Protein AF-D7EBR7-F1 (afdb_monomer)

Foldseek 3Di:
DVVVVVVVVVVVVVVVVPDPPDALVLVCVPVVVLSVLLCQAPQCDDDPHNHHPCLQFPAFPVGVVVCSVPVPPTDRDGDLDQVSVCVPQCDLQRNLSVLQCLVPDPPDDLVPDDGLNDQCCVSPVCCLVDLVSQCQQFLQNLLQQLVADAQLRGNSVPGDRSVPTDGRGNHPNSFADNSNRHGSDPPQQSSVRNRQPQSPDDLPLPAQARASHQCVQQVPACLPVCVPVHRDGLCLQQQWWAGQDPVVRGGIRGSSNSDRDVVSNQDPRIPSCNCVPCHPCVVVVLVVLLVVLVVLLVVLVVLLVLLVVLLVVCPPAPCSSVLSSLSSSLSHLSNSCVNSVSSQPSHSVSNVVSSVSSNVSSVVSNPDDGPPPPPPVVVVCVVVVVVVVVVVVVVVVVD

Nearest PDB structures (foldseek):
  8rv0-assembly1_Y  TM=6.361E-01  e=4.604E-06  Trichlorobacter ammonificans
  3f29-assembly1_B  TM=6.287E-01  e=1.009E-05  Thioalkalivibrio nitratireducens
  3sxq-assembly1_A  TM=6.097E-01  e=3.198E-05  Thioalkalivibrio paradoxus
  4l38-assembly1_A  TM=6.316E-01  e=6.390E-05  Thioalkalivibrio nitratireducens DSM 14787
  2ot4-assembly1_A  TM=6.139E-01  e=5.073E-05  Thioalkalivibrio nitratireducens

InterPro domains:
  IPR026371 PGF-CTERM archaeal protein-sorting signal [PF18204] (375-396)
  IPR029467 Cytochrome c7-like [PF14522] (183-278)
  IPR036280 Multiheme cytochrome superfamily [SSF48695] (17-363)

Mean predicted aligned error: 7.07 Å

Secondary structure (DSSP, 8-state):
-HHHHHHHHHHHHHHH-S-----HHHHHTT-HHHHHHHHHSTTSSSSS----HHHHSPPPTT-HHHHHHSTTTSPPPP---THHHHTTS-BTTB-HHHHH--TTSTT--TTT---TTS-HHHHSGGGGG-TTTHHHHSHHHHHHHTTSSSTT---GGGPPPGGG-S--S--HHHHEETTTTEESSS-HHHHHHTTSS-TT----SS-----STHHHHHTTSTTTSS-SSS---HHHHHT--B--BTTTTBPPB-STT-S--HHHHT-SSSTT-THHHHGGGHHHHHHHHHHHHHHHHHHHHHHHHHHHHHHHHTTTSTTHHHHHHHHHHHHHHHHHHHHH-STTSS-HHHHHHHHHHHHHHHHHHHH--PPP----HHHHHHHHHHHHHHHHHHHHH--

Sequence (399 aa):
MKKYLFVVVTILILMTTTSMALNPEDCSQCHPDVYETWNMSNHSGLNESDVGCEVCHSPPEEGYEAHIDNPTEIDPGMNYSAELCGKCHNEPHKPIFDEWDEYSKDDFDTENMASHSEPSDVTEPFVQDSDDCVACKSTEGAVVNLEGADVHDFNEENLPNPSDVEEWRLTCVACHEPHSTGLHVEDEVKLCSNCHNSRGAEPDGETTIARYTQWDIYSNSSYVNGEHPVEIGCVDCHMGAKPFNETTNESAETGHTFDMNVSLVVDSESTNNCSRCHGAELSGVIENQQSRISSRLQDLETKRENAEESLEELNGTQIYQEQQAVFNNALYYMTAVEEDGSLGVHNMEMAISYLNNSEERFDEVINAQPPEEEPGFEAIYSIAGLLLVFYLVRRKYSK

pLDDT: mean 91.47, std 10.54, range [46.66, 98.75]

Structure (mmCIF, N/CA/C/O backbone):
data_AF-D7EBR7-F1
#
_entry.id   AF-D7EBR7-F1
#
loop_
_atom_site.group_PDB
_atom_site.id
_atom_site.type_symbol
_atom_site.label_atom_id
_atom_site.label_alt_id
_atom_site.label_comp_id
_atom_site.label_asym_id
_atom_site.label_entity_id
_atom_site.label_seq_id
_atom_site.pdbx_PDB_ins_code
_atom_site.Cartn_x
_atom_site.Cartn_y
_atom_site.Cartn_z
_atom_site.occupancy
_atom_site.B_iso_or_equiv
_atom_site.auth_seq_id
_atom_site.auth_comp_id
_atom_site.auth_asym_id
_atom_site.auth_atom_id
_atom_site.pdbx_PDB_model_num
ATOM 1 N N . MET A 1 1 ? 62.745 8.667 -27.716 1.00 58.00 1 MET A N 1
ATOM 2 C CA . MET A 1 1 ? 61.737 7.979 -28.556 1.00 58.00 1 MET A CA 1
ATOM 3 C C . MET A 1 1 ? 61.274 6.639 -27.982 1.00 58.00 1 MET A C 1
ATOM 5 O O . MET A 1 1 ? 60.090 6.531 -27.720 1.00 58.00 1 MET A O 1
ATOM 9 N N . LYS A 1 2 ? 62.146 5.660 -27.680 1.00 57.62 2 LYS A N 1
ATOM 10 C CA . LYS A 1 2 ? 61.708 4.336 -27.170 1.00 57.62 2 LYS A CA 1
ATOM 11 C C . LYS A 1 2 ? 60.877 4.344 -25.865 1.00 57.62 2 LYS A C 1
ATOM 13 O O . LYS A 1 2 ? 60.005 3.503 -25.723 1.00 57.62 2 LYS A O 1
ATOM 18 N N . LYS A 1 3 ? 61.094 5.299 -24.947 1.00 58.69 3 LYS A N 1
ATOM 19 C CA . LYS A 1 3 ? 60.310 5.412 -23.695 1.00 58.69 3 LYS A CA 1
ATOM 20 C C . LYS A 1 3 ? 58.868 5.906 -23.896 1.00 58.69 3 LYS A C 1
ATOM 22 O O . LYS A 1 3 ? 57.998 5.505 -23.142 1.00 58.69 3 LYS A O 1
ATOM 27 N N . TYR A 1 4 ? 58.614 6.727 -24.916 1.00 68.06 4 TYR A N 1
ATOM 28 C CA . TYR A 1 4 ? 57.265 7.233 -25.206 1.00 68.06 4 TYR A CA 1
ATOM 29 C C . TYR A 1 4 ? 56.433 6.222 -25.998 1.00 68.06 4 TYR A C 1
ATOM 31 O O . TYR A 1 4 ? 55.230 6.141 -25.800 1.00 68.06 4 TYR A O 1
ATOM 39 N N . LEU A 1 5 ? 57.082 5.394 -26.825 1.00 68.00 5 LEU A N 1
ATOM 40 C CA . LEU A 1 5 ? 56.412 4.307 -27.540 1.00 68.00 5 LEU A CA 1
ATOM 41 C C . LEU A 1 5 ? 55.831 3.261 -26.574 1.00 68.00 5 LEU A C 1
ATOM 43 O O . LEU A 1 5 ? 54.732 2.779 -26.800 1.00 68.00 5 LEU A O 1
ATOM 47 N N . PHE A 1 6 ? 56.539 2.947 -25.482 1.00 72.00 6 PHE A N 1
ATOM 48 C CA . PHE A 1 6 ? 56.053 1.983 -24.491 1.00 72.00 6 PHE A CA 1
ATOM 49 C C . PHE A 1 6 ? 54.826 2.513 -23.737 1.00 72.00 6 PHE A C 1
ATOM 51 O O . PHE A 1 6 ? 53.837 1.808 -23.639 1.00 72.00 6 PHE A O 1
ATOM 58 N N . VAL A 1 7 ? 54.841 3.780 -23.304 1.00 72.50 7 VAL A N 1
ATOM 59 C CA . VAL A 1 7 ? 53.696 4.404 -22.612 1.00 72.50 7 VAL A CA 1
ATOM 60 C C . VAL A 1 7 ? 52.462 4.491 -23.516 1.00 72.50 7 VAL A C 1
ATOM 62 O O . VAL A 1 7 ? 51.367 4.181 -23.068 1.00 72.50 7 VAL A O 1
ATOM 65 N N . VAL A 1 8 ? 52.628 4.845 -24.795 1.00 72.12 8 VAL A N 1
ATOM 66 C CA . VAL A 1 8 ? 51.503 4.904 -25.746 1.00 72.12 8 VAL A CA 1
ATOM 67 C C . VAL A 1 8 ? 50.928 3.514 -26.022 1.00 72.12 8 VAL A C 1
ATOM 69 O O . VAL A 1 8 ? 49.715 3.376 -26.079 1.00 72.12 8 VAL A O 1
ATOM 72 N N . VAL A 1 9 ? 51.766 2.478 -26.135 1.00 72.56 9 VAL A N 1
ATOM 73 C CA . VAL A 1 9 ? 51.296 1.095 -26.329 1.00 72.56 9 VAL A CA 1
ATOM 74 C C . VAL A 1 9 ? 50.614 0.552 -25.071 1.00 72.56 9 VAL A C 1
ATOM 76 O O . VAL A 1 9 ? 49.585 -0.096 -25.192 1.00 72.56 9 VAL A O 1
ATOM 79 N N . THR A 1 10 ? 51.117 0.842 -23.867 1.00 67.25 10 THR A N 1
ATOM 80 C CA . THR A 1 10 ? 50.461 0.413 -22.619 1.00 67.25 10 THR A CA 1
ATOM 81 C C . THR A 1 10 ? 49.124 1.126 -22.402 1.00 67.25 10 THR A C 1
ATOM 83 O O . THR A 1 10 ? 48.170 0.472 -22.002 1.00 67.25 10 THR A O 1
ATOM 86 N N . ILE A 1 11 ? 49.018 2.423 -22.725 1.00 62.84 11 ILE A N 1
ATOM 87 C CA . ILE A 1 11 ? 47.742 3.161 -22.684 1.00 62.84 11 ILE A CA 1
ATOM 88 C C . ILE A 1 11 ? 46.773 2.643 -23.757 1.00 62.84 11 ILE A C 1
ATOM 90 O O . ILE A 1 11 ? 45.596 2.482 -23.460 1.00 62.84 11 ILE A O 1
ATOM 94 N N . LEU A 1 12 ? 47.248 2.316 -24.969 1.00 55.69 12 LEU A N 1
ATOM 95 C CA . LEU A 1 12 ? 46.397 1.698 -25.994 1.00 55.69 12 LEU A CA 1
ATOM 96 C C . LEU A 1 12 ? 45.894 0.314 -25.568 1.00 55.69 12 LEU A C 1
ATOM 98 O O . LEU A 1 12 ? 44.726 0.031 -25.776 1.00 55.69 12 LEU A O 1
ATOM 102 N N . ILE A 1 13 ? 46.741 -0.522 -24.952 1.00 57.41 13 ILE A N 1
ATOM 103 C CA . ILE A 1 13 ? 46.343 -1.861 -24.484 1.00 57.41 13 ILE A CA 1
ATOM 104 C C . ILE A 1 13 ? 45.335 -1.763 -23.330 1.00 57.41 13 ILE A C 1
ATOM 106 O O . ILE A 1 13 ? 44.343 -2.483 -23.345 1.00 57.41 13 ILE A O 1
ATOM 110 N N . LEU A 1 14 ? 45.541 -0.833 -22.388 1.00 53.16 14 LEU A N 1
ATOM 111 C CA . LEU A 1 14 ? 44.587 -0.536 -21.308 1.00 53.16 14 LEU A CA 1
ATOM 112 C C . LEU A 1 14 ? 43.257 0.045 -21.818 1.00 53.16 14 LEU A C 1
ATOM 114 O O . LEU A 1 14 ? 42.252 -0.083 -21.133 1.00 53.16 14 LEU A O 1
ATOM 118 N N . MET A 1 15 ? 43.236 0.661 -23.007 1.00 52.91 15 MET A N 1
ATOM 119 C CA . MET A 1 15 ? 41.999 1.120 -23.653 1.00 52.91 15 MET A CA 1
ATOM 120 C C . MET A 1 15 ? 41.368 0.085 -24.599 1.00 52.91 15 MET A C 1
ATOM 122 O O . MET A 1 15 ? 40.204 0.240 -24.947 1.00 52.91 15 MET A O 1
ATOM 126 N N . THR A 1 16 ? 42.082 -0.970 -25.009 1.00 47.00 16 THR A N 1
ATOM 127 C CA . THR A 1 16 ? 41.520 -2.078 -25.814 1.00 47.00 16 THR A CA 1
ATOM 128 C C . THR A 1 16 ? 41.055 -3.270 -24.984 1.00 47.00 16 THR A C 1
ATOM 130 O O . THR A 1 16 ? 40.418 -4.158 -25.528 1.00 47.00 16 THR A O 1
ATOM 133 N N . THR A 1 17 ? 41.331 -3.300 -23.678 1.00 46.66 17 THR A N 1
ATOM 134 C CA . THR A 1 17 ? 40.578 -4.131 -22.719 1.00 46.66 17 THR A CA 1
ATOM 135 C C . THR A 1 17 ? 39.292 -3.428 -22.279 1.00 46.66 17 THR A C 1
ATOM 137 O O . THR A 1 17 ? 38.827 -3.622 -21.161 1.00 46.66 17 THR A O 1
ATOM 140 N N . THR A 1 18 ? 38.759 -2.546 -23.128 1.00 47.12 18 THR A N 1
ATOM 141 C CA . THR A 1 18 ? 37.376 -2.104 -23.025 1.00 47.12 18 THR A CA 1
ATOM 142 C C . THR A 1 18 ? 36.529 -3.334 -23.281 1.00 47.12 18 THR A C 1
ATOM 144 O O . THR A 1 18 ? 36.648 -3.965 -24.330 1.00 47.12 18 THR A O 1
ATOM 147 N N . SER A 1 19 ? 35.789 -3.719 -22.245 1.00 50.12 19 SER A N 1
ATOM 148 C CA . SER A 1 19 ? 34.798 -4.780 -22.223 1.00 50.12 19 SER A CA 1
ATOM 149 C C . SER A 1 19 ? 34.134 -4.883 -23.589 1.00 50.12 19 SER A C 1
ATOM 151 O O . SER A 1 19 ? 33.515 -3.919 -24.042 1.00 50.12 19 SER A O 1
ATOM 153 N N . MET A 1 20 ? 34.323 -6.009 -24.280 1.00 49.41 20 MET A N 1
ATOM 154 C CA . MET A 1 20 ? 33.440 -6.334 -25.389 1.00 49.41 20 MET A CA 1
ATOM 155 C C . MET A 1 20 ? 32.073 -6.482 -24.730 1.00 49.41 20 MET A C 1
ATOM 157 O O . MET A 1 20 ? 31.848 -7.458 -24.022 1.00 49.41 20 MET A O 1
ATOM 161 N N . ALA A 1 21 ? 31.243 -5.444 -24.829 1.00 57.09 21 ALA A N 1
ATOM 162 C CA . ALA A 1 21 ? 29.828 -5.568 -24.541 1.00 57.09 21 ALA A CA 1
ATOM 163 C C . ALA A 1 21 ? 29.350 -6.713 -25.432 1.00 57.09 21 ALA A C 1
ATOM 165 O O . ALA A 1 21 ? 29.532 -6.659 -26.656 1.00 57.09 21 ALA A O 1
ATOM 166 N N . LEU A 1 22 ? 28.936 -7.809 -24.801 1.00 65.25 22 LEU A N 1
ATOM 167 C CA . LEU A 1 22 ? 28.373 -8.928 -25.533 1.00 65.25 22 LEU A CA 1
ATOM 168 C C . LEU A 1 22 ? 27.126 -8.423 -26.231 1.00 65.25 22 LEU A C 1
ATOM 170 O O . LEU A 1 22 ? 26.378 -7.621 -25.685 1.00 65.25 22 LEU A O 1
ATOM 174 N N . ASN A 1 23 ? 26.948 -8.844 -27.470 1.00 80.75 23 ASN A N 1
ATOM 175 C CA . ASN A 1 23 ? 25.790 -8.428 -28.223 1.00 80.75 23 ASN A CA 1
ATOM 176 C C . ASN A 1 23 ? 24.567 -9.191 -27.672 1.00 80.75 23 ASN A C 1
ATOM 178 O O . ASN A 1 23 ? 24.684 -10.405 -27.503 1.00 80.75 23 ASN A O 1
ATOM 182 N N . PRO A 1 24 ? 23.400 -8.562 -27.428 1.00 87.50 24 PRO A N 1
ATOM 183 C CA . PRO A 1 24 ? 22.164 -9.279 -27.088 1.00 87.50 24 PRO A CA 1
ATOM 184 C C . PRO A 1 24 ? 21.857 -10.483 -27.999 1.00 87.50 24 PRO A C 1
ATOM 186 O O . PRO A 1 24 ? 21.306 -11.491 -27.550 1.00 87.50 24 PRO A O 1
ATOM 189 N N . GLU A 1 25 ? 22.280 -10.437 -29.268 1.00 88.69 25 GLU A N 1
ATOM 190 C CA . GLU A 1 25 ? 22.197 -11.585 -30.178 1.00 88.69 25 GLU A CA 1
ATOM 191 C C . GLU A 1 25 ? 22.955 -12.836 -29.698 1.00 88.69 25 GLU A C 1
ATOM 193 O O . GLU A 1 25 ? 22.531 -13.953 -30.006 1.00 88.69 25 GLU A O 1
ATOM 198 N N . ASP A 1 26 ? 24.049 -12.692 -28.951 1.00 88.94 26 ASP A N 1
ATOM 199 C CA . ASP A 1 26 ? 24.791 -13.823 -28.387 1.00 88.94 26 ASP A CA 1
ATOM 200 C C . ASP A 1 26 ? 23.951 -14.530 -27.307 1.00 88.94 26 ASP A C 1
ATOM 202 O O . ASP A 1 26 ? 23.860 -15.760 -27.306 1.00 88.94 26 ASP A O 1
ATOM 206 N N . CYS A 1 27 ? 23.231 -13.768 -26.476 1.00 90.31 27 CYS A N 1
ATOM 207 C CA . CYS A 1 27 ? 22.306 -14.292 -25.464 1.00 90.31 27 CYS A CA 1
ATOM 208 C C . CYS A 1 27 ? 21.098 -15.011 -26.095 1.00 90.31 27 CYS A C 1
ATOM 210 O O . CYS A 1 27 ? 20.644 -16.041 -25.585 1.00 90.31 27 CYS A O 1
ATOM 212 N N . SER A 1 28 ? 20.606 -14.516 -27.240 1.00 93.56 28 SER A N 1
ATOM 213 C CA . SER A 1 28 ? 19.446 -15.078 -27.958 1.00 93.56 28 SER A CA 1
ATOM 214 C C . SER A 1 28 ? 19.619 -16.543 -28.381 1.00 93.56 28 SER A C 1
ATOM 216 O O . SER A 1 28 ? 18.637 -17.259 -28.580 1.00 93.56 28 SER A O 1
ATOM 218 N N . GLN A 1 29 ? 20.867 -17.014 -28.502 1.00 92.38 29 GLN A N 1
ATOM 219 C CA . GLN A 1 29 ? 21.166 -18.393 -28.890 1.00 92.38 29 GLN A CA 1
ATOM 220 C C . GLN A 1 29 ? 20.753 -19.402 -27.811 1.00 92.38 29 GLN A C 1
ATOM 222 O O . GLN A 1 29 ? 20.373 -20.526 -28.146 1.00 92.38 29 GLN A O 1
ATOM 227 N N . CYS A 1 30 ? 20.815 -18.997 -26.538 1.00 9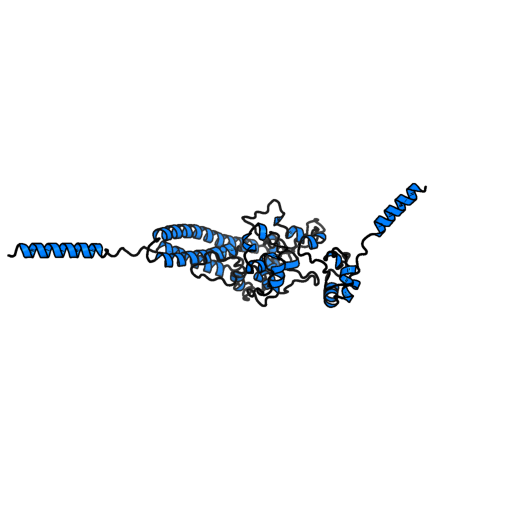2.44 30 CYS A N 1
ATOM 228 C CA . CYS A 1 30 ? 20.459 -19.825 -25.385 1.00 92.44 30 CYS A CA 1
ATOM 229 C C . CYS A 1 30 ? 19.100 -19.439 -24.779 1.00 92.44 30 CYS A C 1
ATOM 231 O O . CYS A 1 30 ? 18.390 -20.323 -24.304 1.00 92.44 30 CYS A O 1
ATOM 233 N N . HIS A 1 31 ? 18.712 -18.159 -24.849 1.00 94.06 31 HIS A N 1
ATOM 234 C CA . HIS A 1 31 ? 17.471 -17.623 -24.271 1.00 94.06 31 HIS A CA 1
ATOM 235 C C . HIS A 1 31 ? 16.560 -16.984 -25.338 1.00 94.06 31 HIS A C 1
ATOM 237 O O . HIS A 1 31 ? 16.301 -15.780 -25.284 1.00 94.06 31 HIS A O 1
ATOM 243 N N . PRO A 1 32 ? 16.071 -17.752 -26.331 1.00 95.62 32 PRO A N 1
ATOM 244 C CA . PRO A 1 32 ? 15.329 -17.189 -27.458 1.00 95.62 32 PRO A CA 1
ATOM 245 C C . PRO A 1 32 ? 14.012 -16.524 -27.039 1.00 95.62 32 PRO A C 1
ATOM 247 O O . PRO A 1 32 ? 13.697 -15.458 -27.556 1.00 95.62 32 PRO A O 1
ATOM 250 N N . ASP A 1 33 ? 13.281 -17.102 -26.081 1.00 96.00 33 ASP A N 1
ATOM 251 C CA . ASP A 1 33 ? 11.971 -16.589 -25.650 1.00 96.00 33 ASP A CA 1
ATOM 252 C C . ASP A 1 33 ? 12.103 -15.261 -24.874 1.00 96.00 33 ASP A C 1
ATOM 254 O O . ASP A 1 33 ? 11.339 -14.313 -25.077 1.00 96.00 33 ASP A O 1
ATOM 258 N N . VAL A 1 34 ? 13.128 -15.167 -24.019 1.00 94.38 34 VAL A N 1
ATOM 259 C CA . VAL A 1 34 ? 13.462 -13.943 -23.274 1.00 94.38 34 VAL A CA 1
ATOM 260 C C . VAL A 1 34 ? 13.947 -12.860 -24.231 1.00 94.38 34 VAL A C 1
ATOM 262 O O . VAL A 1 34 ? 13.473 -11.728 -24.171 1.00 94.38 34 VAL A O 1
ATOM 265 N N . TYR A 1 35 ? 14.845 -13.214 -25.158 1.00 94.56 35 TYR A N 1
ATOM 266 C CA . TYR A 1 35 ? 15.323 -12.285 -26.176 1.00 94.56 35 TYR A CA 1
ATOM 267 C C . TYR A 1 35 ? 14.186 -11.793 -27.069 1.00 94.56 35 TYR A C 1
ATOM 269 O O . TYR A 1 35 ? 14.148 -10.610 -27.369 1.00 94.56 35 TYR A O 1
ATOM 277 N N . GLU A 1 36 ? 13.249 -12.648 -27.486 1.00 95.06 36 GLU A N 1
ATOM 278 C CA . GLU A 1 36 ? 12.095 -12.223 -28.289 1.00 95.06 36 GLU A CA 1
ATOM 279 C C . GLU A 1 36 ? 11.244 -11.192 -27.536 1.00 95.06 36 GLU A C 1
ATOM 281 O O . GLU A 1 36 ? 10.883 -10.164 -28.111 1.00 95.06 36 GLU A O 1
ATOM 286 N N . THR A 1 37 ? 10.992 -11.425 -26.246 1.00 94.44 37 THR A N 1
ATOM 287 C CA . THR A 1 37 ? 10.243 -10.502 -25.378 1.00 94.44 37 THR A CA 1
ATOM 288 C C . THR A 1 37 ? 10.970 -9.166 -25.227 1.00 94.44 37 THR A C 1
ATOM 290 O O . THR A 1 37 ? 10.394 -8.118 -25.530 1.00 94.44 37 THR A O 1
ATOM 293 N N . TRP A 1 38 ? 12.257 -9.207 -24.869 1.00 94.44 38 TRP A N 1
ATOM 294 C CA . TRP A 1 38 ? 13.126 -8.029 -24.814 1.00 94.44 38 TRP A CA 1
ATOM 295 C C . TRP A 1 38 ? 13.155 -7.288 -26.139 1.00 94.44 38 TRP A C 1
ATOM 297 O O . TRP A 1 38 ? 12.941 -6.080 -26.155 1.00 94.44 38 TRP A O 1
ATOM 307 N N . ASN A 1 39 ? 13.308 -8.002 -27.252 1.00 92.94 39 ASN A N 1
ATOM 308 C CA . ASN A 1 39 ? 13.403 -7.436 -28.588 1.00 92.94 39 ASN A CA 1
ATOM 309 C C . ASN A 1 39 ? 12.131 -6.679 -29.019 1.00 92.94 39 ASN A C 1
ATOM 311 O O . ASN A 1 39 ? 12.203 -5.822 -29.899 1.00 92.94 39 ASN A O 1
ATOM 315 N N . MET A 1 40 ? 10.982 -6.950 -28.396 1.00 91.69 40 MET A N 1
ATOM 316 C CA . MET A 1 40 ? 9.728 -6.213 -28.612 1.00 91.69 40 MET A CA 1
ATOM 317 C C . MET A 1 40 ? 9.513 -5.049 -27.633 1.00 91.69 40 MET A C 1
ATOM 319 O O . MET A 1 40 ? 8.574 -4.273 -27.816 1.00 91.69 40 MET A O 1
ATOM 323 N N . SER A 1 41 ? 10.344 -4.942 -26.600 1.00 92.19 41 SER A N 1
ATOM 324 C CA . SER A 1 41 ? 10.215 -3.955 -25.531 1.00 92.19 41 SER A CA 1
ATOM 325 C C . SER A 1 41 ? 10.787 -2.586 -25.918 1.00 92.19 41 SER A C 1
ATOM 327 O O . SER A 1 41 ? 11.436 -2.415 -26.950 1.00 92.19 41 SER A O 1
ATOM 329 N N . ASN A 1 42 ? 10.605 -1.590 -25.048 1.00 89.69 42 ASN A N 1
ATOM 330 C CA . ASN A 1 42 ? 11.244 -0.284 -25.232 1.00 89.69 42 ASN A CA 1
ATOM 331 C C . ASN A 1 42 ? 12.767 -0.309 -24.985 1.00 89.69 42 ASN A C 1
ATOM 333 O O . ASN A 1 42 ? 13.442 0.670 -25.308 1.00 89.69 42 ASN A O 1
ATOM 337 N N . HIS A 1 43 ? 13.309 -1.400 -24.433 1.00 89.75 43 HIS A N 1
ATOM 338 C CA . HIS A 1 43 ? 14.733 -1.548 -24.119 1.00 89.75 43 HIS A CA 1
ATOM 339 C C . HIS A 1 43 ? 15.582 -2.104 -25.277 1.00 89.75 43 HIS A C 1
ATOM 341 O O . HIS A 1 43 ? 16.784 -1.852 -25.298 1.00 89.75 43 HIS A O 1
ATOM 347 N N . SER A 1 44 ? 14.993 -2.777 -26.273 1.00 88.06 44 SER A N 1
ATOM 348 C CA . SER A 1 44 ? 15.734 -3.390 -27.395 1.00 88.06 44 SER A CA 1
ATOM 349 C C . SER A 1 44 ? 16.113 -2.471 -28.551 1.00 88.06 44 SER A C 1
ATOM 351 O O . SER A 1 44 ? 16.770 -2.899 -29.500 1.00 88.06 44 SER A O 1
ATOM 353 N N . GLY A 1 45 ? 15.711 -1.202 -28.484 1.00 68.75 45 GLY A N 1
ATOM 354 C CA . GLY A 1 45 ? 16.201 -0.162 -29.380 1.00 68.75 45 GLY A CA 1
ATOM 355 C C . GLY A 1 45 ? 15.310 0.172 -30.585 1.00 68.75 45 GLY A C 1
ATOM 356 O O . GLY A 1 45 ? 15.009 -0.645 -31.446 1.00 68.75 45 GLY A O 1
ATOM 357 N N . LEU A 1 46 ? 15.000 1.470 -30.685 1.00 53.53 46 LEU A N 1
ATOM 358 C CA . LEU A 1 46 ? 14.854 2.271 -31.921 1.00 53.53 46 LEU A CA 1
ATOM 359 C C . LEU A 1 46 ? 15.200 3.764 -31.680 1.00 53.53 46 LEU A C 1
ATOM 361 O O . LEU A 1 46 ? 15.309 4.532 -32.636 1.00 53.53 46 LEU A O 1
ATOM 365 N N . ASN A 1 47 ? 15.404 4.171 -30.421 1.00 52.53 47 ASN A N 1
ATOM 366 C CA . ASN A 1 47 ? 15.821 5.504 -29.977 1.00 52.53 47 ASN A CA 1
ATOM 367 C C . ASN A 1 47 ? 17.157 5.382 -29.210 1.00 52.53 47 ASN A C 1
ATOM 369 O O . ASN A 1 47 ? 17.541 4.271 -28.876 1.00 52.53 47 ASN A O 1
ATOM 373 N N . GLU A 1 48 ? 17.875 6.487 -28.979 1.00 53.00 48 GLU A N 1
ATOM 374 C CA . GLU A 1 48 ? 19.299 6.616 -28.562 1.00 53.00 48 GLU A CA 1
ATOM 375 C C . GLU A 1 48 ? 19.819 5.797 -27.345 1.00 53.00 48 GLU A C 1
ATOM 377 O O . GLU A 1 48 ? 20.982 5.943 -26.973 1.00 53.00 48 GLU A O 1
ATOM 382 N N . SER A 1 49 ? 19.017 4.922 -26.741 1.00 60.53 49 SER A N 1
ATOM 383 C CA . SER A 1 49 ? 19.315 4.111 -25.557 1.00 60.53 49 SER A CA 1
ATOM 384 C C . SER A 1 49 ? 19.140 2.614 -25.849 1.00 60.53 49 SER A C 1
ATOM 386 O O . SER A 1 49 ? 18.134 2.019 -25.475 1.00 60.53 49 SER A O 1
ATOM 388 N N . ASP A 1 50 ? 20.103 2.025 -26.554 1.00 79.69 50 ASP A N 1
ATOM 389 C CA . ASP A 1 50 ? 20.214 0.575 -26.758 1.00 79.69 50 ASP A CA 1
ATOM 390 C C . ASP A 1 50 ? 20.617 -0.086 -25.423 1.00 79.69 50 ASP A C 1
ATOM 392 O O . ASP A 1 50 ? 21.750 0.099 -24.963 1.00 79.69 50 ASP A O 1
ATOM 396 N N . VAL A 1 51 ? 19.672 -0.747 -24.738 1.00 89.38 51 VAL A N 1
ATOM 397 C CA . VAL A 1 51 ? 19.884 -1.357 -23.412 1.00 89.38 51 VAL A CA 1
ATOM 398 C C . VAL A 1 51 ? 20.052 -2.865 -23.582 1.00 89.38 51 VAL A C 1
ATOM 400 O O . VAL A 1 51 ? 19.080 -3.621 -23.578 1.00 89.38 51 VAL A O 1
ATOM 403 N N . GLY A 1 52 ? 21.306 -3.297 -23.732 1.00 90.50 52 GLY A N 1
ATOM 404 C CA . GLY A 1 52 ? 21.672 -4.712 -23.814 1.00 90.50 52 GLY A CA 1
ATOM 405 C C . GLY A 1 52 ? 21.498 -5.467 -22.491 1.00 90.50 52 GLY A C 1
ATOM 406 O O . GLY A 1 52 ? 21.402 -4.868 -21.416 1.00 90.50 52 GLY A O 1
ATOM 407 N N . CYS A 1 53 ? 21.483 -6.801 -22.562 1.00 91.56 53 CYS A N 1
ATOM 408 C CA . CYS A 1 53 ? 21.288 -7.681 -21.404 1.00 91.56 53 CYS A CA 1
ATOM 409 C C . CYS A 1 53 ? 22.300 -7.396 -20.280 1.00 91.56 53 CYS A C 1
ATOM 411 O O . CYS A 1 53 ? 21.960 -7.403 -19.100 1.00 91.56 53 CYS A O 1
ATOM 413 N N . GLU A 1 54 ? 23.541 -7.090 -20.648 1.00 89.88 54 GLU A N 1
ATOM 414 C CA . GLU A 1 54 ? 24.665 -6.825 -19.753 1.00 89.88 54 GLU A CA 1
ATOM 415 C C . GLU A 1 54 ? 24.600 -5.476 -19.025 1.00 89.88 54 GLU A C 1
ATOM 417 O O . GLU A 1 54 ? 25.433 -5.203 -18.157 1.00 89.88 54 GLU A O 1
ATOM 422 N N . VAL A 1 55 ? 23.641 -4.615 -19.378 1.00 90.62 55 VAL A N 1
ATOM 423 C CA . VAL A 1 55 ? 23.349 -3.394 -18.616 1.00 90.62 55 VAL A CA 1
ATOM 424 C C . VAL A 1 55 ? 22.631 -3.745 -17.312 1.00 90.62 55 VAL A C 1
ATOM 426 O O . VAL A 1 55 ? 22.897 -3.125 -16.276 1.00 90.62 55 VAL A O 1
ATOM 429 N N . CYS A 1 56 ? 21.744 -4.742 -17.374 1.00 91.75 56 CYS A N 1
ATOM 430 C CA . CYS A 1 56 ? 20.903 -5.179 -16.265 1.00 91.75 56 CYS A CA 1
ATOM 431 C C . CYS A 1 56 ? 21.526 -6.350 -15.497 1.00 91.75 56 CYS A C 1
ATOM 433 O O . CYS A 1 56 ? 21.603 -6.324 -14.270 1.00 91.75 56 CYS A O 1
ATOM 435 N N . HIS A 1 57 ? 22.027 -7.348 -16.219 1.00 91.88 57 HIS A N 1
ATOM 436 C CA . HIS A 1 57 ? 22.708 -8.490 -15.630 1.00 91.88 57 HIS A CA 1
ATOM 437 C C . HIS A 1 57 ? 24.170 -8.144 -15.368 1.00 91.88 57 HIS A C 1
ATOM 439 O O . HIS A 1 57 ? 24.829 -7.497 -16.181 1.00 91.88 57 HIS A O 1
ATOM 445 N N . SER A 1 58 ? 24.688 -8.554 -14.211 1.00 89.12 58 SER A N 1
ATOM 446 C CA . SER A 1 58 ? 26.121 -8.444 -13.938 1.00 89.12 58 SER A CA 1
ATOM 447 C C . SER A 1 58 ? 26.835 -9.696 -14.442 1.00 89.12 58 SER A C 1
ATOM 449 O O . SER A 1 58 ? 26.289 -10.796 -14.324 1.00 89.12 58 SER A O 1
ATOM 451 N N . PRO A 1 59 ? 28.062 -9.574 -14.984 1.00 88.00 59 PRO A N 1
ATOM 452 C CA . PRO A 1 59 ? 28.821 -10.754 -15.359 1.00 88.00 59 PRO A CA 1
ATOM 453 C C . PRO A 1 59 ? 29.088 -11.617 -14.115 1.00 88.00 59 PRO A C 1
ATOM 455 O O . PRO A 1 59 ? 29.395 -11.061 -13.055 1.00 88.00 59 PRO A O 1
ATOM 458 N N . PRO A 1 60 ? 29.059 -12.954 -14.248 1.00 89.81 60 PRO A N 1
ATOM 459 C CA . PRO A 1 60 ? 29.612 -13.848 -13.235 1.00 89.81 60 PRO A CA 1
ATOM 460 C C . PRO A 1 60 ? 31.077 -13.507 -12.923 1.00 89.81 60 PRO A C 1
ATOM 462 O O . PRO A 1 60 ? 31.749 -12.846 -13.724 1.00 89.81 60 PRO A O 1
ATOM 465 N N . GLU A 1 61 ? 31.615 -14.001 -11.803 1.00 92.44 61 GLU A N 1
ATOM 466 C CA . GLU A 1 61 ? 33.021 -13.765 -11.425 1.00 92.44 61 GLU A CA 1
ATOM 467 C C . GLU A 1 61 ? 33.995 -14.228 -12.531 1.00 92.44 61 GLU A C 1
ATOM 469 O O . GLU A 1 61 ? 34.995 -13.564 -12.822 1.00 92.44 61 GLU A O 1
ATOM 474 N N . GLU A 1 62 ? 33.668 -15.327 -13.211 1.00 92.56 62 GLU A N 1
ATOM 475 C CA . GLU A 1 62 ? 34.415 -15.906 -14.329 1.00 92.56 62 GLU A CA 1
ATOM 476 C C . GLU A 1 62 ? 34.142 -15.225 -15.685 1.00 92.56 62 GLU A C 1
ATOM 478 O O . GLU A 1 62 ? 34.824 -15.513 -16.675 1.00 92.56 62 GLU A O 1
ATOM 483 N N . GLY A 1 63 ? 33.185 -14.296 -15.731 1.00 91.88 63 GLY A N 1
ATOM 484 C CA . GLY A 1 63 ? 32.736 -13.586 -16.924 1.00 91.88 63 GLY A CA 1
ATOM 485 C C . GLY A 1 63 ? 31.659 -14.326 -17.722 1.00 91.88 63 GLY A C 1
ATOM 486 O O . GLY A 1 63 ? 31.412 -15.517 -17.550 1.00 91.88 63 GLY A O 1
ATOM 487 N N . TYR A 1 64 ? 31.023 -13.607 -18.647 1.00 90.75 64 TYR A N 1
ATOM 488 C CA . TYR A 1 64 ? 29.916 -14.138 -19.447 1.00 90.75 64 TYR A CA 1
ATOM 489 C C . TYR A 1 64 ? 30.282 -15.323 -20.345 1.00 90.75 64 TYR A C 1
ATOM 491 O O . TYR A 1 64 ? 29.456 -16.203 -20.535 1.00 90.75 64 TYR A O 1
ATOM 499 N N . GLU A 1 65 ? 31.511 -15.387 -20.863 1.00 91.88 65 GLU A N 1
ATOM 500 C CA . GLU A 1 65 ? 31.971 -16.539 -21.658 1.00 91.88 65 GLU A CA 1
ATOM 501 C C . GLU A 1 65 ? 31.871 -17.846 -20.859 1.00 91.88 65 GLU A C 1
ATOM 503 O O . GLU A 1 65 ? 31.515 -18.886 -21.401 1.00 91.88 65 GLU A O 1
ATOM 508 N N . ALA A 1 66 ? 32.126 -17.791 -19.548 1.00 92.81 66 ALA A N 1
ATOM 509 C CA . ALA A 1 66 ? 32.014 -18.957 -18.685 1.00 92.81 66 ALA A CA 1
ATOM 510 C C . ALA A 1 66 ? 30.548 -19.383 -18.488 1.00 92.81 66 ALA A C 1
ATOM 512 O O . ALA A 1 66 ? 30.272 -20.583 -18.505 1.00 92.81 66 ALA A O 1
ATOM 513 N N . HIS A 1 67 ? 29.621 -18.420 -18.374 1.00 92.94 67 HIS A N 1
ATOM 514 C CA . HIS A 1 67 ? 28.179 -18.690 -18.410 1.00 92.94 67 HIS A CA 1
ATOM 515 C C . HIS A 1 67 ? 27.759 -19.291 -19.754 1.00 92.94 67 HIS A C 1
ATOM 517 O O . HIS A 1 67 ? 27.109 -20.325 -19.772 1.00 92.94 67 HIS A O 1
ATOM 523 N N . ILE A 1 68 ? 28.186 -18.723 -20.884 1.00 90.88 68 ILE A N 1
ATOM 524 C CA . ILE A 1 68 ? 27.864 -19.254 -22.219 1.00 90.88 68 ILE A CA 1
ATOM 525 C C . ILE A 1 68 ? 28.361 -20.702 -22.373 1.00 90.88 68 ILE A C 1
ATOM 527 O O . ILE A 1 68 ? 27.640 -21.552 -22.898 1.00 90.88 68 ILE A O 1
ATOM 531 N N . ASP A 1 69 ? 29.566 -21.002 -21.881 1.00 93.31 69 ASP A N 1
ATOM 532 C CA . ASP A 1 69 ? 30.137 -22.349 -21.915 1.00 93.31 69 ASP A CA 1
ATOM 533 C C . ASP A 1 69 ? 29.440 -23.322 -20.937 1.00 93.31 69 ASP A C 1
ATOM 535 O O . ASP A 1 69 ? 29.357 -24.519 -21.231 1.00 93.31 69 ASP A O 1
ATOM 539 N N . ASN A 1 70 ? 28.949 -22.845 -19.781 1.00 94.19 70 ASN A N 1
ATOM 540 C CA . ASN A 1 70 ? 28.350 -23.663 -18.710 1.00 94.19 70 ASN A CA 1
ATOM 541 C C . ASN A 1 70 ? 27.117 -22.990 -18.053 1.00 94.19 70 ASN A C 1
ATOM 543 O O . ASN A 1 70 ? 27.133 -22.704 -16.850 1.00 94.19 70 ASN A O 1
ATOM 547 N N . PRO A 1 71 ? 26.009 -22.787 -18.790 1.00 90.81 71 PRO A N 1
ATOM 548 C CA . PRO A 1 71 ? 24.937 -21.871 -18.379 1.00 90.81 71 PRO A CA 1
ATOM 549 C C . PRO A 1 71 ? 24.133 -22.333 -17.163 1.00 90.81 71 PRO A C 1
ATOM 551 O O . PRO A 1 71 ? 23.499 -21.525 -16.501 1.00 90.81 71 PRO A O 1
ATOM 554 N N . THR A 1 72 ? 24.162 -23.628 -16.841 1.00 91.12 72 THR A N 1
ATOM 555 C CA . THR A 1 72 ? 23.477 -24.187 -15.664 1.00 91.12 72 THR A CA 1
ATOM 556 C C . THR A 1 72 ? 24.302 -24.118 -14.382 1.00 91.12 72 THR A C 1
ATOM 558 O O . THR A 1 72 ? 23.761 -24.365 -13.310 1.00 91.12 72 THR A O 1
ATOM 561 N N . GLU A 1 73 ? 25.616 -23.901 -14.487 1.00 94.12 73 GLU A N 1
ATOM 562 C CA . GLU A 1 73 ? 26.531 -23.893 -13.334 1.00 94.12 73 GLU A CA 1
ATOM 563 C C . GLU A 1 73 ? 26.975 -22.479 -12.953 1.00 94.12 73 GLU A C 1
ATOM 565 O O . GLU A 1 73 ? 27.314 -22.242 -11.796 1.00 94.12 73 GLU A O 1
ATOM 570 N N . ILE A 1 74 ? 26.987 -21.557 -13.916 1.00 92.69 74 ILE A N 1
ATOM 571 C CA . ILE A 1 74 ? 27.495 -20.197 -13.752 1.00 92.69 74 ILE A CA 1
ATOM 572 C C . ILE A 1 74 ? 26.369 -19.248 -14.136 1.00 92.69 74 ILE A C 1
ATOM 574 O O . ILE A 1 74 ? 26.179 -19.000 -15.318 1.00 92.69 74 ILE A O 1
ATOM 578 N N . ASP A 1 75 ? 25.608 -18.756 -13.165 1.00 89.19 75 ASP A N 1
ATOM 579 C CA . ASP A 1 75 ? 24.459 -17.876 -13.397 1.00 89.19 75 ASP A CA 1
ATOM 580 C C . ASP A 1 75 ? 24.893 -16.397 -13.398 1.00 89.19 75 ASP A C 1
ATOM 582 O O . ASP A 1 75 ? 25.613 -15.980 -12.480 1.00 89.19 75 ASP A O 1
ATOM 586 N N . PRO A 1 76 ? 24.529 -15.580 -14.405 1.00 87.31 76 PRO A N 1
ATOM 587 C CA . PRO A 1 76 ? 24.626 -14.135 -14.278 1.00 87.31 76 PRO A CA 1
ATOM 588 C C . PRO A 1 76 ? 23.710 -13.675 -13.143 1.00 87.31 76 PRO A C 1
ATOM 590 O O . PRO A 1 76 ? 22.494 -13.810 -13.222 1.00 87.31 76 PRO A O 1
ATOM 593 N N . GLY A 1 77 ? 24.297 -13.105 -12.091 1.00 84.50 77 GLY A N 1
ATOM 594 C CA . GLY A 1 77 ? 23.530 -12.633 -10.942 1.00 84.50 77 GLY A CA 1
ATOM 595 C C . GLY A 1 77 ? 22.393 -11.698 -11.367 1.00 84.50 77 GLY A C 1
ATOM 596 O O . GLY A 1 77 ? 22.602 -10.760 -12.148 1.00 84.50 77 GLY A O 1
ATOM 597 N N . MET A 1 78 ? 21.196 -11.964 -10.846 1.00 88.62 78 MET A N 1
ATOM 598 C CA . MET A 1 78 ? 20.066 -11.044 -10.923 1.00 88.62 78 MET A CA 1
ATOM 599 C C . MET A 1 78 ? 20.264 -9.938 -9.892 1.00 88.62 78 MET A C 1
ATOM 601 O O . MET A 1 78 ? 20.766 -10.182 -8.799 1.00 88.62 78 MET A O 1
ATOM 605 N N . ASN A 1 79 ? 19.910 -8.709 -10.253 1.00 92.69 79 ASN A N 1
ATOM 606 C CA . ASN A 1 79 ? 20.005 -7.578 -9.345 1.00 92.69 79 ASN A CA 1
ATOM 607 C C . ASN A 1 79 ? 18.629 -6.932 -9.206 1.00 92.69 79 ASN A C 1
ATOM 609 O O . ASN A 1 79 ? 18.172 -6.242 -10.116 1.00 92.69 79 ASN A O 1
ATOM 613 N N . TYR A 1 80 ? 18.002 -7.162 -8.056 1.00 95.50 80 TYR A N 1
ATOM 614 C CA . TYR A 1 80 ? 16.691 -6.620 -7.717 1.00 95.50 80 TYR A CA 1
ATOM 615 C C . TYR A 1 80 ? 16.738 -5.156 -7.267 1.00 95.50 80 TYR A C 1
ATOM 617 O O . TYR A 1 80 ? 15.688 -4.544 -7.098 1.00 95.50 80 TYR A O 1
ATOM 625 N N . SER A 1 81 ? 17.924 -4.559 -7.105 1.00 97.06 81 SER A N 1
ATOM 626 C CA . SER A 1 81 ? 18.042 -3.192 -6.603 1.00 97.06 81 SER A CA 1
ATOM 627 C C . SER A 1 81 ? 17.506 -2.152 -7.597 1.00 97.06 81 SER A C 1
ATOM 629 O O . SER A 1 81 ? 17.788 -2.176 -8.802 1.00 97.06 81 SER A O 1
ATOM 631 N N . ALA A 1 82 ? 16.756 -1.176 -7.080 1.00 97.88 82 ALA A N 1
ATOM 632 C CA . ALA A 1 82 ? 16.200 -0.076 -7.871 1.00 97.88 82 ALA A CA 1
ATOM 633 C C . ALA A 1 82 ? 17.289 0.789 -8.525 1.00 97.88 82 ALA A C 1
ATOM 635 O O . ALA A 1 82 ? 17.085 1.350 -9.605 1.00 97.88 82 ALA A O 1
ATOM 636 N N . GLU A 1 83 ? 18.477 0.861 -7.915 1.00 97.44 83 GLU A N 1
ATOM 637 C CA . GLU A 1 83 ? 19.628 1.592 -8.444 1.00 97.44 83 GLU A CA 1
ATOM 638 C C . GLU A 1 83 ? 20.041 1.085 -9.833 1.00 97.44 83 GLU A C 1
ATOM 640 O O . GLU A 1 83 ? 20.621 1.844 -10.613 1.00 97.44 83 GLU A O 1
ATOM 645 N N . LEU A 1 84 ? 19.727 -0.168 -10.184 1.00 95.56 84 LEU A N 1
ATOM 646 C CA . LEU A 1 84 ? 19.923 -0.681 -11.537 1.00 95.56 84 LEU A CA 1
ATOM 647 C C . LEU A 1 84 ? 19.148 0.141 -12.573 1.00 95.56 84 LEU A C 1
ATOM 649 O O . LEU A 1 84 ? 19.725 0.569 -13.574 1.00 95.56 84 LEU A O 1
ATOM 653 N N . CYS A 1 85 ? 17.870 0.397 -12.296 1.00 96.50 85 CYS A N 1
ATOM 654 C CA . CYS A 1 85 ? 16.968 1.170 -13.145 1.00 96.50 85 CYS A CA 1
ATOM 655 C C . CYS A 1 85 ? 17.279 2.673 -13.045 1.00 96.50 85 CYS A C 1
ATOM 657 O O . CYS A 1 85 ? 17.297 3.391 -14.051 1.00 96.50 85 CYS A O 1
ATOM 659 N N . GLY A 1 86 ? 17.620 3.140 -11.839 1.00 96.50 86 GLY A N 1
ATOM 660 C CA . GLY A 1 86 ? 17.973 4.530 -11.546 1.00 96.50 86 GLY A CA 1
ATOM 661 C C . GLY A 1 86 ? 19.174 5.064 -12.328 1.00 96.50 86 GLY A C 1
ATOM 662 O O . GLY A 1 86 ? 19.250 6.264 -12.574 1.00 96.50 86 GLY A O 1
ATOM 663 N N . LYS A 1 87 ? 20.068 4.198 -12.835 1.00 94.31 87 LYS A N 1
ATOM 664 C CA . LYS A 1 87 ? 21.154 4.600 -13.758 1.00 94.31 87 LYS A CA 1
ATOM 665 C C . LYS A 1 87 ? 20.649 5.327 -15.005 1.00 94.31 87 LYS A C 1
ATOM 667 O O . LYS A 1 87 ? 21.397 6.104 -15.595 1.00 94.31 87 LYS A O 1
ATOM 672 N N . CYS A 1 88 ? 19.422 5.031 -15.430 1.00 94.25 88 CYS A N 1
ATOM 673 C CA . CYS A 1 88 ? 18.808 5.625 -16.609 1.00 94.25 88 CYS A CA 1
ATOM 674 C C . CYS A 1 88 ? 17.517 6.380 -16.288 1.00 94.25 88 CYS A C 1
ATOM 676 O O . CYS A 1 88 ? 17.148 7.251 -17.067 1.00 94.25 88 CYS A O 1
ATOM 678 N N . HIS A 1 89 ? 16.826 6.073 -15.193 1.00 95.62 89 HIS A N 1
ATOM 679 C CA . HIS A 1 89 ? 15.517 6.635 -14.850 1.00 95.62 89 HIS A CA 1
ATOM 680 C C . HIS A 1 89 ? 15.576 7.629 -13.679 1.00 95.62 89 HIS A C 1
ATOM 682 O O . HIS A 1 89 ? 14.754 7.562 -12.773 1.00 95.62 89 HIS A O 1
ATOM 688 N N . ASN A 1 90 ? 16.547 8.547 -13.695 1.00 95.88 90 ASN A N 1
ATOM 689 C CA . ASN A 1 90 ? 16.704 9.607 -12.685 1.00 95.88 90 ASN A CA 1
ATOM 690 C C . ASN A 1 90 ? 16.841 11.024 -13.278 1.00 95.88 90 ASN A C 1
ATOM 692 O O . ASN A 1 90 ? 17.203 11.975 -12.594 1.00 95.88 90 ASN A O 1
ATOM 696 N N . GLU A 1 91 ? 16.628 11.178 -14.584 1.00 95.06 91 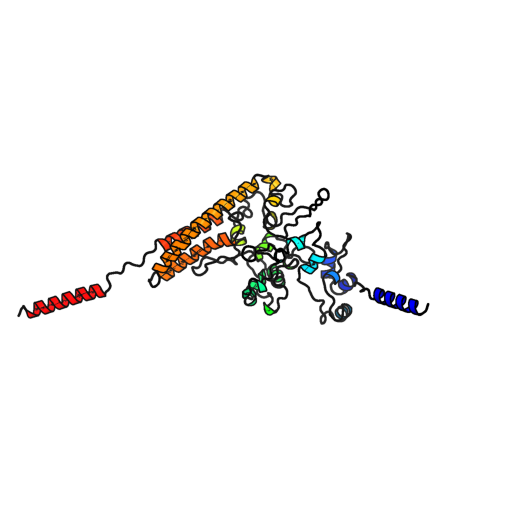GLU A N 1
ATOM 697 C CA . GLU A 1 91 ? 16.803 12.468 -15.253 1.00 95.06 91 GLU A CA 1
ATOM 698 C C . GLU A 1 91 ? 15.513 13.300 -15.179 1.00 95.06 91 GLU A C 1
ATOM 700 O O . GLU A 1 91 ? 14.435 12.723 -15.069 1.00 95.06 91 GLU A O 1
ATOM 705 N N . PRO A 1 92 ? 15.557 14.638 -15.341 1.00 96.69 92 PRO A N 1
ATOM 706 C CA . PRO A 1 92 ? 14.362 15.488 -15.274 1.00 96.69 92 PRO A CA 1
ATOM 707 C C . PRO A 1 92 ? 13.220 15.084 -16.215 1.00 96.69 92 PRO A C 1
ATOM 709 O O . PRO A 1 92 ? 12.064 15.365 -15.924 1.00 96.69 92 PRO A O 1
ATOM 712 N N . HIS A 1 93 ? 13.515 14.427 -17.340 1.00 95.12 93 HIS A N 1
ATOM 713 C CA . HIS A 1 93 ? 12.500 13.912 -18.269 1.00 95.12 93 HIS A CA 1
ATOM 714 C C . HIS A 1 93 ? 11.817 12.622 -17.797 1.00 95.12 93 HIS A C 1
ATOM 716 O O . HIS A 1 93 ? 10.778 12.256 -18.341 1.00 95.12 93 HIS A O 1
ATOM 722 N N . LYS A 1 94 ? 12.418 11.922 -16.834 1.00 93.94 94 LYS A N 1
ATOM 723 C CA . LYS A 1 94 ? 12.008 10.617 -16.301 1.00 93.94 94 LYS A CA 1
ATOM 724 C C . LYS A 1 94 ? 12.527 10.433 -14.861 1.00 93.94 94 LYS A C 1
ATOM 726 O O . LYS A 1 94 ? 13.341 9.536 -14.637 1.00 93.94 94 LYS A O 1
ATOM 731 N N . PRO A 1 95 ? 12.092 11.257 -13.892 1.00 97.06 95 PRO A N 1
ATOM 732 C CA . PRO A 1 95 ? 12.611 11.244 -12.521 1.00 97.06 95 PRO A CA 1
ATOM 733 C C . PRO A 1 95 ? 12.040 10.093 -11.673 1.00 97.06 95 PRO A C 1
ATOM 735 O O . PRO A 1 95 ? 11.844 10.246 -10.477 1.00 97.06 95 PRO A O 1
ATOM 738 N N . ILE A 1 96 ? 11.774 8.936 -12.283 1.00 97.69 96 ILE A N 1
ATOM 739 C CA . ILE A 1 96 ? 11.081 7.799 -11.658 1.00 97.69 96 ILE A CA 1
ATOM 740 C C . ILE A 1 96 ? 11.816 7.329 -10.400 1.00 97.69 96 ILE A C 1
ATOM 742 O O . ILE A 1 96 ? 11.196 7.141 -9.361 1.00 97.69 96 ILE A O 1
ATOM 746 N N . PHE A 1 97 ? 13.137 7.154 -10.482 1.00 98.19 97 PHE A N 1
ATOM 747 C CA . PHE A 1 97 ? 13.951 6.708 -9.354 1.00 98.19 97 PHE A CA 1
ATOM 748 C C . PHE A 1 97 ? 13.984 7.746 -8.228 1.00 98.19 97 PHE A C 1
ATOM 750 O O . PHE A 1 97 ? 13.829 7.378 -7.074 1.00 98.19 97 PHE A O 1
ATOM 757 N N . ASP A 1 98 ? 14.130 9.032 -8.558 1.00 97.94 98 ASP A N 1
ATOM 758 C CA . ASP A 1 98 ? 14.153 10.119 -7.567 1.00 97.94 98 ASP A CA 1
ATOM 759 C C . ASP A 1 98 ? 12.778 10.314 -6.891 1.00 97.94 98 ASP A C 1
ATOM 761 O O . ASP A 1 98 ? 12.687 10.729 -5.730 1.00 97.94 98 ASP A O 1
ATOM 765 N N . GLU A 1 99 ? 11.690 10.044 -7.618 1.00 97.75 99 GLU A N 1
ATOM 766 C CA . GLU A 1 99 ? 10.335 10.007 -7.067 1.00 97.75 99 GLU A CA 1
ATOM 767 C C . GLU A 1 99 ? 10.159 8.824 -6.118 1.00 97.75 99 GLU A C 1
ATOM 769 O O . GLU A 1 99 ? 9.752 9.057 -4.986 1.00 97.75 99 GLU A O 1
ATOM 774 N N . TRP A 1 100 ? 10.530 7.613 -6.549 1.00 98.25 100 TRP A N 1
ATOM 775 C CA . TRP A 1 100 ? 10.426 6.375 -5.769 1.00 98.25 100 TRP A CA 1
ATOM 776 C C . TRP A 1 100 ? 11.302 6.365 -4.508 1.00 98.25 100 TRP A C 1
ATOM 778 O O . TRP A 1 100 ? 10.851 5.893 -3.467 1.00 98.25 100 TRP A O 1
ATOM 788 N N . ASP A 1 101 ? 12.537 6.877 -4.576 1.00 98.12 101 ASP A N 1
ATOM 789 C CA . ASP A 1 101 ? 13.530 6.846 -3.488 1.00 98.12 101 ASP A CA 1
ATOM 790 C C . ASP A 1 101 ? 13.258 7.916 -2.415 1.00 98.12 101 ASP A C 1
ATOM 792 O O . ASP A 1 101 ? 14.087 8.771 -2.102 1.00 98.12 101 ASP A O 1
ATOM 796 N N . GLU A 1 102 ? 12.044 7.922 -1.875 1.00 97.31 102 GLU A N 1
ATOM 797 C CA . GLU A 1 102 ? 11.628 8.848 -0.825 1.00 97.31 102 GLU A CA 1
ATOM 798 C C . GLU A 1 102 ? 12.381 8.611 0.474 1.00 97.31 102 GLU A C 1
ATOM 800 O O . GLU A 1 102 ? 12.752 9.579 1.132 1.00 97.31 102 GLU A O 1
ATOM 805 N N . TYR A 1 103 ? 12.669 7.350 0.804 1.00 97.25 103 TYR A N 1
ATOM 806 C CA . TYR A 1 103 ? 13.374 6.968 2.024 1.00 97.25 103 TYR A CA 1
ATOM 807 C C . TYR A 1 103 ? 14.757 7.625 2.148 1.00 97.25 103 TYR A C 1
ATOM 809 O O . TYR A 1 103 ? 15.224 7.896 3.255 1.00 97.25 103 TYR A O 1
ATOM 817 N N . SER A 1 104 ? 15.430 7.911 1.028 1.00 97.00 104 SER A N 1
ATOM 818 C CA . SER A 1 104 ? 16.745 8.562 1.049 1.00 97.00 104 SER A CA 1
ATOM 819 C C . SER A 1 104 ? 16.689 10.082 1.248 1.00 97.00 104 SER A C 1
ATOM 821 O O . SER A 1 104 ? 17.737 10.714 1.435 1.00 97.00 104 SER A O 1
ATOM 823 N N . LYS A 1 105 ? 15.493 10.687 1.221 1.00 97.19 105 LYS A N 1
ATOM 824 C CA . LYS A 1 105 ? 15.304 12.136 1.362 1.00 97.19 105 LYS A CA 1
ATOM 825 C C . LYS A 1 105 ? 15.446 12.561 2.826 1.00 97.19 105 LYS A C 1
ATOM 827 O O . LYS A 1 105 ? 14.973 11.900 3.744 1.00 97.19 105 LYS A O 1
ATOM 832 N N . ASP A 1 106 ? 16.089 13.710 3.045 1.00 96.62 106 ASP A N 1
ATOM 833 C CA . ASP A 1 106 ? 16.378 14.246 4.389 1.00 96.62 106 ASP A CA 1
ATOM 834 C C . ASP A 1 106 ? 15.112 14.550 5.218 1.00 96.62 106 ASP A C 1
ATOM 836 O O . ASP A 1 106 ? 15.193 14.695 6.440 1.00 96.62 106 ASP A O 1
ATOM 840 N N . ASP A 1 107 ? 13.967 14.726 4.559 1.00 95.38 107 ASP A N 1
ATOM 841 C CA . ASP A 1 107 ? 12.667 15.016 5.159 1.00 95.38 107 ASP A CA 1
ATOM 842 C C . ASP A 1 107 ? 11.752 13.790 5.285 1.00 95.38 107 ASP A C 1
ATOM 844 O O . ASP A 1 107 ? 10.624 13.948 5.753 1.00 95.38 107 ASP A O 1
ATOM 848 N N . PHE A 1 108 ? 12.230 12.588 4.938 1.00 95.94 108 PHE A N 1
ATOM 849 C CA . PHE A 1 108 ? 11.471 11.357 5.139 1.00 95.94 108 PHE A CA 1
ATOM 850 C C . PHE A 1 108 ? 11.309 11.050 6.632 1.00 95.94 108 PHE A C 1
ATOM 852 O O . PHE A 1 108 ? 12.288 10.926 7.376 1.00 95.94 108 PHE A O 1
ATOM 859 N N . ASP A 1 109 ? 10.060 10.920 7.072 1.00 94.88 109 ASP A N 1
ATOM 860 C CA . ASP A 1 109 ? 9.707 10.631 8.458 1.00 94.88 109 ASP A CA 1
ATOM 861 C C . ASP A 1 109 ? 9.171 9.205 8.583 1.00 94.88 109 ASP A C 1
ATOM 863 O O . ASP A 1 109 ? 7.990 8.958 8.362 1.00 94.88 109 ASP A O 1
ATOM 867 N N . THR A 1 110 ? 10.031 8.272 8.994 1.00 92.31 110 THR 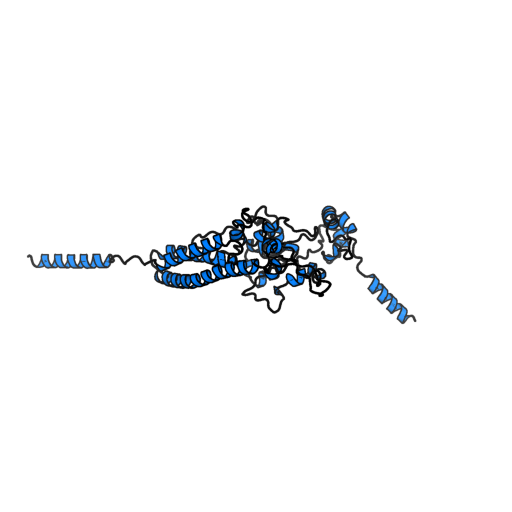A N 1
ATOM 868 C CA . THR A 1 110 ? 9.685 6.847 9.158 1.00 92.31 110 THR A CA 1
ATOM 869 C C . THR A 1 110 ? 8.572 6.587 10.180 1.00 92.31 110 THR A C 1
ATOM 871 O O . THR A 1 110 ? 8.085 5.468 10.272 1.00 92.31 110 THR A O 1
ATOM 874 N N . GLU A 1 111 ? 8.202 7.566 11.015 1.00 90.31 111 GLU A N 1
ATOM 875 C CA . GLU A 1 111 ? 7.081 7.409 11.953 1.00 90.31 111 GLU A CA 1
ATOM 876 C C . GLU A 1 111 ? 5.728 7.737 11.309 1.00 90.31 111 GLU A C 1
ATOM 878 O O . GLU A 1 111 ? 4.699 7.252 11.777 1.00 90.31 111 GLU A O 1
ATOM 883 N N . ASN A 1 112 ? 5.718 8.573 10.267 1.00 90.00 112 ASN A N 1
ATOM 884 C CA . ASN A 1 112 ? 4.497 9.153 9.700 1.00 90.00 112 ASN A CA 1
ATOM 885 C C . ASN A 1 112 ? 4.357 8.947 8.183 1.00 90.00 112 ASN A C 1
ATOM 887 O O . ASN A 1 112 ? 3.317 9.288 7.620 1.00 90.00 112 ASN A O 1
ATOM 891 N N . MET A 1 113 ? 5.386 8.422 7.525 1.00 92.56 113 MET A N 1
ATOM 892 C CA . MET A 1 113 ? 5.433 8.138 6.096 1.00 92.56 113 MET A CA 1
ATOM 893 C C . MET A 1 113 ? 5.772 6.665 5.886 1.00 92.56 113 MET A C 1
ATOM 895 O O . MET A 1 113 ? 6.508 6.072 6.671 1.00 92.56 113 MET A O 1
ATOM 899 N N . ALA A 1 114 ? 5.249 6.100 4.806 1.00 92.50 114 ALA A N 1
ATOM 900 C CA . ALA A 1 114 ? 5.596 4.773 4.327 1.00 92.50 114 ALA A CA 1
ATOM 901 C C . ALA A 1 114 ? 5.969 4.899 2.852 1.00 92.50 114 ALA A C 1
ATOM 903 O O . ALA A 1 114 ? 5.338 5.663 2.125 1.00 92.50 114 ALA A O 1
ATOM 904 N N . SER A 1 115 ? 6.983 4.162 2.408 1.00 96.38 115 SER A N 1
ATOM 905 C CA . SER A 1 115 ? 7.386 4.170 1.001 1.00 96.38 115 SER A CA 1
ATOM 906 C C . SER A 1 115 ? 7.844 2.793 0.560 1.00 96.38 115 SER A C 1
ATOM 908 O O . SER A 1 115 ? 8.390 2.011 1.334 1.00 96.38 115 SER A O 1
ATOM 910 N N . HIS A 1 116 ? 7.683 2.510 -0.727 1.00 97.81 116 HIS A N 1
ATOM 911 C CA . HIS A 1 116 ? 8.240 1.312 -1.349 1.00 97.81 116 HIS A CA 1
ATOM 912 C C . HIS A 1 116 ? 9.780 1.305 -1.368 1.00 97.81 116 HIS A C 1
ATOM 914 O O . HIS A 1 116 ? 10.382 0.240 -1.502 1.00 97.81 116 HIS A O 1
ATOM 920 N N . SER A 1 117 ? 10.428 2.464 -1.201 1.00 98.00 117 SER A N 1
ATOM 921 C CA . SER A 1 117 ? 11.893 2.564 -1.085 1.00 98.00 117 SER A CA 1
ATOM 922 C C . SER A 1 117 ? 12.435 2.255 0.311 1.00 98.00 117 SER A C 1
ATOM 924 O O . SER A 1 117 ? 13.651 2.178 0.499 1.00 98.00 117 SER A O 1
ATOM 926 N N . GLU A 1 118 ? 11.556 2.052 1.289 1.00 96.94 118 GLU A N 1
ATOM 927 C CA . GLU A 1 118 ? 11.935 1.749 2.661 1.00 96.94 118 GLU A CA 1
ATOM 928 C C . GLU A 1 118 ? 12.386 0.282 2.803 1.00 96.94 118 GLU A C 1
ATOM 930 O O . GLU A 1 118 ? 11.669 -0.631 2.386 1.00 96.94 118 GLU A O 1
ATOM 935 N N . PRO A 1 119 ? 13.575 0.016 3.375 1.00 96.56 119 PRO A N 1
ATOM 936 C CA . PRO A 1 119 ? 14.043 -1.346 3.613 1.00 96.56 119 PRO A CA 1
ATOM 937 C C . PRO A 1 119 ? 13.315 -1.959 4.816 1.00 96.56 119 PRO A C 1
ATOM 939 O O . PRO A 1 119 ? 13.630 -1.661 5.974 1.00 96.56 119 PRO A O 1
ATOM 942 N N . SER A 1 120 ? 12.351 -2.841 4.539 1.00 95.88 120 SER A N 1
ATOM 943 C CA . SER A 1 120 ? 11.447 -3.407 5.553 1.00 95.88 120 SER A CA 1
ATOM 944 C C . SER A 1 120 ? 12.183 -4.198 6.639 1.00 95.88 120 SER A C 1
ATOM 946 O O . SER A 1 120 ? 11.750 -4.249 7.785 1.00 95.88 120 SER A O 1
ATOM 948 N N . ASP A 1 121 ? 13.330 -4.794 6.323 1.00 95.56 121 ASP A N 1
ATOM 949 C CA . ASP A 1 121 ? 14.154 -5.537 7.278 1.00 95.56 121 ASP A CA 1
ATOM 950 C C . ASP A 1 121 ? 14.807 -4.644 8.343 1.00 95.56 121 ASP A C 1
ATOM 952 O O . ASP A 1 121 ? 15.149 -5.122 9.430 1.00 95.56 121 ASP A O 1
ATOM 956 N N . VAL A 1 122 ? 14.973 -3.355 8.042 1.00 94.38 122 VAL A N 1
ATOM 957 C CA . VAL A 1 122 ? 15.528 -2.353 8.954 1.00 94.38 122 VAL A CA 1
ATOM 958 C C . VAL A 1 122 ? 14.425 -1.698 9.773 1.00 94.38 122 VAL A C 1
ATOM 960 O O . VAL A 1 122 ? 14.586 -1.524 10.984 1.00 94.38 122 VAL A O 1
ATOM 963 N N . THR A 1 123 ? 13.330 -1.306 9.127 1.00 92.75 123 THR A N 1
ATOM 964 C CA . THR A 1 123 ? 12.286 -0.487 9.757 1.00 92.75 123 THR A CA 1
ATOM 965 C C . THR A 1 123 ? 11.193 -1.319 10.416 1.00 92.75 123 THR A C 1
ATOM 967 O O . THR A 1 123 ? 10.655 -0.929 11.454 1.00 92.75 123 THR A O 1
ATOM 970 N N . GLU A 1 124 ? 10.980 -2.541 9.931 1.00 93.06 124 GLU A N 1
ATOM 971 C CA . GLU A 1 124 ? 10.050 -3.523 10.476 1.00 93.06 124 GLU A CA 1
ATOM 972 C C . GLU A 1 124 ? 10.747 -4.872 10.751 1.00 93.06 124 GLU A C 1
ATOM 974 O O . GLU A 1 124 ? 10.356 -5.889 10.188 1.00 93.06 124 GLU A O 1
ATOM 979 N N . PRO A 1 125 ? 11.740 -4.978 11.661 1.00 93.81 125 PRO A N 1
ATOM 980 C CA . PRO A 1 125 ? 12.586 -6.178 11.773 1.00 93.81 125 PRO A CA 1
ATOM 981 C C . PRO A 1 125 ? 11.851 -7.514 11.980 1.00 93.81 125 PRO A C 1
ATOM 983 O O . PRO A 1 125 ? 12.415 -8.571 11.714 1.00 93.81 125 PRO A O 1
ATOM 986 N N . PHE A 1 126 ? 10.598 -7.483 12.449 1.00 93.69 126 PHE A N 1
ATOM 987 C CA . PHE A 1 126 ? 9.762 -8.675 12.595 1.00 93.69 126 PHE A CA 1
ATOM 988 C C . PHE A 1 126 ? 9.434 -9.358 11.255 1.00 93.69 126 PHE A C 1
ATOM 990 O O . PHE A 1 126 ? 9.083 -10.537 11.263 1.00 93.69 126 PHE A O 1
ATOM 997 N N . VAL A 1 127 ? 9.545 -8.663 10.113 1.00 94.44 127 VAL A N 1
ATOM 998 C CA . VAL A 1 127 ? 9.294 -9.256 8.785 1.00 94.44 127 VAL A CA 1
ATOM 999 C C . VAL A 1 127 ? 10.283 -10.374 8.461 1.00 94.44 127 VAL A C 1
ATOM 1001 O O . VAL A 1 127 ? 9.931 -11.305 7.747 1.00 94.44 127 VAL A O 1
ATOM 1004 N N . GLN A 1 128 ? 11.485 -10.339 9.046 1.00 94.25 128 GLN A N 1
ATOM 1005 C CA . GLN A 1 128 ? 12.498 -11.383 8.865 1.00 94.25 128 GLN A CA 1
ATOM 1006 C C . GLN A 1 128 ? 12.115 -12.715 9.534 1.00 94.25 128 GLN A C 1
ATOM 1008 O O . GLN A 1 128 ? 12.696 -13.751 9.219 1.00 94.25 128 GLN A O 1
ATOM 1013 N N . ASP A 1 129 ? 11.149 -12.696 10.456 1.00 94.31 129 ASP A N 1
ATOM 1014 C CA . ASP A 1 129 ? 10.673 -13.876 11.183 1.00 94.31 129 ASP A CA 1
ATOM 1015 C C . ASP A 1 129 ? 9.336 -14.414 10.623 1.00 94.31 129 ASP A C 1
ATOM 1017 O O . ASP A 1 129 ? 8.737 -15.310 11.224 1.00 94.31 129 ASP A O 1
ATOM 1021 N N . SER A 1 130 ? 8.841 -13.864 9.506 1.00 92.38 130 SER A N 1
ATOM 1022 C CA . SER A 1 130 ? 7.525 -14.178 8.941 1.00 92.38 130 SER A CA 1
ATOM 1023 C C . SER A 1 130 ? 7.609 -14.495 7.450 1.00 92.38 130 SER A C 1
ATOM 1025 O O . SER A 1 130 ? 7.828 -13.599 6.635 1.00 92.38 130 SER A O 1
ATOM 1027 N N . ASP A 1 131 ? 7.368 -15.759 7.101 1.00 90.56 131 ASP A N 1
ATOM 1028 C CA . ASP A 1 131 ? 7.381 -16.235 5.712 1.00 90.56 131 ASP A CA 1
ATOM 1029 C C . ASP A 1 131 ? 6.343 -15.487 4.849 1.00 90.56 131 ASP A C 1
ATOM 1031 O O . ASP A 1 131 ? 6.635 -15.075 3.730 1.00 90.56 131 ASP A O 1
ATOM 1035 N N . ASP A 1 132 ? 5.163 -15.198 5.403 1.00 92.00 132 ASP A 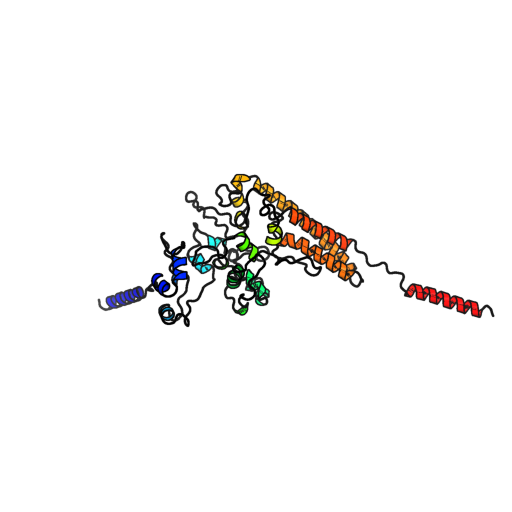N 1
ATOM 1036 C CA . ASP A 1 132 ? 4.084 -14.502 4.691 1.00 92.00 132 ASP A CA 1
ATOM 1037 C C . ASP A 1 132 ? 4.380 -13.017 4.440 1.00 92.00 132 ASP A C 1
ATOM 1039 O O . ASP A 1 132 ? 3.895 -12.441 3.466 1.00 92.00 132 ASP A O 1
ATOM 1043 N N . CYS A 1 133 ? 5.147 -12.363 5.324 1.00 94.38 133 CYS A N 1
ATOM 1044 C CA . CYS A 1 133 ? 5.438 -10.932 5.179 1.00 94.38 133 CYS A CA 1
ATOM 1045 C C . CYS A 1 133 ? 6.289 -10.664 3.938 1.00 94.38 133 CYS A C 1
ATOM 1047 O O . CYS A 1 133 ? 6.147 -9.613 3.312 1.00 94.38 133 CYS A O 1
ATOM 1049 N N . VAL A 1 134 ? 7.135 -11.628 3.563 1.00 96.12 134 VAL A N 1
ATOM 1050 C CA . VAL A 1 134 ? 8.015 -11.560 2.393 1.00 96.12 134 VAL A CA 1
ATOM 1051 C C . VAL A 1 134 ? 7.224 -11.229 1.125 1.00 96.12 134 VAL A C 1
ATOM 1053 O O . VAL A 1 134 ? 7.678 -10.409 0.335 1.00 96.12 134 VAL A O 1
ATOM 1056 N N . ALA A 1 135 ? 6.001 -11.755 0.982 1.00 95.50 135 ALA A N 1
ATOM 1057 C CA . ALA A 1 135 ? 5.128 -11.540 -0.178 1.00 95.50 135 ALA A CA 1
ATOM 1058 C C . ALA A 1 135 ? 4.896 -10.066 -0.546 1.00 95.50 135 ALA A C 1
ATOM 1060 O O . ALA A 1 135 ? 4.679 -9.755 -1.713 1.00 95.50 135 ALA A O 1
ATOM 1061 N N . CYS A 1 136 ? 4.914 -9.167 0.441 1.00 96.12 136 CYS A N 1
ATOM 1062 C CA . CYS A 1 136 ? 4.620 -7.746 0.244 1.00 96.12 136 CYS A CA 1
ATOM 1063 C C . CYS A 1 136 ? 5.732 -6.824 0.754 1.00 96.12 136 CYS A C 1
ATOM 1065 O O . CYS A 1 136 ? 5.622 -5.611 0.607 1.00 96.12 136 CYS A O 1
ATOM 1067 N N . LYS A 1 137 ? 6.764 -7.369 1.407 1.00 96.75 137 LYS A N 1
ATOM 1068 C CA . LYS A 1 137 ? 7.826 -6.598 2.076 1.00 96.75 137 LYS A CA 1
ATOM 1069 C C . LYS A 1 137 ? 9.210 -6.834 1.473 1.00 96.75 137 LYS A C 1
ATOM 1071 O O . LYS A 1 137 ? 10.187 -6.310 1.992 1.00 96.75 137 LYS A O 1
ATOM 1076 N N . SER A 1 138 ? 9.307 -7.595 0.385 1.00 97.75 138 SER A N 1
ATOM 1077 C CA . SER A 1 138 ? 10.525 -7.716 -0.414 1.00 97.75 138 SER A CA 1
ATOM 1078 C C . SER A 1 138 ? 10.214 -7.751 -1.903 1.00 97.75 138 SER A C 1
ATOM 1080 O O . SER A 1 138 ? 9.099 -8.081 -2.314 1.00 97.75 138 SER A O 1
ATOM 1082 N N . THR A 1 139 ? 11.206 -7.418 -2.724 1.00 97.94 139 THR A N 1
ATOM 1083 C CA . THR A 1 139 ? 11.047 -7.440 -4.181 1.00 97.94 139 THR A CA 1
ATOM 1084 C C . THR A 1 139 ? 10.854 -8.865 -4.693 1.00 97.94 139 THR A C 1
ATOM 1086 O O . THR A 1 139 ? 9.948 -9.117 -5.484 1.00 97.94 139 THR A O 1
ATOM 1089 N N . GLU A 1 140 ? 11.655 -9.813 -4.215 1.00 96.56 140 GLU A N 1
ATOM 1090 C CA . GLU A 1 140 ? 11.589 -11.217 -4.620 1.00 96.56 140 GLU A CA 1
ATOM 1091 C C . GLU A 1 140 ? 10.251 -11.852 -4.228 1.00 96.56 140 GLU A C 1
ATOM 1093 O O . GLU A 1 140 ? 9.658 -12.591 -5.014 1.00 96.56 140 GLU A O 1
ATOM 1098 N N . GLY A 1 141 ? 9.753 -11.537 -3.029 1.00 96.50 141 GLY A N 1
ATOM 1099 C CA . GLY A 1 141 ? 8.450 -12.002 -2.571 1.00 96.50 141 GLY A CA 1
ATOM 1100 C C . GLY A 1 141 ? 7.303 -11.382 -3.359 1.00 96.50 141 GLY A C 1
ATOM 1101 O O . GLY A 1 141 ? 6.399 -12.109 -3.764 1.00 96.50 141 GLY A O 1
ATOM 1102 N N . ALA A 1 142 ? 7.364 -10.077 -3.640 1.00 96.44 142 ALA A N 1
ATOM 1103 C CA . ALA A 1 142 ? 6.347 -9.383 -4.426 1.00 96.44 142 ALA A CA 1
ATOM 1104 C C . ALA A 1 142 ? 6.213 -9.950 -5.842 1.00 96.44 142 ALA A C 1
ATOM 1106 O O . ALA A 1 142 ? 5.096 -10.244 -6.263 1.00 96.44 142 ALA A O 1
ATOM 1107 N N . VAL A 1 143 ? 7.325 -10.189 -6.549 1.00 95.25 143 VAL A N 1
ATOM 1108 C CA . VAL A 1 143 ? 7.293 -10.788 -7.898 1.00 95.25 143 VAL A CA 1
ATOM 1109 C C . VAL A 1 143 ? 6.557 -12.131 -7.886 1.00 95.25 143 VAL A C 1
ATOM 1111 O O . VAL A 1 143 ? 5.673 -12.350 -8.712 1.00 95.25 143 VAL A O 1
ATOM 1114 N N . VAL A 1 144 ? 6.863 -13.002 -6.919 1.00 94.38 144 VAL A N 1
ATOM 1115 C CA . VAL A 1 144 ? 6.198 -14.309 -6.773 1.00 94.38 144 VAL A CA 1
ATOM 1116 C C . VAL A 1 144 ? 4.730 -14.157 -6.374 1.00 94.38 144 VAL A C 1
ATOM 1118 O O . VAL A 1 144 ? 3.866 -14.871 -6.887 1.00 94.38 144 VAL A O 1
ATOM 1121 N N . ASN A 1 145 ? 4.427 -13.226 -5.467 1.00 93.75 145 ASN A N 1
ATOM 1122 C CA . ASN A 1 145 ? 3.073 -12.974 -4.987 1.00 93.75 145 ASN A CA 1
ATOM 1123 C C . ASN A 1 145 ? 2.139 -12.529 -6.125 1.00 93.75 145 ASN A C 1
ATOM 1125 O O . ASN A 1 145 ? 0.992 -12.965 -6.205 1.00 93.75 145 ASN A O 1
ATOM 1129 N N . LEU A 1 146 ? 2.647 -11.714 -7.053 1.00 91.81 146 LEU A N 1
ATOM 1130 C CA . LEU A 1 146 ? 1.892 -11.234 -8.210 1.00 91.81 146 LEU A CA 1
ATOM 1131 C C . LEU A 1 146 ? 1.494 -12.342 -9.202 1.00 91.81 146 LEU A C 1
ATOM 1133 O O . LEU A 1 146 ? 0.560 -12.140 -9.982 1.00 91.81 146 LEU A O 1
ATOM 1137 N N . GLU A 1 147 ? 2.130 -13.517 -9.153 1.00 87.75 147 GLU A N 1
ATOM 1138 C CA . GLU A 1 147 ? 1.727 -14.691 -9.942 1.00 87.75 147 GLU A CA 1
ATOM 1139 C C . GLU A 1 147 ? 0.410 -15.326 -9.451 1.00 87.75 147 GLU A C 1
ATOM 1141 O O . GLU A 1 147 ? -0.194 -16.128 -10.173 1.00 87.75 147 GLU A O 1
ATOM 1146 N N . GLY A 1 148 ? -0.050 -14.970 -8.242 1.00 81.44 148 GLY A N 1
ATOM 1147 C CA . GLY A 1 148 ? -1.312 -15.425 -7.653 1.00 81.44 148 GLY A CA 1
ATOM 1148 C C . GLY A 1 148 ? -2.534 -15.101 -8.518 1.00 81.44 148 GLY A C 1
ATOM 1149 O O . GLY A 1 148 ? -2.532 -14.154 -9.313 1.00 81.44 148 GLY A O 1
ATOM 1150 N N . ALA A 1 149 ? -3.606 -15.893 -8.406 1.00 77.69 149 ALA A N 1
ATOM 1151 C CA . ALA A 1 149 ? -4.746 -15.788 -9.322 1.00 77.69 149 ALA A CA 1
ATOM 1152 C C . ALA A 1 149 ? -5.647 -14.579 -9.026 1.00 77.69 149 ALA A C 1
ATOM 1154 O O . ALA A 1 149 ? -6.078 -13.907 -9.967 1.00 77.69 149 ALA A O 1
ATOM 1155 N N . ASP A 1 150 ? -5.853 -14.253 -7.750 1.00 85.69 150 ASP A N 1
ATOM 1156 C CA . ASP A 1 150 ? -6.809 -13.249 -7.274 1.00 85.69 150 ASP A CA 1
ATOM 1157 C C . ASP A 1 150 ? -6.208 -12.363 -6.168 1.00 85.69 150 ASP A C 1
ATOM 1159 O O . ASP A 1 150 ? -5.200 -12.703 -5.553 1.00 85.69 150 ASP A O 1
ATOM 1163 N N . VAL A 1 151 ? -6.854 -11.226 -5.891 1.00 78.69 151 VAL A N 1
ATOM 1164 C CA . VAL A 1 151 ? -6.511 -10.384 -4.736 1.00 78.69 151 VAL A CA 1
ATOM 1165 C C . VAL A 1 151 ? -6.769 -11.190 -3.457 1.00 78.69 151 VAL A C 1
ATOM 1167 O O . VAL A 1 151 ? -7.844 -11.772 -3.318 1.00 78.69 151 VAL A O 1
ATOM 1170 N N . HIS A 1 152 ? -5.785 -11.229 -2.551 1.00 83.44 152 HIS A N 1
ATOM 1171 C CA . HIS A 1 152 ? -5.661 -12.109 -1.368 1.00 83.44 152 HIS A CA 1
ATOM 1172 C C . HIS A 1 152 ? -5.122 -13.532 -1.610 1.00 83.44 152 HIS A C 1
ATOM 1174 O O . HIS A 1 152 ? -4.814 -14.216 -0.632 1.00 83.44 152 HIS A O 1
ATOM 1180 N N . ASP A 1 153 ? -4.992 -13.994 -2.855 1.00 85.81 153 ASP A N 1
ATOM 1181 C CA . ASP A 1 153 ? -4.474 -15.335 -3.158 1.00 85.81 153 ASP A CA 1
ATOM 1182 C C . ASP A 1 153 ? -2.948 -15.302 -3.277 1.00 85.81 153 ASP A C 1
ATOM 1184 O O . ASP A 1 153 ? -2.387 -15.270 -4.374 1.00 85.81 153 ASP A O 1
ATOM 1188 N N . PHE A 1 154 ? -2.278 -15.233 -2.125 1.00 84.62 154 PHE A N 1
ATOM 1189 C CA . PHE A 1 154 ? -0.823 -15.143 -2.084 1.00 84.62 154 PHE A CA 1
ATOM 1190 C C . PHE A 1 154 ? -0.210 -16.476 -2.496 1.00 84.62 154 PHE A C 1
ATOM 1192 O O . PHE A 1 154 ? -0.623 -17.542 -2.037 1.00 84.62 154 PHE A O 1
ATOM 1199 N N . ASN A 1 155 ? 0.828 -16.420 -3.326 1.00 87.69 155 ASN A N 1
ATOM 1200 C CA . ASN A 1 155 ? 1.563 -17.598 -3.776 1.00 87.69 155 ASN A CA 1
ATOM 1201 C C . ASN A 1 155 ? 2.545 -18.106 -2.696 1.00 87.69 155 ASN A C 1
ATOM 1203 O O . ASN A 1 155 ? 3.744 -18.242 -2.938 1.00 87.69 155 ASN A O 1
ATOM 1207 N N . GLU A 1 156 ? 2.029 -18.366 -1.489 1.00 88.06 156 GLU A N 1
ATOM 1208 C CA . GLU A 1 156 ? 2.802 -18.700 -0.280 1.00 88.06 156 GLU A CA 1
ATOM 1209 C C . GLU A 1 156 ? 3.746 -19.888 -0.482 1.00 88.06 156 GLU A C 1
ATOM 1211 O O . GLU A 1 156 ? 4.856 -19.904 0.041 1.00 88.06 156 GLU A O 1
ATOM 1216 N N . GLU A 1 157 ? 3.331 -20.876 -1.281 1.00 91.00 157 GLU A N 1
ATOM 1217 C CA . GLU A 1 157 ? 4.115 -22.090 -1.529 1.00 91.00 157 GLU A CA 1
ATOM 1218 C C . GLU A 1 157 ? 5.434 -21.824 -2.271 1.00 91.00 157 GLU A C 1
ATOM 1220 O O . GLU A 1 157 ? 6.344 -22.655 -2.206 1.00 91.00 157 GLU A O 1
ATOM 1225 N N . ASN A 1 158 ? 5.530 -20.697 -2.982 1.00 94.31 158 ASN A N 1
ATOM 1226 C CA . ASN A 1 158 ? 6.691 -20.332 -3.790 1.00 94.31 158 ASN A CA 1
ATOM 1227 C C . ASN A 1 158 ? 7.458 -19.124 -3.234 1.00 94.31 158 ASN A C 1
ATOM 1229 O O . ASN A 1 158 ? 8.462 -18.733 -3.833 1.00 94.31 158 ASN A O 1
ATOM 1233 N N . LEU A 1 159 ? 7.015 -18.534 -2.116 1.00 95.19 159 LEU A N 1
ATOM 1234 C CA . LEU A 1 159 ? 7.714 -17.403 -1.508 1.00 95.19 159 LEU A CA 1
ATOM 1235 C C . LEU A 1 159 ? 9.132 -17.810 -1.075 1.00 95.19 159 LEU A C 1
ATOM 1237 O O . LEU A 1 159 ? 9.336 -18.924 -0.576 1.00 95.19 159 LEU A O 1
ATOM 1241 N N . PRO A 1 160 ? 10.131 -16.926 -1.246 1.00 95.75 160 PRO A N 1
ATOM 1242 C CA . PRO A 1 160 ? 11.461 -17.184 -0.720 1.00 95.75 160 PRO A CA 1
ATOM 1243 C C . PRO A 1 160 ? 11.429 -17.179 0.812 1.00 95.75 160 PRO A C 1
ATOM 1245 O O . PRO A 1 160 ? 10.667 -16.431 1.426 1.00 95.75 160 PRO A O 1
ATOM 1248 N N . ASN A 1 161 ? 12.288 -17.984 1.447 1.00 96.44 161 ASN A N 1
ATOM 1249 C CA . ASN A 1 161 ? 12.453 -17.867 2.895 1.00 96.44 161 ASN A CA 1
ATOM 1250 C C . ASN A 1 161 ? 13.014 -16.473 3.212 1.00 96.44 161 ASN A C 1
ATOM 1252 O O . ASN A 1 161 ? 13.899 -16.014 2.484 1.00 96.44 161 ASN A O 1
ATOM 1256 N N . PRO A 1 162 ? 12.629 -15.844 4.335 1.00 96.69 162 PRO A N 1
ATOM 1257 C CA . PRO A 1 162 ? 13.186 -14.556 4.746 1.00 96.69 162 PRO A CA 1
ATOM 1258 C C . PRO A 1 162 ? 14.724 -14.508 4.748 1.00 96.69 162 PRO A C 1
ATOM 1260 O O . PRO A 1 162 ? 15.323 -13.500 4.393 1.00 96.69 162 PRO A O 1
ATOM 1263 N N . SER A 1 163 ? 15.398 -15.610 5.101 1.00 96.12 163 SER A N 1
ATOM 1264 C CA . SER A 1 163 ? 16.868 -15.676 5.111 1.00 96.12 163 SER A CA 1
ATOM 1265 C C . SER A 1 163 ? 17.526 -15.629 3.730 1.00 96.12 163 SER A C 1
ATOM 1267 O O . SER A 1 163 ? 18.740 -15.442 3.659 1.00 96.12 163 SER A O 1
ATOM 1269 N N . ASP A 1 164 ? 16.748 -15.864 2.675 1.00 95.81 164 ASP A N 1
ATOM 1270 C CA . ASP A 1 164 ? 17.200 -15.943 1.286 1.00 95.81 164 ASP A CA 1
ATOM 1271 C C . ASP A 1 164 ? 16.856 -14.661 0.498 1.00 95.81 164 ASP A C 1
ATOM 1273 O O . ASP A 1 164 ? 17.217 -14.554 -0.670 1.00 95.81 164 ASP A O 1
ATOM 1277 N N . VAL A 1 165 ? 16.165 -13.698 1.124 1.00 96.94 165 VAL A N 1
ATOM 1278 C CA . VAL A 1 165 ? 15.816 -12.397 0.531 1.00 96.94 165 VAL A CA 1
ATOM 1279 C C . VAL A 1 165 ? 17.033 -11.472 0.533 1.00 96.94 165 VAL A C 1
ATOM 1281 O O . VAL A 1 165 ? 17.657 -11.260 1.578 1.00 96.94 165 VAL A O 1
ATOM 1284 N N . GLU A 1 166 ? 17.342 -10.881 -0.621 1.00 96.19 166 GLU A N 1
ATOM 1285 C CA . GLU A 1 166 ? 18.455 -9.945 -0.795 1.00 96.19 166 GLU A CA 1
ATOM 1286 C C . GLU A 1 166 ? 17.984 -8.483 -0.876 1.00 96.19 166 GLU A C 1
ATOM 1288 O O . GLU A 1 166 ? 18.734 -7.588 -0.477 1.00 96.19 166 GLU A O 1
ATOM 1293 N N . GLU A 1 167 ? 16.754 -8.227 -1.341 1.00 97.69 167 GLU A N 1
ATOM 1294 C CA . GLU A 1 167 ? 16.190 -6.881 -1.501 1.00 97.69 167 GLU A CA 1
ATOM 1295 C C . GLU A 1 167 ? 14.857 -6.700 -0.746 1.00 97.69 167 GLU A C 1
ATOM 1297 O O . GLU A 1 167 ? 13.766 -7.000 -1.230 1.00 97.69 167 GLU A O 1
ATOM 1302 N N . TRP A 1 168 ? 14.946 -6.130 0.458 1.00 97.94 168 TRP A N 1
ATOM 1303 C CA . TRP A 1 168 ? 13.814 -5.872 1.364 1.00 97.94 168 TRP A CA 1
ATOM 1304 C C . TRP A 1 168 ? 13.056 -4.561 1.101 1.00 97.94 168 TRP A C 1
ATOM 1306 O O . TRP A 1 168 ? 12.188 -4.165 1.885 1.00 97.94 168 TRP A O 1
ATOM 1316 N N . ARG A 1 169 ? 13.381 -3.865 0.010 1.00 98.25 169 ARG A N 1
ATOM 1317 C CA . ARG A 1 169 ? 12.558 -2.780 -0.541 1.00 98.25 169 ARG A CA 1
ATOM 1318 C C . ARG A 1 169 ? 11.620 -3.347 -1.604 1.00 98.25 169 ARG A C 1
ATOM 1320 O O . ARG A 1 169 ? 11.885 -4.407 -2.169 1.00 98.25 169 ARG A O 1
ATOM 1327 N N . LEU A 1 170 ? 10.562 -2.616 -1.938 1.00 98.25 170 LEU A N 1
ATOM 1328 C CA . LEU A 1 170 ? 9.753 -2.872 -3.132 1.00 98.25 170 LEU A CA 1
ATOM 1329 C C . LEU A 1 170 ? 10.297 -2.024 -4.285 1.00 98.25 170 LEU A C 1
ATOM 1331 O O . LEU A 1 170 ? 9.961 -0.850 -4.440 1.00 98.25 170 LEU A O 1
ATOM 1335 N N . THR A 1 171 ? 11.195 -2.597 -5.081 1.00 98.38 171 THR A N 1
ATOM 1336 C CA . THR A 1 171 ? 11.892 -1.858 -6.140 1.00 98.38 171 THR A CA 1
ATOM 1337 C C . THR A 1 171 ? 11.102 -1.842 -7.447 1.00 98.38 171 THR A C 1
ATOM 1339 O O . THR A 1 171 ? 10.001 -2.380 -7.561 1.00 98.38 171 THR A O 1
ATOM 1342 N N . CYS A 1 172 ? 11.684 -1.237 -8.485 1.00 98.19 172 CYS A N 1
ATOM 1343 C CA . CYS A 1 172 ? 11.080 -1.155 -9.812 1.00 98.19 172 CYS A CA 1
ATOM 1344 C C . CYS A 1 172 ? 10.662 -2.531 -10.356 1.00 98.19 172 CYS A C 1
ATOM 1346 O O . CYS A 1 172 ? 9.595 -2.654 -10.956 1.00 98.19 172 CYS A O 1
ATOM 1348 N N . VAL A 1 173 ? 11.484 -3.562 -10.132 1.00 97.19 173 VAL A N 1
ATOM 1349 C CA . VAL A 1 173 ? 11.239 -4.908 -10.672 1.00 97.19 173 VAL A CA 1
ATOM 1350 C C . VAL A 1 173 ? 10.207 -5.698 -9.869 1.00 97.19 173 VAL A C 1
ATOM 1352 O O . VAL A 1 173 ? 9.758 -6.730 -10.337 1.00 97.19 173 VAL A O 1
ATOM 1355 N N . ALA A 1 174 ? 9.772 -5.206 -8.703 1.00 97.38 174 ALA A N 1
ATOM 1356 C CA . ALA A 1 174 ? 8.622 -5.785 -8.008 1.00 97.38 174 ALA A CA 1
ATOM 1357 C C . ALA A 1 174 ? 7.330 -5.607 -8.823 1.00 97.38 174 ALA A C 1
ATOM 1359 O O . ALA A 1 174 ? 6.438 -6.445 -8.767 1.00 97.38 174 ALA A O 1
ATOM 1360 N N . CYS A 1 175 ? 7.229 -4.515 -9.590 1.00 97.62 175 CYS A N 1
ATOM 1361 C CA . CYS A 1 175 ? 6.047 -4.186 -10.392 1.00 97.62 175 CYS A CA 1
ATOM 1362 C C . CYS A 1 175 ? 6.273 -4.375 -11.897 1.00 97.62 175 CYS A C 1
ATOM 1364 O O . CYS A 1 175 ? 5.351 -4.774 -12.612 1.00 97.62 175 CYS A O 1
ATOM 1366 N N . HIS A 1 176 ? 7.483 -4.091 -12.385 1.00 97.19 176 HIS A N 1
ATOM 1367 C CA . HIS A 1 176 ? 7.821 -4.121 -13.805 1.00 97.19 176 HIS A CA 1
ATOM 1368 C C . HIS A 1 176 ? 8.641 -5.345 -14.195 1.00 97.19 176 HIS A C 1
ATOM 1370 O O . HIS A 1 176 ? 9.690 -5.603 -13.617 1.00 97.19 176 HIS A O 1
ATOM 1376 N N . GLU A 1 177 ? 8.244 -5.989 -15.290 1.00 95.75 177 GLU A N 1
ATOM 1377 C CA . GLU A 1 177 ? 9.018 -7.065 -15.903 1.00 95.75 177 GLU A CA 1
ATOM 1378 C C . GLU A 1 177 ? 10.102 -6.459 -16.823 1.00 95.75 177 GLU A C 1
ATOM 1380 O O . GLU A 1 177 ? 9.773 -5.938 -17.901 1.00 95.75 177 GLU A O 1
ATOM 1385 N N . PRO A 1 178 ? 11.397 -6.506 -16.449 1.00 94.25 178 PRO A N 1
ATOM 1386 C CA . PRO A 1 178 ? 12.466 -5.794 -17.156 1.00 94.25 178 PRO A CA 1
ATOM 1387 C C . PRO A 1 178 ? 12.674 -6.265 -18.600 1.00 94.25 178 PRO A C 1
ATOM 1389 O O . PRO A 1 178 ? 13.165 -5.485 -19.425 1.00 94.25 178 PRO A O 1
ATOM 1392 N N . HIS A 1 179 ? 12.281 -7.501 -18.933 1.00 93.62 179 HIS A N 1
ATOM 1393 C CA . HIS A 1 179 ? 12.363 -8.005 -20.302 1.00 93.62 179 HIS A CA 1
ATOM 1394 C C . HIS A 1 179 ? 11.224 -7.495 -21.182 1.00 93.62 179 HIS A C 1
ATOM 1396 O O . HIS A 1 179 ? 11.431 -7.274 -22.365 1.00 93.62 179 HIS A O 1
ATOM 1402 N N . SER A 1 180 ? 10.018 -7.288 -20.657 1.00 93.75 180 SER A N 1
ATOM 1403 C CA . SER A 1 180 ? 8.897 -6.793 -21.471 1.00 93.75 180 SER A CA 1
ATOM 1404 C C . SER A 1 180 ? 8.755 -5.272 -21.417 1.00 93.75 180 SER A C 1
ATOM 1406 O O . SER A 1 180 ? 8.101 -4.686 -22.280 1.00 93.75 180 SER A O 1
ATOM 1408 N N . THR A 1 181 ? 9.361 -4.620 -20.418 1.00 90.88 181 THR A N 1
ATOM 1409 C CA . THR A 1 181 ? 9.103 -3.226 -20.000 1.00 90.88 181 THR A CA 1
ATOM 1410 C C . THR A 1 181 ? 7.658 -2.952 -19.568 1.00 90.88 181 THR A C 1
ATOM 1412 O O . THR A 1 181 ? 7.294 -1.800 -19.339 1.00 90.88 181 THR A O 1
ATOM 1415 N N . GLY A 1 182 ? 6.832 -3.995 -19.469 1.00 94.31 182 GLY A N 1
ATOM 1416 C CA . GLY A 1 182 ? 5.464 -3.934 -18.973 1.00 94.31 182 GLY A CA 1
ATOM 1417 C C . GLY A 1 182 ? 5.384 -4.180 -17.469 1.00 94.31 182 GLY A C 1
ATOM 1418 O O . GLY A 1 182 ? 6.398 -4.251 -16.776 1.00 94.31 182 GLY A O 1
ATOM 1419 N N . LEU A 1 183 ? 4.156 -4.307 -16.976 1.00 95.69 183 LEU A N 1
ATOM 1420 C CA . LEU A 1 183 ? 3.871 -4.735 -15.610 1.00 95.69 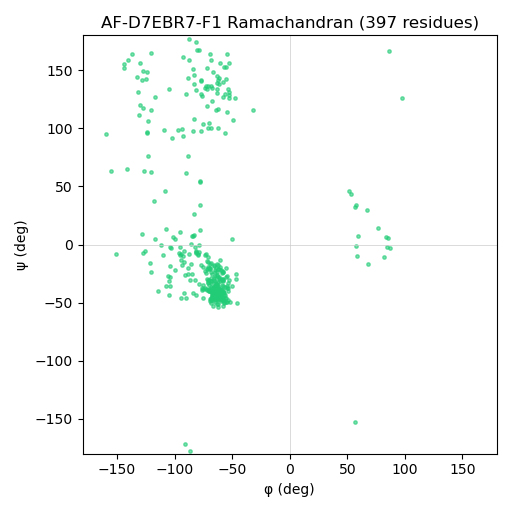183 LEU A CA 1
ATOM 1421 C C . LEU A 1 183 ? 3.877 -6.265 -15.530 1.00 95.69 183 LEU A C 1
ATOM 1423 O O . LEU A 1 183 ? 3.511 -6.931 -16.499 1.00 95.69 183 LEU A O 1
ATOM 1427 N N . HIS A 1 184 ? 4.226 -6.819 -14.368 1.00 93.44 184 HIS A N 1
ATOM 1428 C CA . HIS A 1 184 ? 4.031 -8.250 -14.097 1.00 93.44 184 HIS A CA 1
ATOM 1429 C C . HIS A 1 184 ? 2.548 -8.651 -14.185 1.00 93.44 184 HIS A C 1
ATOM 1431 O O . HIS A 1 184 ? 2.225 -9.761 -14.607 1.00 93.44 184 HIS A O 1
ATOM 1437 N N . VAL A 1 185 ? 1.643 -7.727 -13.840 1.00 93.38 185 VAL A N 1
ATOM 1438 C CA . VAL A 1 185 ? 0.187 -7.890 -13.923 1.00 93.38 185 VAL A CA 1
ATOM 1439 C C . VAL A 1 185 ? -0.403 -6.680 -14.646 1.00 93.38 185 VAL A C 1
ATOM 1441 O O . VAL A 1 185 ? -0.245 -5.554 -14.188 1.00 93.38 185 VAL A O 1
ATOM 1444 N N . GLU A 1 186 ? -1.083 -6.904 -15.777 1.00 90.44 186 GLU A N 1
ATOM 1445 C CA . GLU A 1 186 ? -1.696 -5.824 -16.578 1.00 90.44 186 GLU A CA 1
ATOM 1446 C C . GLU A 1 186 ? -2.870 -5.134 -15.864 1.00 90.44 186 GLU A C 1
ATOM 1448 O O . GLU A 1 186 ? -3.188 -3.986 -16.159 1.00 90.44 186 GLU A O 1
ATOM 1453 N N . ASP A 1 187 ? -3.529 -5.840 -14.943 1.00 93.62 187 ASP A N 1
ATOM 1454 C CA . ASP A 1 187 ? -4.549 -5.264 -14.072 1.00 93.62 187 ASP A CA 1
ATOM 1455 C C . ASP A 1 187 ? -3.867 -4.460 -12.955 1.00 93.62 187 ASP A C 1
ATOM 1457 O O . ASP A 1 187 ? -3.410 -5.007 -11.951 1.00 93.62 187 ASP A O 1
ATOM 1461 N N . GLU A 1 188 ? -3.789 -3.146 -13.151 1.00 93.25 188 GLU A N 1
ATOM 1462 C CA . GLU A 1 188 ? -3.164 -2.191 -12.229 1.00 93.25 188 GLU A CA 1
ATOM 1463 C C . GLU A 1 188 ? -3.850 -2.163 -10.855 1.00 93.25 188 GLU A C 1
ATOM 1465 O O . GLU A 1 188 ? -3.202 -1.931 -9.834 1.00 93.25 188 GLU A O 1
ATOM 1470 N N . VAL A 1 189 ? -5.157 -2.440 -10.800 1.00 93.38 189 VAL A N 1
ATOM 1471 C CA . VAL A 1 189 ? -5.877 -2.543 -9.528 1.00 93.38 189 VAL A CA 1
ATOM 1472 C C . VAL A 1 189 ? -5.393 -3.772 -8.776 1.00 93.38 189 VAL A C 1
ATOM 1474 O O . VAL A 1 189 ? -5.071 -3.672 -7.590 1.00 93.38 189 VAL A O 1
ATOM 1477 N N . LYS A 1 190 ? -5.276 -4.916 -9.457 1.00 93.62 190 LYS A N 1
ATOM 1478 C CA . LYS A 1 190 ? -4.705 -6.136 -8.874 1.00 93.62 190 LYS A CA 1
ATOM 1479 C C . LYS A 1 190 ? -3.243 -5.946 -8.458 1.00 93.62 190 LYS A C 1
ATOM 1481 O O . LYS A 1 190 ? -2.869 -6.392 -7.377 1.00 93.62 190 LYS A O 1
ATOM 1486 N N . LEU A 1 191 ? -2.440 -5.252 -9.266 1.00 95.44 191 LEU A N 1
ATOM 1487 C CA . LEU A 1 191 ? -1.033 -4.970 -8.969 1.00 95.44 191 LEU A CA 1
ATOM 1488 C C . LEU A 1 191 ? -0.868 -4.298 -7.597 1.00 95.44 191 LEU A C 1
ATOM 1490 O O . LEU A 1 191 ? -0.084 -4.767 -6.777 1.00 95.44 191 LEU A O 1
ATOM 1494 N N . CYS A 1 192 ? -1.636 -3.241 -7.323 1.00 97.00 192 CYS A N 1
ATOM 1495 C CA . CYS A 1 192 ? -1.579 -2.537 -6.040 1.00 97.00 192 CYS A CA 1
ATOM 1496 C C . CYS A 1 192 ? -2.265 -3.328 -4.915 1.00 97.00 192 CYS A C 1
ATOM 1498 O O . CYS A 1 192 ? -1.741 -3.454 -3.806 1.00 97.00 192 CYS A O 1
ATOM 1500 N N . SER A 1 193 ? -3.460 -3.858 -5.184 1.00 95.75 193 SER A N 1
ATOM 1501 C CA . SER A 1 193 ? -4.290 -4.492 -4.153 1.00 95.75 193 SER A CA 1
ATOM 1502 C C . SER A 1 193 ? -3.742 -5.826 -3.663 1.00 95.75 193 SER A C 1
ATOM 1504 O O . SER A 1 193 ? -4.071 -6.214 -2.547 1.00 95.75 193 SER A O 1
ATOM 1506 N N . ASN A 1 194 ? -2.855 -6.490 -4.411 1.00 94.19 194 ASN A N 1
ATOM 1507 C CA . ASN A 1 194 ? -2.161 -7.692 -3.943 1.00 94.19 194 ASN A CA 1
ATOM 1508 C C . ASN A 1 194 ? -1.344 -7.457 -2.664 1.00 94.19 194 ASN A C 1
ATOM 1510 O O . ASN A 1 194 ? -1.247 -8.369 -1.849 1.00 94.19 194 ASN A O 1
ATOM 1514 N N . CYS A 1 195 ? -0.839 -6.244 -2.433 1.00 96.25 195 CYS A N 1
ATOM 1515 C CA . CYS A 1 195 ? -0.142 -5.899 -1.190 1.00 96.25 195 CYS A CA 1
ATOM 1516 C C . CYS A 1 195 ? -0.998 -5.044 -0.247 1.00 96.25 195 CYS A C 1
ATOM 1518 O O . CYS A 1 195 ? -0.940 -5.216 0.969 1.00 96.25 195 CYS A O 1
ATOM 1520 N N . HIS A 1 196 ? -1.823 -4.153 -0.797 1.00 97.00 196 HIS A N 1
ATOM 1521 C CA . HIS A 1 196 ? -2.653 -3.221 -0.029 1.00 97.00 196 HIS A CA 1
ATOM 1522 C C . HIS A 1 196 ? -4.031 -3.804 0.305 1.00 97.00 196 HIS A C 1
ATOM 1524 O O . HIS A 1 196 ? -5.066 -3.297 -0.137 1.00 97.00 196 HIS A O 1
ATOM 1530 N N . ASN A 1 197 ? -4.034 -4.906 1.055 1.00 95.75 197 ASN A N 1
ATOM 1531 C CA . ASN A 1 197 ? -5.239 -5.565 1.547 1.00 95.75 197 ASN A CA 1
ATOM 1532 C C . ASN A 1 197 ? -5.029 -6.154 2.954 1.00 95.75 197 ASN A C 1
ATOM 1534 O O . ASN A 1 197 ? -3.916 -6.531 3.319 1.00 95.75 197 ASN A O 1
ATOM 1538 N N . SER A 1 198 ? -6.109 -6.333 3.718 1.00 95.06 198 SER A N 1
ATOM 1539 C CA . SER A 1 198 ? -6.055 -6.934 5.062 1.00 95.06 198 SER A CA 1
ATOM 1540 C C . SER A 1 198 ? -6.045 -8.466 5.072 1.00 95.06 198 SER A C 1
ATOM 1542 O O . SER A 1 198 ? -6.189 -9.081 6.129 1.00 95.06 198 SER A O 1
ATOM 1544 N N . ARG A 1 199 ? -5.920 -9.107 3.902 1.00 91.50 199 ARG A N 1
ATOM 1545 C CA . ARG A 1 199 ? -6.041 -10.565 3.713 1.00 91.50 199 ARG A CA 1
ATOM 1546 C C . ARG A 1 199 ? -7.377 -11.130 4.212 1.00 91.50 199 ARG A C 1
ATOM 1548 O O . ARG A 1 199 ? -7.445 -12.265 4.677 1.00 91.50 199 ARG A O 1
ATOM 1555 N N . GLY A 1 200 ? -8.441 -10.330 4.119 1.00 90.75 200 GLY A N 1
ATOM 1556 C CA . GLY A 1 200 ? -9.772 -10.710 4.586 1.00 90.75 200 GLY A CA 1
ATOM 1557 C C . GLY A 1 200 ? -9.858 -10.851 6.107 1.00 90.75 200 GLY A C 1
ATOM 1558 O O . GLY A 1 200 ? -10.632 -11.675 6.596 1.00 90.75 200 GLY A O 1
ATOM 1559 N N . ALA A 1 201 ? -9.044 -10.099 6.858 1.00 94.06 201 ALA A N 1
ATOM 1560 C CA . ALA A 1 201 ? -9.178 -10.017 8.306 1.00 94.06 201 ALA A CA 1
ATOM 1561 C C . ALA A 1 201 ? -10.580 -9.509 8.668 1.00 94.06 201 ALA A C 1
ATOM 1563 O O . ALA A 1 201 ? -11.088 -8.582 8.046 1.00 94.06 201 ALA A O 1
ATOM 1564 N N . GLU A 1 202 ? -11.186 -10.075 9.706 1.00 96.25 202 GLU A N 1
ATOM 1565 C CA . GLU A 1 202 ? -12.546 -9.757 10.155 1.00 96.25 202 GLU A CA 1
ATOM 1566 C C . GLU A 1 202 ? -12.540 -9.480 11.670 1.00 96.25 202 GLU A C 1
ATOM 1568 O O . GLU A 1 202 ? -11.665 -9.981 12.382 1.00 96.25 202 GLU A O 1
ATOM 1573 N N . PRO A 1 203 ? -13.515 -8.722 12.201 1.00 97.25 203 PRO A N 1
ATOM 1574 C CA . PRO A 1 203 ? -13.620 -8.452 13.631 1.00 97.25 203 PRO A CA 1
ATOM 1575 C C . PRO A 1 203 ? -14.050 -9.715 14.394 1.00 97.25 203 PRO A C 1
ATOM 1577 O O . PRO A 1 203 ? -15.232 -10.074 14.438 1.00 97.25 203 PRO A O 1
ATOM 1580 N N . ASP A 1 204 ? -13.084 -10.390 15.012 1.00 97.69 204 ASP A N 1
ATOM 1581 C CA . ASP A 1 204 ? -13.240 -11.661 15.732 1.00 97.69 204 ASP A CA 1
ATOM 1582 C C . ASP A 1 204 ? -13.243 -11.518 17.267 1.00 97.69 204 ASP A C 1
ATOM 1584 O O . ASP A 1 204 ? -13.458 -12.492 17.991 1.00 97.69 204 ASP A O 1
ATOM 1588 N N . GLY A 1 205 ? -13.061 -10.297 17.771 1.00 97.94 205 GLY A N 1
ATOM 1589 C CA . GLY A 1 205 ? -12.933 -9.983 19.191 1.00 97.94 205 GLY A CA 1
ATOM 1590 C C . GLY A 1 205 ? -11.509 -10.091 19.744 1.00 97.94 205 GLY A C 1
ATOM 1591 O O . GLY A 1 205 ? -11.292 -9.761 20.909 1.00 97.94 205 GLY A O 1
ATOM 1592 N N . GLU A 1 206 ? -10.530 -10.505 18.943 1.00 97.88 206 GLU A N 1
ATOM 1593 C CA . GLU A 1 206 ? -9.115 -10.577 19.328 1.00 97.88 206 GLU A CA 1
ATOM 1594 C C . GLU A 1 206 ? -8.264 -9.593 18.518 1.00 97.88 206 GLU A C 1
ATOM 1596 O O . GLU A 1 206 ? -7.398 -8.918 19.076 1.00 97.88 206 GLU A O 1
ATOM 1601 N N . THR A 1 207 ? -8.547 -9.465 17.224 1.00 96.88 207 THR A N 1
ATOM 1602 C CA . THR A 1 207 ? -7.855 -8.564 16.304 1.00 96.88 207 THR A CA 1
ATOM 1603 C C . THR A 1 207 ? -8.235 -7.117 16.599 1.00 96.88 207 THR A C 1
ATOM 1605 O O . THR A 1 207 ? -9.400 -6.738 16.508 1.00 96.88 207 THR A O 1
ATOM 1608 N N . THR A 1 208 ? -7.248 -6.292 16.948 1.00 97.12 208 THR A N 1
ATOM 1609 C CA . THR A 1 208 ? -7.450 -4.873 17.292 1.00 97.12 208 THR A CA 1
ATOM 1610 C C . THR A 1 208 ? -7.035 -3.906 16.190 1.00 97.12 208 THR A C 1
ATOM 1612 O O . THR A 1 208 ? -7.455 -2.754 16.222 1.00 97.12 208 THR A O 1
ATOM 1615 N N . ILE A 1 209 ? -6.212 -4.353 15.237 1.00 96.44 209 ILE A N 1
ATOM 1616 C CA . ILE A 1 209 ? -5.675 -3.525 14.154 1.00 96.44 209 ILE A CA 1
ATOM 1617 C C . ILE A 1 209 ? -5.970 -4.212 12.825 1.00 96.44 209 ILE A C 1
ATOM 1619 O O . ILE A 1 209 ? -5.473 -5.311 12.576 1.00 96.44 209 ILE A O 1
ATOM 1623 N N . ALA A 1 210 ? -6.749 -3.555 11.971 1.00 96.38 210 ALA A N 1
ATOM 1624 C CA . ALA A 1 210 ? -6.962 -3.975 10.592 1.00 96.38 210 ALA A CA 1
ATOM 1625 C C . ALA A 1 210 ? -5.963 -3.245 9.683 1.00 96.38 210 ALA A C 1
ATOM 1627 O O . ALA A 1 210 ? -6.166 -2.080 9.361 1.00 9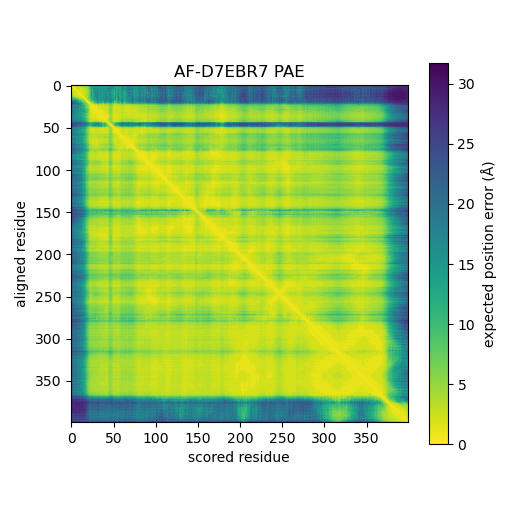6.38 210 ALA A O 1
ATOM 1628 N N . ARG A 1 211 ? -4.863 -3.908 9.312 1.00 94.31 211 ARG A N 1
ATOM 1629 C CA . ARG A 1 211 ? -3.770 -3.290 8.542 1.00 94.31 211 ARG A CA 1
ATOM 1630 C C . ARG A 1 211 ? -4.059 -3.272 7.045 1.00 94.31 211 ARG A C 1
ATOM 1632 O O . ARG A 1 211 ? -4.629 -4.231 6.528 1.00 94.31 211 ARG A O 1
ATOM 1639 N N . TYR A 1 212 ? -3.586 -2.221 6.375 1.00 93.44 212 TYR A N 1
ATOM 1640 C CA . TYR A 1 212 ? -3.549 -2.102 4.911 1.00 93.44 212 TYR A CA 1
ATOM 1641 C C . TYR A 1 212 ? -4.901 -2.397 4.236 1.00 93.44 212 TYR A C 1
ATOM 1643 O O . TYR A 1 212 ? -4.998 -3.137 3.265 1.00 93.44 212 TYR A O 1
ATOM 1651 N N . THR A 1 213 ? -5.979 -1.826 4.764 1.00 97.12 213 THR A N 1
ATOM 1652 C CA . THR A 1 213 ? -7.374 -2.093 4.363 1.00 97.12 213 THR A CA 1
ATOM 1653 C C . THR A 1 213 ? -7.804 -1.404 3.064 1.00 97.12 213 THR A C 1
ATOM 1655 O O . THR A 1 213 ? -9.002 -1.367 2.763 1.00 97.12 213 THR A O 1
ATOM 1658 N N . GLN A 1 214 ? -6.866 -0.859 2.278 1.00 98.00 214 GLN A N 1
ATOM 1659 C CA . GLN A 1 214 ? -7.188 -0.050 1.100 1.00 98.00 214 GLN A CA 1
ATOM 1660 C C . GLN A 1 214 ? -8.068 -0.822 0.115 1.00 98.00 214 GLN A C 1
ATOM 1662 O O . GLN A 1 214 ? -9.126 -0.326 -0.269 1.00 98.00 214 GLN A O 1
ATOM 1667 N N . TRP A 1 215 ? -7.691 -2.052 -0.254 1.00 97.44 215 TRP A N 1
ATOM 1668 C CA . TRP A 1 215 ? -8.501 -2.892 -1.140 1.00 97.44 215 TRP A CA 1
ATOM 1669 C C . TRP A 1 215 ? -9.866 -3.245 -0.545 1.00 97.44 215 TRP A C 1
ATOM 1671 O O . TRP A 1 215 ? -10.877 -3.189 -1.246 1.00 97.44 215 TRP A O 1
ATOM 1681 N N . ASP A 1 216 ? -9.924 -3.577 0.744 1.00 96.62 216 ASP A N 1
ATOM 1682 C CA . ASP A 1 216 ? -11.165 -4.002 1.401 1.00 96.62 216 ASP A CA 1
ATOM 1683 C C . ASP A 1 216 ? -12.218 -2.883 1.383 1.00 96.62 216 ASP A C 1
ATOM 1685 O O . ASP A 1 216 ? -13.410 -3.130 1.179 1.00 96.62 216 ASP A O 1
ATOM 1689 N N . ILE A 1 217 ? -11.769 -1.633 1.529 1.00 97.50 217 ILE A N 1
ATOM 1690 C CA . ILE A 1 217 ? -12.616 -0.437 1.480 1.00 97.50 217 ILE A CA 1
ATOM 1691 C C . ILE A 1 217 ? -12.914 -0.017 0.032 1.00 97.50 217 ILE A C 1
ATOM 1693 O O . ILE A 1 217 ? -14.065 0.294 -0.306 1.00 97.50 217 ILE A O 1
ATOM 1697 N N . TYR A 1 218 ? -11.907 -0.031 -0.843 1.00 97.69 218 TYR A N 1
ATOM 1698 C CA . TYR A 1 218 ? -12.014 0.393 -2.241 1.00 97.69 218 TYR A CA 1
ATOM 1699 C C . TYR A 1 218 ? -12.856 -0.555 -3.109 1.00 97.69 218 TYR A C 1
ATOM 1701 O O . TYR A 1 218 ? -13.642 -0.084 -3.935 1.00 97.69 218 TYR A O 1
ATOM 1709 N N . SER A 1 219 ? -12.738 -1.872 -2.929 1.00 95.81 219 SER A N 1
ATOM 1710 C CA . SER A 1 219 ? -13.345 -2.895 -3.805 1.00 95.81 219 SER A CA 1
ATOM 1711 C C . SER A 1 219 ? -14.879 -2.864 -3.847 1.00 95.81 219 SER A C 1
ATOM 1713 O O . SER A 1 219 ? -15.490 -3.366 -4.789 1.00 95.81 219 SER A O 1
ATOM 1715 N N . ASN A 1 220 ? -15.513 -2.219 -2.864 1.00 93.25 220 ASN A N 1
ATOM 1716 C CA . ASN A 1 220 ? -16.961 -2.004 -2.803 1.00 93.25 220 ASN A CA 1
ATOM 1717 C C . ASN A 1 220 ? -17.373 -0.546 -3.079 1.00 93.25 220 ASN A C 1
ATOM 1719 O O . ASN A 1 220 ? -18.505 -0.150 -2.789 1.00 93.25 220 ASN A O 1
ATOM 1723 N N . SER A 1 221 ? -16.460 0.278 -3.590 1.00 96.06 221 SER A N 1
ATOM 1724 C CA . SER A 1 221 ? -16.695 1.701 -3.829 1.00 96.06 221 SER A CA 1
ATOM 1725 C C . SER A 1 221 ? -17.488 1.973 -5.107 1.00 96.06 221 SER A C 1
ATOM 1727 O O . SER A 1 221 ? -17.624 1.130 -6.001 1.00 96.06 221 SER A O 1
ATOM 1729 N N . SER A 1 222 ? -17.947 3.221 -5.231 1.00 95.00 222 SER A N 1
ATOM 1730 C CA . SER A 1 222 ? -18.568 3.727 -6.456 1.00 95.00 222 SER A CA 1
ATOM 1731 C C . SER A 1 222 ? -17.641 3.683 -7.676 1.00 95.00 222 SER A C 1
ATOM 1733 O O . SER A 1 222 ? -18.124 3.751 -8.805 1.00 95.00 222 SER A O 1
ATOM 1735 N N . TYR A 1 223 ? -16.321 3.598 -7.466 1.00 93.75 223 TYR A N 1
ATOM 1736 C CA . TYR A 1 223 ? -15.322 3.597 -8.536 1.00 93.75 223 TYR A CA 1
ATOM 1737 C C . TYR A 1 223 ? -15.284 2.292 -9.328 1.00 93.75 223 TYR A C 1
ATOM 1739 O O . TYR A 1 223 ? -14.879 2.311 -10.485 1.00 93.75 223 TYR A O 1
ATOM 1747 N N . VAL A 1 224 ? -15.729 1.184 -8.731 1.00 92.12 224 VAL A N 1
ATOM 1748 C CA . VAL A 1 224 ? -15.664 -0.157 -9.340 1.00 92.12 224 VAL A CA 1
ATOM 1749 C C . VAL A 1 224 ? -17.031 -0.825 -9.487 1.00 92.12 224 VAL A C 1
ATOM 1751 O O . VAL A 1 224 ? -17.187 -1.763 -10.261 1.00 92.12 224 VAL A O 1
ATOM 1754 N N . ASN A 1 225 ? -18.062 -0.331 -8.795 1.00 91.19 225 ASN A N 1
ATOM 1755 C CA . ASN A 1 225 ? -19.413 -0.901 -8.861 1.00 91.19 225 ASN A CA 1
ATOM 1756 C C . ASN A 1 225 ? -20.275 -0.353 -10.027 1.00 91.19 225 ASN A C 1
ATOM 1758 O O . ASN A 1 225 ? -21.437 -0.741 -10.179 1.00 91.19 225 ASN A O 1
ATOM 1762 N N . GLY A 1 226 ? -19.722 0.558 -10.839 1.00 91.44 226 GLY A N 1
ATOM 1763 C CA . GLY A 1 226 ? -20.387 1.180 -11.988 1.00 91.44 226 GLY A CA 1
ATOM 1764 C C . GLY A 1 226 ? -21.279 2.389 -11.670 1.00 91.44 226 GLY A C 1
ATOM 1765 O O . GLY A 1 226 ? -21.969 2.881 -12.567 1.00 91.44 226 GLY A O 1
ATOM 1766 N N . GLU A 1 227 ? -21.301 2.880 -10.427 1.00 93.75 227 GLU A N 1
ATOM 1767 C CA . GLU A 1 227 ? -21.972 4.140 -10.079 1.00 93.75 227 GLU A CA 1
ATOM 1768 C C . GLU A 1 227 ? -2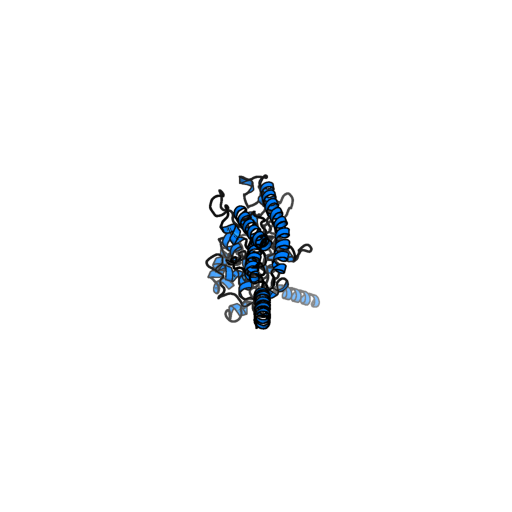1.205 5.360 -10.595 1.00 93.75 227 GLU A C 1
ATOM 1770 O O . GLU A 1 227 ? -21.818 6.325 -11.070 1.00 93.75 227 GLU A O 1
ATOM 1775 N N . HIS A 1 228 ? -19.871 5.321 -10.538 1.00 93.25 228 HIS A N 1
ATOM 1776 C CA . HIS A 1 228 ? -19.043 6.319 -11.195 1.00 93.25 228 HIS A CA 1
ATOM 1777 C C . HIS A 1 228 ? -19.069 6.103 -12.727 1.00 93.25 228 HIS A C 1
ATOM 1779 O O . HIS A 1 228 ? -18.979 4.964 -13.184 1.00 93.25 228 HIS A O 1
ATOM 1785 N N . PRO A 1 229 ? -19.194 7.160 -13.562 1.00 92.75 229 PRO A N 1
ATOM 1786 C CA . PRO A 1 229 ? -19.334 7.006 -15.019 1.00 92.75 229 PRO A CA 1
ATOM 1787 C C . PRO A 1 229 ? -18.142 6.361 -15.735 1.00 92.75 229 PRO A C 1
ATOM 1789 O O . PRO A 1 229 ? -18.265 5.979 -16.900 1.00 92.75 229 PRO A O 1
ATOM 1792 N N . VAL A 1 230 ? -16.993 6.316 -15.068 1.00 92.19 230 VAL A N 1
ATOM 1793 C CA . VAL A 1 230 ? -15.772 5.642 -15.506 1.00 92.19 230 VAL A CA 1
ATOM 1794 C C . VAL A 1 230 ? -15.245 4.821 -14.339 1.00 92.19 230 VAL A C 1
ATOM 1796 O O . VAL A 1 230 ? -15.365 5.258 -13.194 1.00 92.19 230 VAL A O 1
ATOM 1799 N N . GLU A 1 231 ? -14.675 3.660 -14.631 1.00 93.12 231 GLU A N 1
ATOM 1800 C CA . GLU A 1 231 ? -13.918 2.905 -13.636 1.00 93.12 231 GLU A CA 1
ATOM 1801 C C . GLU A 1 231 ? -12.647 3.695 -13.297 1.00 93.12 231 GLU A C 1
ATOM 1803 O O . GLU A 1 231 ? -12.022 4.257 -14.198 1.00 93.12 231 GLU A O 1
ATOM 1808 N N . ILE A 1 232 ? -12.334 3.813 -12.005 1.00 94.62 232 ILE A N 1
ATOM 1809 C CA . ILE A 1 232 ? -11.146 4.522 -11.503 1.00 94.62 232 ILE A CA 1
ATOM 1810 C C . ILE A 1 232 ? -10.318 3.518 -10.717 1.00 94.62 232 ILE A C 1
ATOM 1812 O O . ILE A 1 232 ? -10.798 3.028 -9.696 1.00 94.62 232 ILE A O 1
ATOM 1816 N N . GLY A 1 233 ? -9.107 3.226 -11.182 1.00 95.44 233 GLY A N 1
ATOM 1817 C CA . GLY A 1 233 ? -8.125 2.371 -10.523 1.00 95.44 233 GLY A CA 1
ATOM 1818 C C . GLY A 1 233 ? -7.232 3.122 -9.534 1.00 95.44 233 GLY A C 1
ATOM 1819 O O . GLY A 1 233 ? -7.298 4.344 -9.394 1.00 95.44 233 GLY A O 1
ATOM 1820 N N . CYS A 1 234 ? -6.353 2.385 -8.853 1.00 96.94 234 CYS A N 1
ATOM 1821 C CA . CYS A 1 234 ? -5.414 2.953 -7.882 1.00 96.94 234 CYS A CA 1
ATOM 1822 C C . CYS A 1 234 ? -4.484 3.987 -8.541 1.00 96.94 234 CYS A C 1
ATOM 1824 O O . CYS A 1 234 ? -4.328 5.109 -8.053 1.00 96.94 234 CYS A O 1
ATOM 1826 N N . VAL A 1 235 ? -3.918 3.634 -9.699 1.00 96.38 235 VAL A N 1
ATOM 1827 C CA . VAL A 1 235 ? -2.924 4.455 -10.404 1.00 96.38 235 VAL A CA 1
ATOM 1828 C C . VAL A 1 235 ? -3.506 5.747 -10.985 1.00 96.38 235 VAL A C 1
ATOM 1830 O O . VAL A 1 235 ? -2.770 6.714 -11.163 1.00 96.38 235 VAL A O 1
ATOM 1833 N N . ASP A 1 236 ? -4.824 5.825 -11.203 1.00 95.56 236 ASP A N 1
ATOM 1834 C CA . ASP A 1 236 ? -5.475 7.052 -11.675 1.00 95.56 236 ASP A CA 1
ATOM 1835 C C . ASP A 1 236 ? -5.339 8.189 -10.645 1.00 95.56 236 ASP A C 1
ATOM 1837 O O . ASP A 1 236 ? -5.129 9.350 -10.997 1.00 95.56 236 ASP A O 1
ATOM 1841 N N . CYS A 1 237 ? -5.409 7.883 -9.350 1.00 96.00 237 CYS A N 1
ATOM 1842 C CA . CYS A 1 237 ? -5.241 8.889 -8.299 1.00 96.00 237 CYS A CA 1
ATOM 1843 C C . CYS A 1 237 ? -3.788 9.000 -7.828 1.00 96.00 237 CYS A C 1
ATOM 1845 O O . CYS A 1 237 ? -3.292 10.109 -7.621 1.00 96.00 237 CYS A O 1
ATOM 1847 N N . HIS A 1 238 ? -3.122 7.857 -7.663 1.00 97.44 238 HIS A N 1
ATOM 1848 C CA . HIS A 1 238 ? -1.819 7.759 -7.006 1.00 97.44 238 HIS A CA 1
ATOM 1849 C C . HIS A 1 238 ? -0.634 7.944 -7.957 1.00 97.44 238 HIS A C 1
ATOM 1851 O O . HIS A 1 238 ? 0.420 8.397 -7.529 1.00 97.44 238 HIS A O 1
ATOM 1857 N N . MET A 1 239 ? -0.810 7.661 -9.251 1.00 96.56 239 MET A N 1
ATOM 1858 C CA . MET A 1 239 ? 0.243 7.783 -10.265 1.00 96.56 239 MET A CA 1
ATOM 1859 C C . MET A 1 239 ? -0.109 8.821 -11.339 1.00 96.56 239 MET A C 1
ATOM 1861 O O . MET A 1 239 ? 0.168 8.655 -12.529 1.00 96.56 239 MET A O 1
ATOM 1865 N N . GLY A 1 240 ? -0.746 9.921 -10.921 1.00 94.50 240 GLY A N 1
ATOM 1866 C CA . GLY A 1 240 ? -0.936 11.080 -11.790 1.00 94.50 240 GLY A CA 1
ATOM 1867 C C . GLY A 1 240 ? 0.415 11.570 -12.312 1.00 94.50 240 GLY A C 1
ATOM 1868 O O . GLY A 1 240 ? 1.338 11.778 -11.531 1.00 94.50 240 GLY A O 1
ATOM 1869 N N . ALA A 1 241 ? 0.531 11.751 -13.625 1.00 96.00 241 ALA A N 1
ATOM 1870 C CA . ALA A 1 241 ? 1.792 12.096 -14.265 1.00 96.00 241 ALA A CA 1
ATOM 1871 C C . ALA A 1 241 ? 1.656 13.332 -15.155 1.00 96.00 241 ALA A C 1
ATOM 1873 O O . ALA A 1 241 ? 0.616 13.577 -15.774 1.00 96.00 241 ALA A O 1
ATOM 1874 N N . LYS A 1 242 ? 2.746 14.087 -15.264 1.00 95.69 242 LYS A N 1
ATOM 1875 C CA . LYS A 1 242 ? 2.895 15.269 -16.105 1.00 95.69 242 LYS A CA 1
ATOM 1876 C C . LYS A 1 242 ? 4.202 15.178 -16.898 1.00 95.69 242 LYS A C 1
ATOM 1878 O O . LYS A 1 242 ? 5.252 14.916 -16.319 1.00 95.69 242 LYS A O 1
ATOM 1883 N N . PRO A 1 243 ? 4.190 15.400 -18.223 1.00 95.50 243 PRO A N 1
ATOM 1884 C CA . PRO A 1 243 ? 5.417 15.353 -19.008 1.00 95.50 243 PRO A CA 1
ATOM 1885 C C . PRO A 1 243 ? 6.346 16.524 -18.667 1.00 95.50 243 PRO A C 1
ATOM 1887 O O . PRO A 1 243 ? 5.901 17.586 -18.232 1.00 95.50 243 PRO A O 1
ATOM 1890 N N . PHE A 1 244 ? 7.634 16.355 -18.968 1.00 96.12 244 PHE A N 1
ATOM 1891 C CA . PHE A 1 244 ? 8.624 17.426 -18.871 1.00 96.12 244 PHE A CA 1
ATOM 1892 C C . PHE A 1 244 ? 8.195 18.664 -19.665 1.00 96.12 244 PHE A C 1
ATOM 1894 O O . PHE A 1 244 ? 7.806 18.571 -20.836 1.00 96.12 244 PHE A O 1
ATOM 1901 N N . ASN A 1 245 ? 8.317 19.841 -19.054 1.00 95.75 245 ASN A N 1
ATOM 1902 C CA . ASN A 1 245 ? 7.975 21.092 -19.711 1.00 95.75 245 ASN A CA 1
ATOM 1903 C C . ASN A 1 245 ? 9.222 21.759 -20.297 1.00 95.75 245 ASN A C 1
ATOM 1905 O O . ASN A 1 245 ? 9.929 22.508 -19.629 1.00 95.75 245 ASN A O 1
ATOM 1909 N N . GLU A 1 246 ? 9.439 21.569 -21.598 1.00 95.81 246 GLU A N 1
ATOM 1910 C CA . GLU A 1 246 ? 10.564 22.160 -22.344 1.00 95.81 246 GLU A CA 1
ATOM 1911 C C . GLU A 1 246 ? 10.611 23.702 -22.298 1.00 95.81 246 GLU A C 1
ATOM 1913 O O . GLU A 1 246 ? 11.661 24.308 -22.509 1.00 95.81 246 GLU A O 1
ATOM 1918 N N . THR A 1 247 ? 9.479 24.374 -22.053 1.00 96.31 247 THR A N 1
ATOM 1919 C CA . THR A 1 247 ? 9.421 25.847 -22.053 1.00 96.31 247 THR A CA 1
ATOM 1920 C C . THR A 1 247 ? 9.846 26.435 -20.713 1.00 96.31 247 THR A C 1
ATOM 1922 O O . THR A 1 247 ? 10.535 27.457 -20.680 1.00 96.31 247 THR A O 1
ATOM 1925 N N . THR A 1 248 ? 9.411 25.823 -19.614 1.00 95.88 248 THR A N 1
ATOM 1926 C CA . THR A 1 248 ? 9.719 26.268 -18.245 1.00 95.88 248 THR A CA 1
ATOM 1927 C C . THR A 1 248 ? 10.932 25.550 -17.659 1.00 95.88 248 THR A C 1
ATOM 1929 O O . THR A 1 248 ? 11.493 26.034 -16.677 1.00 95.88 248 THR A O 1
ATOM 1932 N N . ASN A 1 249 ? 11.378 24.460 -18.297 1.00 95.44 249 ASN A N 1
ATOM 1933 C CA . ASN A 1 249 ? 12.390 23.534 -17.795 1.00 95.44 249 ASN A CA 1
ATOM 1934 C C . ASN A 1 249 ? 11.989 22.928 -16.435 1.00 95.44 249 ASN A C 1
ATOM 1936 O O . ASN A 1 249 ? 12.837 22.724 -15.565 1.00 95.44 249 ASN A O 1
ATOM 1940 N N . GLU A 1 250 ? 10.689 22.701 -16.240 1.00 95.88 250 GLU A N 1
ATOM 1941 C CA . GLU A 1 250 ? 10.151 21.951 -15.102 1.00 95.88 250 GLU A CA 1
ATOM 1942 C C . GLU A 1 250 ? 10.269 20.452 -15.397 1.00 95.88 250 GLU A C 1
ATOM 1944 O O . GLU A 1 250 ? 9.937 20.016 -16.506 1.00 95.88 250 GLU A O 1
ATOM 1949 N N . SER A 1 251 ? 10.764 19.690 -14.415 1.00 96.50 251 SER A N 1
ATOM 1950 C CA . SER A 1 251 ? 10.862 18.229 -14.488 1.00 96.50 251 SER A CA 1
ATOM 1951 C C . SER A 1 251 ? 9.503 17.598 -14.801 1.00 96.50 251 SER A C 1
ATOM 1953 O O . SER A 1 251 ? 8.460 18.167 -14.483 1.00 96.50 251 SER A O 1
ATOM 1955 N N . ALA A 1 252 ? 9.521 16.421 -15.422 1.00 97.06 252 ALA A N 1
ATOM 1956 C CA . ALA A 1 252 ? 8.346 15.566 -15.464 1.00 97.06 252 ALA A CA 1
ATOM 1957 C C . ALA A 1 252 ? 7.931 15.175 -14.034 1.00 97.06 252 ALA A C 1
ATOM 1959 O O . ALA A 1 252 ? 8.765 15.164 -13.134 1.00 97.06 252 ALA A O 1
ATOM 1960 N N . GLU A 1 253 ? 6.662 14.832 -13.858 1.00 97.00 253 GLU A N 1
ATOM 1961 C CA . GLU A 1 253 ? 6.143 14.140 -12.678 1.00 97.00 253 GLU A CA 1
ATOM 1962 C C . GLU A 1 253 ? 5.619 12.790 -13.169 1.00 97.00 253 GLU A C 1
ATOM 1964 O O . GLU A 1 253 ? 4.871 12.749 -14.148 1.00 97.00 253 GLU A O 1
ATOM 1969 N N . THR A 1 254 ? 6.039 11.677 -12.577 1.00 96.50 254 THR A N 1
ATOM 1970 C CA . THR A 1 254 ? 5.683 10.331 -13.066 1.00 96.50 254 THR A CA 1
ATOM 1971 C C . THR A 1 254 ? 4.735 9.581 -12.144 1.00 96.50 254 THR A C 1
ATOM 1973 O O . THR A 1 254 ? 4.220 8.539 -12.542 1.00 96.50 254 THR A O 1
ATOM 1976 N N . GLY A 1 255 ? 4.493 10.118 -10.947 1.00 96.06 255 GLY A N 1
ATOM 1977 C CA . GLY A 1 255 ? 3.598 9.530 -9.960 1.00 96.06 255 GLY A CA 1
ATOM 1978 C C . GLY A 1 255 ? 4.201 8.337 -9.214 1.00 96.06 255 GLY A C 1
ATOM 1979 O O . GLY A 1 255 ? 3.471 7.606 -8.556 1.00 96.06 255 GLY A O 1
ATOM 1980 N N . HIS A 1 256 ? 5.521 8.131 -9.291 1.00 97.88 256 HIS A N 1
ATOM 1981 C CA . HIS A 1 256 ? 6.204 7.028 -8.598 1.00 97.88 256 HIS A CA 1
ATOM 1982 C C . HIS A 1 256 ? 6.561 7.351 -7.142 1.00 97.88 256 HIS A C 1
ATOM 1984 O O . HIS A 1 256 ? 7.212 6.546 -6.487 1.00 97.88 256 HIS A O 1
ATOM 1990 N N . THR A 1 257 ? 6.101 8.492 -6.620 1.00 96.81 257 THR A N 1
ATOM 1991 C CA . THR A 1 257 ? 5.947 8.694 -5.171 1.00 96.81 257 THR A CA 1
ATOM 1992 C C . THR A 1 257 ? 4.771 7.881 -4.630 1.00 96.81 257 THR A C 1
ATOM 1994 O O . THR A 1 257 ? 4.674 7.670 -3.433 1.00 96.81 257 THR A O 1
ATOM 1997 N N . PHE A 1 258 ? 3.826 7.478 -5.495 1.00 97.38 258 PHE A N 1
ATOM 1998 C CA . PHE A 1 258 ? 2.546 6.835 -5.160 1.00 97.38 258 PHE A CA 1
ATOM 1999 C C . PHE A 1 258 ? 1.627 7.644 -4.230 1.00 97.38 258 PHE A C 1
ATOM 2001 O O . PHE A 1 258 ? 0.452 7.318 -4.084 1.00 97.38 258 PHE A O 1
ATOM 2008 N N . ASP A 1 259 ? 2.106 8.732 -3.641 1.00 95.62 259 ASP A N 1
ATOM 2009 C CA . ASP A 1 259 ? 1.287 9.695 -2.926 1.00 95.62 259 ASP A CA 1
ATOM 2010 C C . ASP A 1 259 ? 0.269 10.375 -3.845 1.00 95.62 259 ASP A C 1
ATOM 2012 O O . ASP A 1 259 ? 0.586 10.889 -4.922 1.00 95.62 259 ASP A O 1
ATOM 2016 N N . MET A 1 260 ? -0.978 10.462 -3.375 1.00 94.94 260 MET A N 1
ATOM 2017 C CA . MET A 1 260 ? -2.018 11.193 -4.090 1.00 94.94 260 MET A CA 1
ATOM 2018 C C . MET A 1 260 ? -1.718 12.699 -4.074 1.00 94.94 260 MET A C 1
ATOM 2020 O O . MET A 1 260 ? -2.062 13.427 -3.138 1.00 94.94 260 MET A O 1
ATOM 2024 N N . ASN A 1 261 ? -1.164 13.204 -5.172 1.00 94.31 261 ASN A N 1
ATOM 2025 C CA . ASN A 1 261 ? -1.020 14.636 -5.385 1.00 94.31 261 ASN A CA 1
ATOM 2026 C C . ASN A 1 261 ? -2.322 15.219 -5.956 1.00 94.31 261 ASN A C 1
ATOM 2028 O O . ASN A 1 261 ? -2.563 15.205 -7.165 1.00 94.31 261 ASN A O 1
ATOM 2032 N N . VAL A 1 262 ? -3.156 15.794 -5.083 1.00 92.94 262 VAL A N 1
ATOM 2033 C CA . VAL A 1 262 ? -4.435 16.419 -5.476 1.00 92.94 262 VAL A CA 1
ATOM 2034 C C . VAL A 1 262 ? -4.249 17.461 -6.583 1.00 92.94 262 VAL A C 1
ATOM 2036 O O . VAL A 1 262 ? -5.117 17.583 -7.446 1.00 92.94 262 VAL A O 1
ATOM 2039 N N . SER A 1 263 ? -3.120 18.181 -6.608 1.00 92.75 263 SER A N 1
ATOM 2040 C CA . SER A 1 263 ? -2.843 19.170 -7.659 1.00 92.75 263 SER A CA 1
ATOM 2041 C C . SER A 1 263 ? -2.700 18.512 -9.031 1.00 92.75 263 SER A C 1
ATOM 2043 O O . SER A 1 263 ? -3.227 19.055 -9.999 1.00 92.75 263 SER A O 1
ATOM 2045 N N . LEU A 1 264 ? -2.070 17.334 -9.112 1.00 93.56 264 LEU A N 1
ATOM 2046 C CA . LEU A 1 264 ? -1.989 16.544 -10.344 1.00 93.56 264 LEU A CA 1
ATOM 2047 C C . LEU A 1 264 ? -3.332 15.914 -10.709 1.00 93.56 264 LEU A C 1
ATOM 2049 O O . LEU A 1 264 ? -3.695 15.904 -11.880 1.00 93.56 264 LEU A O 1
ATOM 2053 N N . VAL A 1 265 ? -4.106 15.430 -9.735 1.00 92.81 265 VAL A N 1
ATOM 2054 C CA . VAL A 1 265 ? -5.459 14.884 -9.972 1.00 92.81 265 VAL A CA 1
ATOM 2055 C C . VAL A 1 265 ? -6.395 15.915 -10.606 1.00 92.81 265 VAL A C 1
ATOM 2057 O O . VAL A 1 265 ? -7.228 15.581 -11.449 1.00 92.81 265 VAL A O 1
ATOM 2060 N N . VAL A 1 266 ? -6.260 17.192 -10.247 1.00 93.25 266 VAL A N 1
ATOM 2061 C CA . VAL A 1 266 ? -7.087 18.263 -10.827 1.00 93.25 266 VAL A CA 1
ATOM 2062 C C . VAL A 1 266 ? -6.429 18.993 -12.000 1.00 93.25 266 VAL A C 1
ATOM 2064 O O . VAL A 1 266 ? -7.072 19.867 -12.593 1.00 93.25 266 VAL A O 1
ATOM 2067 N N . ASP A 1 267 ? -5.192 18.651 -12.374 1.00 92.25 267 ASP A N 1
ATOM 2068 C CA . ASP A 1 267 ? -4.511 19.263 -13.517 1.00 92.25 267 ASP A CA 1
ATOM 2069 C C . ASP A 1 267 ? -5.146 18.770 -14.833 1.00 92.25 267 ASP A C 1
ATOM 2071 O O . ASP A 1 267 ? -5.430 17.590 -15.047 1.00 92.25 267 ASP A O 1
ATOM 2075 N N . SER A 1 268 ? -5.406 19.702 -15.748 1.00 91.44 268 SER A N 1
ATOM 2076 C CA . SER A 1 268 ? -5.871 19.406 -17.107 1.00 91.44 268 SER A CA 1
ATOM 2077 C C . SER A 1 268 ? -4.813 18.759 -18.002 1.00 91.44 268 SER A C 1
ATOM 2079 O O . SER A 1 268 ? -5.164 18.176 -19.029 1.00 91.44 268 SER A O 1
ATOM 2081 N N . GLU A 1 269 ? -3.540 18.903 -17.642 1.00 90.25 269 GLU A N 1
ATOM 2082 C CA . GLU A 1 269 ? -2.382 18.349 -18.346 1.00 90.25 269 GLU A CA 1
ATOM 2083 C C . GLU A 1 269 ? -1.926 17.004 -17.765 1.00 90.25 269 GLU A C 1
ATOM 2085 O O . GLU A 1 269 ? -1.089 16.344 -18.381 1.00 90.25 269 GLU A O 1
ATOM 2090 N N . SER A 1 270 ? -2.483 16.592 -16.620 1.00 93.06 270 SER A N 1
ATOM 2091 C CA . SER A 1 270 ? -2.193 15.299 -16.002 1.00 93.06 270 SER A CA 1
ATOM 2092 C C . SER A 1 270 ? -2.805 14.134 -16.784 1.00 93.06 270 SER A C 1
ATOM 2094 O O . SER A 1 270 ? -3.840 14.266 -17.451 1.00 93.06 270 SER A O 1
ATOM 2096 N N . THR A 1 271 ? -2.173 12.967 -16.687 1.00 92.25 271 THR A N 1
ATOM 2097 C CA . THR A 1 271 ? -2.612 11.718 -17.325 1.00 92.25 271 THR A CA 1
ATOM 2098 C C . THR A 1 271 ? -3.952 11.189 -16.803 1.00 92.25 271 THR A C 1
ATOM 2100 O O . THR A 1 271 ? -4.675 10.550 -17.570 1.00 92.25 271 THR A O 1
ATOM 2103 N N . ASN A 1 272 ? -4.334 11.497 -15.558 1.00 85.62 272 ASN A N 1
ATOM 2104 C CA . ASN A 1 272 ? -5.479 10.877 -14.870 1.00 85.62 272 ASN A CA 1
ATOM 2105 C C . ASN A 1 272 ? -6.875 11.403 -15.242 1.00 85.62 272 ASN A C 1
ATOM 2107 O O . ASN A 1 272 ? -7.886 10.878 -14.792 1.00 85.62 272 ASN A O 1
ATOM 2111 N N . ASN A 1 273 ? -6.976 12.386 -16.138 1.00 87.56 273 ASN A N 1
ATOM 2112 C CA . ASN A 1 273 ? -8.223 12.821 -16.785 1.00 87.56 273 ASN A CA 1
ATOM 2113 C C . ASN A 1 273 ? -9.383 13.283 -15.867 1.00 87.56 273 ASN A C 1
ATOM 2115 O O . ASN A 1 273 ? -10.403 13.730 -16.403 1.00 87.56 273 ASN A O 1
ATOM 2119 N N . CYS A 1 274 ? -9.262 13.256 -14.536 1.00 91.94 274 CYS A N 1
ATOM 2120 C CA . CYS A 1 274 ? -10.323 13.616 -13.584 1.00 91.94 274 CYS A CA 1
ATOM 2121 C C . CYS A 1 274 ? -10.816 15.055 -13.796 1.00 91.94 274 CYS A C 1
ATOM 2123 O O . CYS A 1 274 ? -12.020 15.344 -13.792 1.00 91.94 274 CYS A O 1
ATOM 2125 N N . SER A 1 275 ? -9.883 15.960 -14.088 1.00 92.25 275 SER A N 1
ATOM 2126 C CA . SER A 1 275 ? -10.130 17.367 -14.413 1.00 92.25 275 SER A CA 1
ATOM 2127 C C . SER A 1 275 ? -11.055 17.578 -15.620 1.00 92.25 275 SER A C 1
ATOM 2129 O O . SER A 1 275 ? -11.737 18.604 -15.695 1.00 92.25 275 SER A O 1
ATOM 2131 N N . ARG A 1 276 ? -11.167 16.603 -16.537 1.00 90.81 276 ARG A N 1
ATOM 2132 C CA . ARG A 1 276 ? -12.084 16.674 -17.692 1.00 90.81 276 ARG A CA 1
ATOM 2133 C C . ARG A 1 276 ? -13.554 16.611 -17.283 1.00 90.81 276 ARG A C 1
ATOM 2135 O O . ARG A 1 276 ? -14.395 17.170 -17.989 1.00 90.81 276 ARG A O 1
ATOM 2142 N N . CYS A 1 277 ? -13.854 15.939 -16.173 1.00 92.25 277 CYS A N 1
ATOM 2143 C CA . CYS A 1 277 ? -15.214 15.748 -15.671 1.00 92.25 277 CYS A CA 1
ATOM 2144 C C . CYS A 1 277 ? -15.516 16.644 -14.466 1.00 92.25 277 CYS A C 1
ATOM 2146 O O . CYS A 1 277 ? -16.585 17.250 -14.417 1.00 92.25 277 CYS A O 1
ATOM 2148 N N . HIS A 1 278 ? -14.582 16.754 -13.518 1.00 92.25 278 HIS A N 1
ATOM 2149 C CA . HIS A 1 278 ? -14.811 17.444 -12.244 1.00 92.25 278 HIS A CA 1
ATOM 2150 C C . HIS A 1 278 ? -14.257 18.878 -12.204 1.00 92.25 278 HIS A C 1
ATOM 2152 O O . HIS A 1 278 ? -14.723 19.698 -11.413 1.00 92.25 278 HIS A O 1
ATOM 2158 N N . GLY A 1 279 ? -13.288 19.210 -13.063 1.00 90.81 279 GLY A N 1
ATOM 2159 C CA . GLY A 1 279 ? -12.607 20.505 -13.045 1.00 90.81 279 GLY A CA 1
ATOM 2160 C C . GLY A 1 279 ? -11.952 20.824 -11.692 1.00 90.81 279 GLY A C 1
ATOM 2161 O O . GLY A 1 279 ? -11.597 19.935 -10.925 1.00 90.81 279 GLY A O 1
ATOM 2162 N N . ALA A 1 280 ? -11.813 22.117 -11.388 1.00 88.94 280 ALA A N 1
ATOM 2163 C CA . ALA A 1 280 ? -11.139 22.593 -10.176 1.00 88.94 280 ALA A CA 1
ATOM 2164 C C . ALA A 1 280 ? -11.950 22.406 -8.876 1.00 88.94 280 ALA A C 1
ATOM 2166 O O . ALA A 1 280 ? -11.423 22.650 -7.797 1.00 88.94 280 ALA A O 1
ATOM 2167 N N . GLU A 1 281 ? -13.226 22.015 -8.951 1.00 93.31 281 GLU A N 1
ATOM 2168 C CA . GLU A 1 281 ? -14.062 21.812 -7.757 1.00 93.31 281 GLU A CA 1
ATOM 2169 C C . GLU A 1 281 ? -13.710 20.514 -7.013 1.00 93.31 281 GLU A C 1
ATOM 2171 O O . GLU A 1 281 ? -14.017 20.389 -5.827 1.00 93.31 281 GLU A O 1
ATOM 2176 N N . LEU A 1 282 ? -13.041 19.568 -7.686 1.00 94.31 282 LEU A N 1
ATOM 2177 C CA . LEU A 1 282 ? -12.706 18.254 -7.135 1.00 94.31 282 LEU A CA 1
ATOM 2178 C C . LEU A 1 282 ? -11.843 18.336 -5.872 1.00 94.31 282 LEU A C 1
ATOM 2180 O O . LEU A 1 282 ? -12.109 17.607 -4.920 1.00 94.31 282 LEU A O 1
ATOM 2184 N N . SER A 1 283 ? -10.869 19.248 -5.823 1.00 94.62 283 SER A N 1
ATOM 2185 C CA . SER A 1 283 ? -10.008 19.410 -4.644 1.00 94.62 283 SER A CA 1
ATOM 2186 C C . SER A 1 283 ? -10.822 19.749 -3.395 1.00 94.62 283 SER A C 1
ATOM 2188 O O . SER A 1 283 ? -10.666 19.109 -2.361 1.00 94.62 283 SER A O 1
ATOM 2190 N N . GLY A 1 284 ? -11.779 20.675 -3.512 1.00 96.00 284 GLY A N 1
ATOM 2191 C CA . GLY A 1 284 ? -12.665 21.040 -2.407 1.00 96.00 284 GLY A CA 1
ATOM 2192 C C . GLY A 1 284 ? -13.599 19.905 -1.977 1.00 96.00 284 GLY A C 1
ATOM 2193 O O . GLY A 1 284 ? -13.971 19.830 -0.805 1.00 96.00 284 GLY A O 1
ATOM 2194 N N . VAL A 1 285 ? -13.974 19.007 -2.896 1.00 95.06 285 VAL A N 1
ATOM 2195 C CA . VAL A 1 285 ? -14.742 17.797 -2.561 1.00 95.06 285 VAL A CA 1
ATOM 2196 C C . VAL A 1 285 ? -13.879 16.822 -1.762 1.00 95.06 285 VAL A C 1
ATOM 2198 O O . VAL A 1 285 ? -14.326 16.379 -0.705 1.00 95.06 285 VAL A O 1
ATOM 2201 N N . ILE A 1 286 ? -12.655 16.539 -2.220 1.00 95.94 286 ILE A N 1
ATOM 2202 C CA . ILE A 1 286 ? -11.697 15.663 -1.527 1.00 95.94 286 ILE A CA 1
ATOM 2203 C C . ILE A 1 286 ? -11.419 16.202 -0.118 1.00 95.94 286 ILE A C 1
ATOM 2205 O O . ILE A 1 286 ? -11.659 15.505 0.865 1.00 95.94 286 ILE A O 1
ATOM 2209 N N . GLU A 1 287 ? -11.043 17.477 0.006 1.00 96.44 287 GLU A N 1
ATOM 2210 C CA . GLU A 1 287 ? -10.771 18.118 1.300 1.00 96.44 287 GLU A CA 1
ATOM 2211 C C . GLU A 1 287 ? -11.975 18.040 2.254 1.00 96.44 287 GLU A C 1
ATOM 2213 O O . GLU A 1 287 ? -11.827 17.767 3.448 1.00 96.44 287 GLU A O 1
ATOM 2218 N N . ASN A 1 288 ? -13.194 18.262 1.744 1.00 97.06 288 ASN A N 1
ATOM 2219 C CA . ASN A 1 288 ? -14.399 18.186 2.565 1.00 97.06 288 ASN A CA 1
ATOM 2220 C C . ASN A 1 288 ? -14.675 16.762 3.066 1.00 97.06 288 ASN A C 1
ATOM 2222 O O . ASN A 1 288 ? -15.068 16.587 4.223 1.00 97.06 288 ASN A O 1
ATOM 2226 N N . GLN A 1 289 ? -14.470 15.761 2.208 1.00 96.75 289 GLN A N 1
ATOM 2227 C CA . GLN A 1 289 ? -14.608 14.354 2.565 1.00 96.75 289 GLN A CA 1
ATOM 2228 C C . GLN A 1 289 ? -13.605 13.965 3.655 1.00 96.75 289 GLN A C 1
ATOM 2230 O O . GLN A 1 289 ? -14.016 13.517 4.730 1.00 96.75 289 GLN A O 1
ATOM 2235 N N . GLN A 1 290 ? -12.322 14.242 3.426 1.00 97.81 290 GLN A N 1
ATOM 2236 C CA . GLN A 1 290 ? -11.248 13.918 4.363 1.00 97.81 290 GLN A CA 1
ATOM 2237 C C . GLN A 1 290 ? -11.442 14.616 5.715 1.00 97.81 290 GLN A C 1
ATOM 2239 O O . GLN A 1 290 ? -11.344 13.986 6.769 1.00 97.81 290 GLN A O 1
ATOM 2244 N N . SER A 1 291 ? -11.821 15.901 5.709 1.00 98.38 291 SER A N 1
ATOM 2245 C CA . SER A 1 291 ? -12.102 16.661 6.934 1.00 98.38 291 SER A CA 1
ATOM 2246 C C . SER A 1 291 ? -13.236 16.043 7.759 1.00 98.38 291 SER A C 1
ATOM 2248 O O . SER A 1 291 ? -13.152 15.995 8.990 1.00 98.38 291 SER A O 1
ATOM 2250 N N . ARG A 1 292 ? -14.288 15.534 7.104 1.00 98.31 292 ARG A N 1
ATOM 2251 C CA . ARG A 1 292 ? -15.413 14.884 7.788 1.00 98.31 292 ARG A CA 1
ATOM 2252 C C . ARG A 1 292 ? -14.993 13.584 8.474 1.00 98.31 292 ARG A C 1
ATOM 2254 O O . ARG A 1 292 ? -15.441 13.336 9.592 1.00 98.31 292 ARG A O 1
ATOM 2261 N N . ILE A 1 293 ? -14.179 12.757 7.818 1.00 98.62 293 ILE A N 1
ATOM 2262 C CA . ILE A 1 293 ? -13.683 11.506 8.409 1.00 98.62 293 ILE A CA 1
ATOM 2263 C C . ILE A 1 293 ? -12.695 11.797 9.536 1.00 98.62 293 ILE A C 1
ATOM 2265 O O . ILE A 1 293 ? -12.885 11.285 10.636 1.00 98.62 293 ILE A O 1
ATOM 2269 N N . SER A 1 294 ? -11.736 12.698 9.313 1.00 98.50 294 SER A N 1
ATOM 2270 C CA . SER A 1 294 ? -10.759 13.105 10.329 1.00 98.50 294 SER A CA 1
ATOM 2271 C C . SER A 1 294 ? -11.427 13.634 11.605 1.00 98.50 294 SER A C 1
ATOM 2273 O O . SER A 1 294 ? -11.064 13.227 12.705 1.00 98.50 294 SER A O 1
ATOM 2275 N N . SER A 1 295 ? -12.465 14.473 11.480 1.00 98.50 295 SER A N 1
ATOM 2276 C CA . SER A 1 295 ? -13.220 14.962 12.644 1.00 98.50 295 SER A CA 1
ATOM 2277 C C . SER A 1 295 ? -13.863 13.828 13.442 1.00 98.50 295 SER A C 1
ATOM 2279 O O . SER A 1 295 ? -13.891 13.893 14.665 1.00 98.50 295 SER A O 1
ATOM 2281 N N . ARG A 1 296 ? -14.383 12.791 12.776 1.00 98.50 296 ARG A N 1
ATOM 2282 C CA . ARG A 1 296 ? -15.001 11.665 13.485 1.00 98.50 296 ARG A CA 1
ATOM 2283 C C . ARG A 1 296 ? -13.992 10.735 14.136 1.00 98.50 296 ARG A C 1
ATOM 2285 O O . ARG A 1 296 ? -14.296 10.219 15.201 1.00 98.50 296 ARG A O 1
ATOM 2292 N N . LEU A 1 297 ? -12.824 10.530 13.528 1.00 98.62 297 LEU A N 1
ATOM 2293 C CA . LEU A 1 297 ? -11.733 9.793 14.170 1.00 98.62 297 LEU A CA 1
ATOM 2294 C C . LEU A 1 297 ? -11.304 10.489 15.472 1.00 98.62 297 LEU A C 1
ATOM 2296 O O . LEU A 1 297 ? -11.190 9.838 16.503 1.00 98.62 297 LEU A O 1
ATOM 2300 N N . GLN A 1 298 ? -11.195 11.823 15.467 1.00 98.25 298 GLN A N 1
ATOM 2301 C CA . GLN A 1 298 ? -10.903 12.601 16.682 1.00 98.25 298 GLN A CA 1
ATOM 2302 C C . GLN A 1 298 ? -11.992 12.460 17.760 1.00 98.25 298 GLN A C 1
ATOM 2304 O O . GLN A 1 298 ? -11.674 12.319 18.941 1.00 98.25 298 GLN A O 1
ATOM 2309 N N . ASP A 1 299 ? -13.272 12.483 17.375 1.00 98.19 299 ASP A N 1
ATOM 2310 C CA . ASP A 1 299 ? -14.379 12.266 18.317 1.00 98.19 299 ASP A CA 1
ATOM 2311 C C . ASP A 1 299 ? -14.357 10.836 18.898 1.00 98.19 299 ASP A C 1
ATOM 2313 O O . ASP A 1 299 ? -14.607 10.637 20.092 1.00 98.19 299 ASP A O 1
ATOM 2317 N N . LEU A 1 300 ? -14.031 9.839 18.067 1.00 98.50 300 LEU A N 1
ATOM 2318 C CA . LEU A 1 300 ? -13.915 8.437 18.470 1.00 98.50 300 LEU A CA 1
ATOM 2319 C C . LEU A 1 300 ? -12.735 8.178 19.396 1.00 98.50 300 LEU A C 1
ATOM 2321 O O . LEU A 1 300 ? -12.881 7.371 20.305 1.00 98.50 300 LEU A O 1
ATOM 2325 N N . GLU A 1 301 ? -11.627 8.897 19.247 1.00 98.50 301 GLU A N 1
ATOM 2326 C CA . GLU A 1 301 ? -10.478 8.782 20.149 1.00 98.50 301 GLU A CA 1
ATOM 2327 C C . GLU A 1 301 ? -10.875 9.064 21.605 1.00 98.50 301 GLU A C 1
ATOM 2329 O O . GLU A 1 301 ? -10.565 8.296 22.514 1.00 98.50 301 GLU A O 1
ATOM 2334 N N . THR A 1 302 ? -11.683 10.106 21.825 1.00 98.19 302 THR A N 1
ATOM 2335 C CA . THR A 1 302 ? -12.223 10.408 23.162 1.00 98.19 302 THR A CA 1
ATOM 2336 C C . THR A 1 302 ? -13.126 9.277 23.670 1.00 98.19 302 THR A C 1
ATOM 2338 O O . THR A 1 302 ? -13.138 8.963 24.860 1.00 98.19 302 THR A O 1
ATOM 2341 N N . LYS A 1 303 ? -13.920 8.650 22.794 1.00 98.50 303 LYS A N 1
ATOM 2342 C CA . LYS A 1 303 ? -14.766 7.506 23.176 1.00 98.50 303 LYS A CA 1
ATOM 2343 C C . LYS A 1 303 ? -13.940 6.260 23.482 1.00 98.50 303 LYS A C 1
ATOM 2345 O O . LYS A 1 303 ? -14.249 5.585 24.460 1.00 98.50 303 LYS A O 1
ATOM 2350 N N . ARG A 1 304 ? -12.886 5.998 22.709 1.00 98.56 304 ARG A N 1
ATOM 2351 C CA . ARG A 1 304 ? -11.939 4.903 22.930 1.00 98.56 304 ARG A CA 1
ATOM 2352 C C . ARG A 1 304 ? -11.323 5.002 24.321 1.00 98.56 304 ARG A C 1
ATOM 2354 O O . ARG A 1 304 ? -11.372 4.024 25.056 1.00 98.56 304 ARG A O 1
ATOM 2361 N N . GLU A 1 305 ? -10.824 6.179 24.704 1.00 98.50 305 GLU A N 1
ATOM 2362 C CA . GLU A 1 305 ? -10.254 6.422 26.040 1.00 98.50 305 GLU A CA 1
A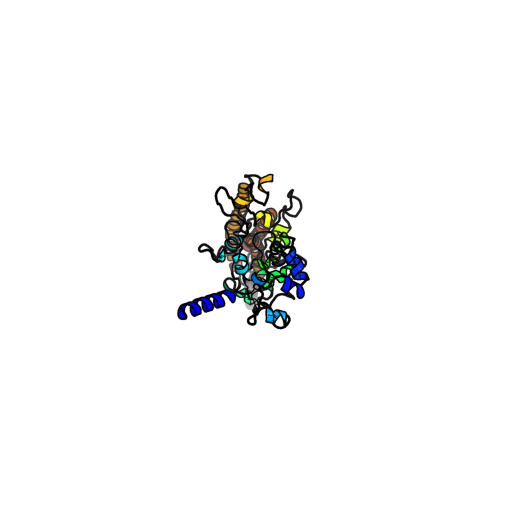TOM 2363 C C . GLU A 1 305 ? -11.272 6.134 27.160 1.00 98.50 305 GLU A C 1
ATOM 2365 O O . GLU A 1 305 ? -10.979 5.390 28.093 1.00 98.50 305 GLU A O 1
ATOM 2370 N N . ASN A 1 306 ? -12.507 6.639 27.045 1.00 98.38 306 ASN A N 1
ATOM 2371 C CA . ASN A 1 306 ? -13.557 6.371 28.041 1.00 98.38 306 ASN A CA 1
ATOM 2372 C C . ASN A 1 306 ? -13.943 4.880 28.114 1.00 98.38 306 ASN A C 1
ATOM 2374 O O . ASN A 1 306 ? -14.252 4.358 29.190 1.00 98.38 306 ASN A O 1
ATOM 2378 N N . ALA A 1 307 ? -13.971 4.195 26.968 1.00 98.50 307 ALA A N 1
ATOM 2379 C CA . ALA A 1 307 ? -14.255 2.767 26.897 1.00 98.50 307 ALA A CA 1
ATOM 2380 C C . ALA A 1 307 ? -13.121 1.936 27.514 1.00 98.50 307 ALA A C 1
ATOM 2382 O O . ALA A 1 307 ? -13.402 0.964 28.209 1.00 98.50 307 ALA A O 1
ATOM 2383 N N . GLU A 1 308 ? -11.863 2.338 27.321 1.00 98.50 308 GLU A N 1
ATOM 2384 C CA . GLU A 1 308 ? -10.696 1.708 27.944 1.00 98.50 308 GLU A CA 1
ATOM 2385 C C . GLU A 1 308 ? -10.746 1.827 29.476 1.00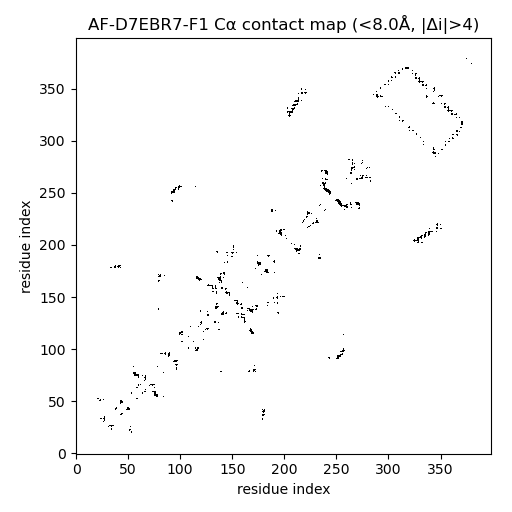 98.50 308 GLU A C 1
ATOM 2387 O O . GLU A 1 308 ? -10.617 0.816 30.170 1.00 98.50 308 GLU A O 1
ATOM 2392 N N . GLU A 1 309 ? -11.038 3.022 30.007 1.00 98.19 309 GLU A N 1
ATOM 2393 C CA . GLU A 1 309 ? -11.239 3.233 31.450 1.00 98.19 309 GLU A CA 1
ATOM 2394 C C . GLU A 1 309 ? -12.370 2.343 31.997 1.00 98.19 309 GLU A C 1
ATOM 2396 O O . GLU A 1 309 ? -12.204 1.657 33.008 1.00 98.19 309 GLU A O 1
ATOM 2401 N N . SER A 1 310 ? -13.507 2.295 31.295 1.00 97.94 310 SER A N 1
ATOM 2402 C CA . SER A 1 310 ? -14.661 1.471 31.690 1.00 97.94 310 SER A CA 1
ATOM 2403 C C . SER A 1 310 ? -14.331 -0.027 31.661 1.00 97.94 310 SER A C 1
ATOM 2405 O O . SER A 1 310 ? -14.734 -0.778 32.551 1.00 97.94 310 SER A O 1
ATOM 2407 N N . LEU A 1 311 ? -13.557 -0.478 30.670 1.00 98.12 311 LEU A N 1
ATOM 2408 C CA . LEU A 1 311 ? -13.109 -1.865 30.566 1.00 98.12 311 LEU A CA 1
ATOM 2409 C C . LEU A 1 311 ? -12.170 -2.247 31.722 1.00 98.12 311 LEU A C 1
ATOM 2411 O O . LEU A 1 311 ? -12.252 -3.372 32.229 1.00 98.12 311 LEU A O 1
ATOM 2415 N N . GLU A 1 312 ? -11.310 -1.329 32.174 1.00 97.50 312 GLU A N 1
ATOM 2416 C CA . GLU A 1 312 ? -10.444 -1.544 33.338 1.00 97.50 312 GLU A CA 1
ATOM 2417 C C . GLU A 1 312 ? -11.262 -1.749 34.626 1.00 97.50 312 GLU A C 1
ATOM 2419 O O . GLU A 1 312 ? -10.946 -2.646 35.416 1.00 97.50 312 GLU A O 1
ATOM 2424 N N . GLU A 1 313 ? -12.362 -1.009 34.814 1.00 96.75 313 GLU A N 1
ATOM 2425 C CA . GLU A 1 313 ? -13.271 -1.185 35.960 1.00 96.75 313 GLU A CA 1
ATOM 2426 C C . GLU A 1 313 ? -13.947 -2.565 35.988 1.00 96.75 313 GLU A C 1
ATOM 2428 O O . GLU A 1 313 ? -14.280 -3.086 37.059 1.00 96.75 313 GLU A O 1
ATOM 2433 N N . LEU A 1 314 ? -14.121 -3.193 34.822 1.00 96.81 314 LEU A N 1
ATOM 2434 C CA . LEU A 1 314 ? -14.687 -4.535 34.703 1.00 96.81 314 LEU A CA 1
ATOM 2435 C C . LEU A 1 314 ? -13.671 -5.649 34.975 1.00 96.81 314 LEU A C 1
ATOM 2437 O O . LEU A 1 314 ? -14.070 -6.816 35.037 1.00 96.81 314 LEU A O 1
ATOM 2441 N N . ASN A 1 315 ? -12.383 -5.343 35.147 1.00 97.50 315 ASN A N 1
ATOM 2442 C CA . ASN A 1 315 ? -11.342 -6.355 35.311 1.00 97.50 315 ASN A CA 1
ATOM 2443 C C . ASN A 1 315 ? -11.618 -7.282 36.514 1.00 97.50 315 ASN A C 1
ATOM 2445 O O . ASN A 1 315 ? -11.852 -6.851 37.643 1.00 97.50 315 ASN A O 1
ATOM 2449 N N . GLY A 1 316 ? -11.602 -8.594 36.263 1.00 95.31 316 GLY A N 1
ATOM 2450 C CA . GLY A 1 316 ? -11.919 -9.629 37.254 1.00 95.31 316 GLY A CA 1
ATOM 2451 C C . GLY A 1 316 ? -13.413 -9.935 37.423 1.00 95.31 316 GLY A C 1
ATOM 2452 O O . GLY A 1 316 ? -13.760 -10.846 38.181 1.00 95.31 316 GLY A O 1
ATOM 2453 N N . THR A 1 317 ? -14.301 -9.233 36.715 1.00 95.69 317 THR A N 1
ATOM 2454 C CA . THR A 1 317 ? -15.731 -9.573 36.646 1.00 95.69 317 THR A CA 1
ATOM 2455 C C . THR A 1 317 ? -15.992 -10.700 35.639 1.00 95.69 317 THR A C 1
ATOM 2457 O O . THR A 1 317 ? -15.140 -11.053 34.825 1.00 95.69 317 THR A O 1
ATOM 2460 N N . GLN A 1 318 ? -17.198 -11.278 35.671 1.00 95.75 318 GLN A N 1
ATOM 2461 C CA . GLN A 1 318 ? -17.591 -12.343 34.736 1.00 95.75 318 GLN A CA 1
ATOM 2462 C C . GLN A 1 318 ? -17.807 -11.849 33.297 1.00 95.75 318 GLN A C 1
ATOM 2464 O O . GLN A 1 318 ? -17.746 -12.664 32.383 1.00 95.75 318 GLN A O 1
ATOM 2469 N N . ILE A 1 319 ? -18.049 -10.548 33.100 1.00 96.88 319 ILE A N 1
ATOM 2470 C CA . ILE A 1 319 ? -18.343 -9.958 31.784 1.00 96.88 319 ILE A CA 1
ATOM 2471 C C . ILE A 1 319 ? -17.110 -9.351 31.105 1.00 96.88 319 ILE A C 1
ATOM 2473 O O . ILE A 1 319 ? -17.184 -8.968 29.944 1.00 96.88 319 ILE A O 1
ATOM 2477 N N . TYR A 1 320 ? -15.970 -9.280 31.803 1.00 97.00 320 TYR A N 1
ATOM 2478 C CA . TYR A 1 320 ? -14.755 -8.631 31.301 1.00 97.00 320 TYR A CA 1
ATOM 2479 C C . TYR A 1 320 ? -14.314 -9.158 29.932 1.00 97.00 320 TYR A C 1
ATOM 2481 O O . TYR A 1 320 ? -14.051 -8.375 29.033 1.00 97.00 320 TYR A O 1
ATOM 2489 N N . GLN A 1 321 ? -14.263 -10.481 29.761 1.00 97.81 321 GLN A N 1
ATOM 2490 C CA . GLN A 1 321 ? -13.790 -11.099 28.516 1.00 97.81 321 GLN A CA 1
ATOM 2491 C C . GLN A 1 321 ? -14.719 -10.805 27.328 1.00 97.81 321 GLN A C 1
ATOM 2493 O O . GLN A 1 321 ? -14.249 -10.574 26.222 1.00 97.81 321 GLN A O 1
ATOM 2498 N N . GLU A 1 322 ? -16.033 -10.765 27.563 1.00 97.88 322 GLU A N 1
ATOM 2499 C CA . GLU A 1 322 ? -17.011 -10.391 26.536 1.00 97.88 322 GLU A CA 1
ATOM 2500 C C . GLU A 1 322 ? -16.847 -8.919 26.141 1.00 97.88 322 GLU A C 1
ATOM 2502 O O . GLU A 1 322 ? -16.764 -8.604 24.958 1.00 97.88 322 GLU A O 1
ATOM 2507 N N . GLN A 1 323 ? -16.709 -8.023 27.121 1.00 98.38 323 GLN A N 1
ATOM 2508 C CA . GLN A 1 323 ? -16.535 -6.591 26.863 1.00 98.38 323 GLN A CA 1
ATOM 2509 C C . GLN A 1 323 ? -15.167 -6.257 26.258 1.00 98.38 323 GLN A C 1
ATOM 2511 O O . GLN A 1 323 ? -15.065 -5.352 25.437 1.00 98.38 323 GLN A O 1
ATOM 2516 N N . GLN A 1 324 ? -14.127 -7.031 26.576 1.00 98.38 324 GLN A N 1
ATOM 2517 C CA . GLN A 1 324 ? -12.829 -6.931 25.914 1.00 98.38 324 GLN A CA 1
ATOM 2518 C C . GLN A 1 324 ? -12.943 -7.272 24.424 1.00 98.38 324 GLN A C 1
ATOM 2520 O O . GLN A 1 324 ? -12.397 -6.551 23.597 1.00 98.38 324 GLN A O 1
ATOM 2525 N N . ALA A 1 325 ? -13.703 -8.311 24.066 1.00 98.50 325 ALA A N 1
ATOM 2526 C CA . ALA A 1 325 ? -13.948 -8.644 22.666 1.00 98.50 325 ALA A CA 1
ATOM 2527 C C . ALA A 1 325 ? -14.744 -7.550 21.928 1.00 98.50 325 ALA A C 1
ATOM 2529 O O . ALA A 1 325 ? -14.449 -7.234 20.774 1.00 98.50 325 ALA A O 1
ATOM 2530 N N . VAL A 1 326 ? -15.727 -6.927 22.590 1.00 98.62 326 VAL A N 1
ATOM 2531 C CA . VAL A 1 326 ? -16.464 -5.775 22.038 1.00 98.62 326 VAL A CA 1
ATOM 2532 C C . VAL A 1 326 ? -15.529 -4.584 21.809 1.00 98.62 326 VAL A C 1
ATOM 2534 O O . VAL A 1 326 ? -15.546 -4.003 20.723 1.00 98.62 326 VAL A O 1
ATOM 2537 N N . PHE A 1 327 ? -14.673 -4.266 22.785 1.00 98.69 327 PHE A N 1
ATOM 2538 C CA . PHE A 1 327 ? -13.669 -3.206 22.681 1.00 98.69 327 PHE A CA 1
ATOM 2539 C C . PHE A 1 327 ? -12.674 -3.462 21.541 1.00 98.69 327 PHE A C 1
ATOM 2541 O O . PHE A 1 327 ? -12.434 -2.578 20.723 1.00 98.69 327 PHE A O 1
ATOM 2548 N N . ASN A 1 328 ? -12.154 -4.686 21.425 1.00 98.62 328 ASN A N 1
ATOM 2549 C CA . ASN A 1 328 ? -11.230 -5.060 20.354 1.00 98.62 328 ASN A CA 1
ATOM 2550 C C . ASN A 1 328 ? -11.876 -4.914 18.971 1.00 98.62 328 ASN A C 1
ATOM 2552 O O . ASN A 1 328 ? -11.274 -4.345 18.067 1.00 98.62 328 ASN A O 1
ATOM 2556 N N . ASN A 1 329 ? -13.139 -5.323 18.825 1.00 98.75 329 ASN A N 1
ATOM 2557 C CA . ASN A 1 329 ? -13.886 -5.102 17.588 1.00 98.75 329 ASN A CA 1
ATOM 2558 C C . ASN A 1 329 ? -14.106 -3.612 17.291 1.00 98.75 329 ASN A C 1
ATOM 2560 O O . ASN A 1 329 ? -14.114 -3.216 16.128 1.00 98.75 329 ASN A O 1
ATOM 2564 N N . ALA A 1 330 ? -14.297 -2.776 18.316 1.00 98.69 330 ALA A N 1
ATOM 2565 C CA . ALA A 1 330 ? -14.397 -1.330 18.136 1.00 98.69 330 ALA A CA 1
ATOM 2566 C C . ALA A 1 330 ? -13.093 -0.742 17.573 1.00 98.69 330 ALA A C 1
ATOM 2568 O O . ALA A 1 330 ? -13.145 0.066 16.640 1.00 98.69 330 ALA A O 1
ATOM 2569 N N . LEU A 1 331 ? -11.946 -1.192 18.100 1.00 98.62 331 LEU A N 1
ATOM 2570 C CA . LEU A 1 331 ? -10.617 -0.834 17.600 1.00 98.62 331 LEU A CA 1
ATOM 2571 C C . LEU A 1 331 ? -10.403 -1.317 16.167 1.00 98.62 331 LEU A C 1
ATOM 2573 O O . LEU A 1 331 ? -9.976 -0.523 15.337 1.00 98.62 331 LEU A O 1
ATOM 2577 N N . TYR A 1 332 ? -10.768 -2.561 15.844 1.00 98.50 332 TYR A N 1
ATOM 2578 C CA . TYR A 1 332 ? -10.672 -3.090 14.481 1.00 98.50 332 TYR A CA 1
ATOM 2579 C C . TYR A 1 332 ? -11.361 -2.161 13.468 1.00 98.50 332 TYR A C 1
ATOM 2581 O O . TYR A 1 332 ? -10.758 -1.773 12.473 1.00 98.50 332 TYR A O 1
ATOM 2589 N N . TYR A 1 333 ? -12.605 -1.741 13.728 1.00 98.62 333 TYR A N 1
ATOM 2590 C CA . TYR A 1 333 ? -13.333 -0.876 12.790 1.00 98.62 333 TYR A CA 1
ATOM 2591 C C . TYR A 1 333 ? -12.753 0.537 12.686 1.00 98.62 333 TYR A C 1
ATOM 2593 O O . TYR A 1 333 ? -12.788 1.129 11.609 1.00 98.62 333 TYR A O 1
ATOM 2601 N N . MET A 1 334 ? -12.273 1.098 13.800 1.00 98.56 334 MET A N 1
ATOM 2602 C CA . MET A 1 334 ? -11.634 2.415 13.806 1.00 98.56 334 MET A CA 1
ATOM 2603 C C . MET A 1 334 ? -10.321 2.373 13.025 1.00 98.56 334 MET A C 1
ATOM 2605 O O . MET A 1 334 ? -10.162 3.123 12.063 1.00 98.56 334 MET A O 1
ATOM 2609 N N . THR A 1 335 ? -9.445 1.432 13.378 1.00 98.31 335 THR A N 1
ATOM 2610 C CA . THR A 1 335 ? -8.133 1.253 12.746 1.00 98.31 335 THR A CA 1
ATOM 2611 C C . THR A 1 335 ? -8.256 0.888 11.276 1.00 98.31 335 THR A C 1
ATOM 2613 O O . THR A 1 335 ? -7.484 1.394 10.481 1.00 98.31 335 THR A O 1
ATOM 2616 N N . ALA A 1 336 ? -9.280 0.137 10.860 1.00 98.31 336 ALA A N 1
ATOM 2617 C CA . ALA A 1 336 ? -9.528 -0.124 9.443 1.00 98.31 336 ALA A CA 1
ATOM 2618 C C . ALA A 1 336 ? -9.721 1.153 8.606 1.00 98.31 336 ALA A C 1
ATOM 2620 O O . ALA A 1 336 ? -9.421 1.148 7.418 1.00 98.31 336 ALA A O 1
ATOM 2621 N N . VAL A 1 337 ? -10.234 2.245 9.183 1.00 98.50 337 VAL A N 1
ATOM 2622 C CA . VAL A 1 337 ? -10.364 3.535 8.479 1.00 98.50 337 VAL A CA 1
ATOM 2623 C C . VAL A 1 337 ? -9.086 4.369 8.594 1.00 98.50 337 VAL A C 1
ATOM 2625 O O . VAL A 1 337 ? -8.783 5.141 7.687 1.00 98.50 337 VAL A O 1
ATOM 2628 N N . GLU A 1 338 ? -8.341 4.228 9.691 1.00 97.81 338 GLU A N 1
ATOM 2629 C CA . GLU A 1 338 ? -7.040 4.885 9.882 1.00 97.81 338 GLU A CA 1
ATOM 2630 C C . GLU A 1 338 ? -5.980 4.306 8.937 1.00 97.81 338 GLU A C 1
ATOM 2632 O O . GLU A 1 338 ? -5.311 5.058 8.235 1.00 97.81 338 GLU A O 1
ATOM 2637 N N . GLU A 1 339 ? -5.893 2.980 8.862 1.00 97.00 339 GLU A N 1
ATOM 2638 C CA . GLU A 1 339 ? -4.933 2.209 8.063 1.00 97.00 339 GLU A CA 1
ATOM 2639 C C . GLU A 1 339 ? -5.251 2.239 6.559 1.00 97.00 339 GLU A C 1
ATOM 2641 O O . GLU A 1 339 ? -4.354 2.071 5.737 1.00 97.00 339 GLU A O 1
ATOM 2646 N N . ASP A 1 340 ? -6.503 2.514 6.176 1.00 98.06 340 ASP A N 1
ATOM 2647 C CA . ASP A 1 340 ? -6.858 2.867 4.794 1.00 98.06 340 ASP A CA 1
ATOM 2648 C C . ASP A 1 340 ? -6.198 4.183 4.367 1.00 98.06 340 ASP A C 1
ATOM 2650 O O . ASP A 1 340 ? -5.850 4.358 3.200 1.00 98.06 340 ASP A O 1
ATOM 2654 N N . GLY A 1 341 ? -6.034 5.126 5.302 1.00 96.94 341 GLY A N 1
ATOM 2655 C CA . GLY A 1 341 ? -5.329 6.395 5.106 1.00 96.94 341 GLY A CA 1
ATOM 2656 C C . GLY A 1 341 ? -6.014 7.396 4.166 1.00 96.94 341 GLY A C 1
ATOM 2657 O O . GLY A 1 341 ? -5.730 8.591 4.228 1.00 96.94 341 GLY A O 1
ATOM 2658 N N . SER A 1 342 ? -6.975 6.970 3.338 1.00 97.81 342 SER A N 1
ATOM 2659 C CA . SER A 1 342 ? -7.632 7.837 2.348 1.00 97.81 342 SER A CA 1
ATOM 2660 C C . SER A 1 342 ? -8.581 8.859 2.977 1.00 97.81 342 SER A C 1
ATOM 2662 O O . SER A 1 342 ? -9.029 9.798 2.312 1.00 97.81 342 SER A O 1
ATOM 2664 N N . LEU A 1 343 ? -8.925 8.667 4.258 1.00 98.25 343 LEU A N 1
ATOM 2665 C CA . LEU A 1 343 ? -9.933 9.434 4.990 1.00 98.25 343 LEU A CA 1
ATOM 2666 C C . LEU A 1 343 ? -11.278 9.464 4.240 1.00 98.25 343 LEU A C 1
ATOM 2668 O O . LEU A 1 343 ? -11.954 10.492 4.150 1.00 98.25 343 LEU A O 1
ATOM 2672 N N . GLY A 1 344 ? -11.672 8.302 3.710 1.00 97.88 344 GLY A N 1
ATOM 2673 C CA . GLY A 1 344 ? -12.953 8.076 3.041 1.00 97.88 344 GLY A CA 1
ATOM 2674 C C . GLY A 1 344 ? -12.987 8.446 1.560 1.00 97.88 344 GLY A C 1
ATOM 2675 O O . GLY A 1 344 ? -14.062 8.366 0.969 1.00 97.88 344 GLY A O 1
ATOM 2676 N N . VAL A 1 345 ? -11.858 8.825 0.953 1.00 97.75 345 VAL A N 1
ATOM 2677 C CA . VAL A 1 345 ? -11.778 9.057 -0.499 1.00 97.75 345 VAL A CA 1
ATOM 2678 C C . VAL A 1 345 ? -11.959 7.750 -1.269 1.00 97.75 345 VAL A C 1
ATOM 2680 O O . VAL A 1 345 ? -12.651 7.761 -2.286 1.00 97.75 345 VAL A O 1
ATOM 2683 N N . HIS A 1 346 ? -11.419 6.630 -0.768 1.00 97.94 346 HIS A N 1
ATOM 2684 C CA . HIS A 1 346 ? -11.622 5.307 -1.367 1.00 97.94 346 HIS A CA 1
ATOM 2685 C C . HIS A 1 346 ? -13.092 4.879 -1.314 1.00 97.94 346 HIS A C 1
ATOM 2687 O O . HIS A 1 346 ? -13.644 4.452 -2.324 1.00 97.94 346 HIS A O 1
ATOM 2693 N N . ASN A 1 347 ? -13.749 5.021 -0.156 1.00 98.00 347 ASN A N 1
ATOM 2694 C CA . ASN A 1 347 ? -15.171 4.712 -0.001 1.00 98.00 347 ASN A CA 1
ATOM 2695 C C . ASN A 1 347 ? -15.787 5.405 1.226 1.00 98.00 347 ASN A C 1
ATOM 2697 O O . ASN A 1 347 ? -15.754 4.900 2.351 1.00 98.00 347 ASN A O 1
ATOM 2701 N N . MET A 1 348 ? -16.396 6.570 1.002 1.00 97.31 348 MET A N 1
ATOM 2702 C CA . MET A 1 348 ? -16.983 7.389 2.068 1.00 97.31 348 MET A CA 1
ATOM 2703 C C . MET A 1 348 ? -18.102 6.665 2.830 1.00 97.31 348 MET A C 1
ATOM 2705 O O . MET A 1 348 ? -18.215 6.814 4.048 1.00 97.31 348 MET A O 1
ATOM 2709 N N . GLU A 1 349 ? -18.952 5.903 2.136 1.00 97.44 349 GLU A N 1
ATOM 2710 C CA . GLU A 1 349 ? -20.063 5.185 2.772 1.00 97.44 349 GLU A CA 1
ATOM 2711 C C . GLU A 1 349 ? -19.546 4.087 3.703 1.00 97.44 349 GLU A C 1
ATOM 2713 O O . GLU A 1 349 ? -19.970 4.012 4.859 1.00 97.44 349 GLU A O 1
ATOM 2718 N N . MET A 1 350 ? -18.576 3.299 3.238 1.00 97.69 350 MET A N 1
ATOM 2719 C CA . MET A 1 350 ? -17.968 2.236 4.034 1.00 97.69 350 MET A CA 1
ATOM 2720 C C . MET A 1 350 ? -17.185 2.792 5.225 1.00 97.69 350 MET A C 1
ATOM 2722 O O . MET A 1 350 ? -17.410 2.344 6.350 1.00 97.69 350 MET A O 1
ATOM 2726 N N . ALA A 1 351 ? -16.384 3.846 5.028 1.00 98.38 351 ALA A N 1
ATOM 2727 C CA . ALA A 1 351 ? -15.704 4.537 6.123 1.00 98.38 351 ALA A CA 1
ATOM 2728 C C . ALA A 1 351 ? -16.706 5.067 7.168 1.00 98.38 351 ALA A C 1
ATOM 2730 O O . ALA A 1 351 ? -16.494 4.944 8.372 1.00 98.38 351 ALA A O 1
ATOM 2731 N N . ILE A 1 352 ? -17.854 5.617 6.743 1.00 98.50 352 ILE A N 1
ATOM 2732 C CA . ILE A 1 352 ? -18.949 5.979 7.658 1.00 98.50 352 ILE A CA 1
ATOM 2733 C C . ILE A 1 352 ? -19.512 4.783 8.406 1.00 98.50 352 ILE A C 1
ATOM 2735 O O . ILE A 1 352 ? -19.711 4.895 9.616 1.00 98.50 352 ILE A O 1
ATOM 2739 N N . SER A 1 353 ? -19.768 3.680 7.718 1.00 98.25 353 SER A N 1
ATOM 2740 C CA . SER A 1 353 ? -20.291 2.476 8.351 1.00 98.25 353 SER A CA 1
ATOM 2741 C C . SER A 1 353 ? -19.333 1.935 9.414 1.00 98.25 353 SER A C 1
ATOM 2743 O O . SER A 1 353 ? -19.774 1.603 10.511 1.00 98.25 353 SER A O 1
ATOM 2745 N N . TYR A 1 354 ? -18.034 1.889 9.121 1.00 98.50 354 TYR A N 1
ATOM 2746 C CA . TYR A 1 354 ? -17.013 1.377 10.037 1.00 98.50 354 TYR A CA 1
ATOM 2747 C C . TYR A 1 354 ? -16.896 2.254 11.285 1.00 98.50 354 TYR A C 1
ATOM 2749 O O . TYR A 1 354 ? -17.002 1.751 12.402 1.00 98.50 354 TYR A O 1
ATOM 2757 N N . LEU A 1 355 ? -16.810 3.576 11.120 1.00 98.69 355 LEU A N 1
ATOM 2758 C CA . LEU A 1 355 ? -16.748 4.488 12.266 1.00 98.69 355 LEU A CA 1
ATOM 2759 C C . LEU A 1 355 ? -18.019 4.440 13.131 1.00 98.69 355 LEU A C 1
ATOM 2761 O O . LEU A 1 355 ? -17.922 4.505 14.351 1.00 98.69 355 LEU A O 1
ATOM 2765 N N . ASN A 1 356 ? -19.202 4.252 12.534 1.00 98.69 356 ASN A N 1
ATOM 2766 C CA . ASN A 1 356 ? -20.432 4.051 13.308 1.00 98.69 356 ASN A CA 1
ATOM 2767 C C . ASN A 1 356 ? -20.405 2.725 14.096 1.00 98.69 356 ASN A C 1
ATOM 2769 O O . ASN A 1 356 ? -20.819 2.695 15.252 1.00 98.69 356 ASN A O 1
ATOM 2773 N N . ASN A 1 357 ? -19.910 1.639 13.488 1.00 98.62 357 ASN A N 1
ATOM 2774 C CA . ASN A 1 357 ? -19.772 0.340 14.158 1.00 98.62 357 ASN A CA 1
ATOM 2775 C C . ASN A 1 357 ? -18.780 0.395 15.326 1.00 98.62 357 ASN A C 1
ATOM 2777 O O . ASN A 1 357 ? -18.992 -0.282 16.335 1.00 98.62 357 ASN A O 1
ATOM 2781 N N . SER A 1 358 ? -17.707 1.176 15.172 1.00 98.69 358 SER A N 1
ATOM 2782 C CA . SER A 1 358 ? -16.737 1.458 16.228 1.00 98.69 358 SER A CA 1
ATOM 2783 C C . SER A 1 358 ? -17.383 2.240 17.375 1.00 98.69 358 SER A C 1
ATOM 2785 O O . SER A 1 358 ? -17.321 1.806 18.525 1.00 98.69 358 SER A O 1
ATOM 2787 N N . GLU A 1 359 ? -18.101 3.325 17.055 1.00 98.75 359 GLU A N 1
ATOM 2788 C CA . GLU A 1 359 ? -18.810 4.148 18.041 1.00 98.75 359 GLU A CA 1
ATOM 2789 C C . GLU A 1 359 ? -19.783 3.324 18.891 1.00 98.75 359 GLU A C 1
ATOM 2791 O O . GLU A 1 359 ? -19.747 3.400 20.118 1.00 98.75 359 GLU A O 1
ATOM 2796 N N . GLU A 1 360 ? -20.626 2.516 18.240 1.00 98.75 360 GLU A N 1
ATOM 2797 C CA . GLU A 1 360 ? -21.632 1.681 18.906 1.00 98.75 360 GLU A CA 1
ATOM 2798 C C . GLU A 1 360 ? -20.994 0.724 19.921 1.00 98.75 360 GLU A C 1
ATOM 2800 O O . GLU A 1 360 ? -21.512 0.554 21.024 1.00 98.75 360 GLU A O 1
ATOM 2805 N N . ARG A 1 361 ? -19.845 0.135 19.576 1.00 98.75 361 ARG A N 1
ATOM 2806 C CA . ARG A 1 361 ? -19.134 -0.824 20.431 1.00 98.75 361 ARG A CA 1
ATOM 2807 C C . ARG A 1 361 ? -18.398 -0.149 21.581 1.00 98.75 361 ARG A C 1
ATOM 2809 O O . ARG A 1 361 ? -18.427 -0.670 22.693 1.00 98.75 361 ARG A O 1
ATOM 2816 N N . PHE A 1 362 ? -17.781 1.013 21.361 1.00 98.75 362 PHE A N 1
ATOM 2817 C CA . PHE A 1 362 ? -17.236 1.791 22.476 1.00 98.75 362 PHE A CA 1
ATOM 2818 C C . PHE A 1 362 ? -18.341 2.207 23.448 1.00 98.75 362 PHE A C 1
ATOM 2820 O O . PHE A 1 362 ? -18.182 2.043 24.656 1.00 98.75 362 PHE A O 1
ATOM 2827 N N . ASP A 1 363 ? -19.482 2.676 22.938 1.00 98.62 363 ASP A N 1
ATOM 2828 C CA . ASP A 1 363 ? -20.630 3.024 23.776 1.00 98.62 363 ASP A CA 1
ATOM 2829 C C . ASP A 1 363 ? -21.177 1.800 24.535 1.00 98.62 363 ASP A C 1
ATOM 2831 O O . ASP A 1 363 ? -21.596 1.937 25.685 1.00 98.62 363 ASP A O 1
ATOM 2835 N N . GLU A 1 364 ? -21.159 0.603 23.944 1.00 98.44 364 GLU A N 1
ATOM 2836 C CA . GLU A 1 364 ? -21.523 -0.640 24.637 1.00 98.44 364 GLU A CA 1
ATOM 2837 C C . GLU A 1 364 ? -20.613 -0.900 25.847 1.00 98.44 364 GLU A C 1
ATOM 2839 O O . GLU A 1 364 ? -21.121 -1.094 26.955 1.00 98.44 364 GLU A O 1
ATOM 2844 N N . VAL A 1 365 ? -19.291 -0.806 25.665 1.00 98.38 365 VAL A N 1
ATOM 2845 C CA . VAL A 1 365 ? -18.300 -1.006 26.737 1.00 98.38 365 VAL A CA 1
ATOM 2846 C C . VAL A 1 365 ? -18.436 0.052 27.834 1.00 98.38 365 VAL A C 1
ATOM 2848 O O . VAL A 1 365 ? -18.427 -0.289 29.015 1.00 98.38 365 VAL A O 1
ATOM 2851 N N . ILE A 1 366 ? -18.637 1.324 27.471 1.00 98.19 366 ILE A N 1
ATOM 2852 C CA . ILE A 1 366 ? -18.837 2.430 28.429 1.00 98.19 366 ILE A CA 1
ATOM 2853 C C . ILE A 1 366 ? -20.086 2.206 29.294 1.00 98.19 366 ILE A C 1
ATOM 2855 O O . ILE A 1 366 ? -20.112 2.533 30.481 1.00 98.19 366 ILE A O 1
ATOM 2859 N N . ASN A 1 367 ? -21.155 1.672 28.701 1.00 97.94 367 ASN A N 1
ATOM 2860 C CA . ASN A 1 367 ? -22.421 1.453 29.400 1.00 97.94 367 ASN A CA 1
ATOM 2861 C C . ASN A 1 367 ? -22.494 0.099 30.118 1.00 97.94 367 ASN A C 1
ATOM 2863 O O . ASN A 1 367 ? -23.450 -0.138 30.869 1.00 97.94 367 ASN A O 1
ATOM 2867 N N . ALA A 1 368 ? -21.519 -0.787 29.914 1.00 97.38 368 ALA A N 1
ATOM 2868 C CA . ALA A 1 368 ? -21.437 -2.045 30.631 1.00 97.38 368 ALA A CA 1
ATOM 2869 C C . ALA A 1 368 ? -21.244 -1.778 32.131 1.00 97.38 368 ALA A C 1
ATOM 2871 O O . ALA A 1 368 ? -20.532 -0.872 32.556 1.00 97.38 368 ALA A O 1
ATOM 2872 N N . GLN A 1 369 ? -21.935 -2.555 32.959 1.00 93.75 369 GLN A N 1
ATOM 2873 C CA . GLN A 1 369 ? -21.850 -2.449 34.411 1.00 93.75 369 GLN A CA 1
ATOM 2874 C C . GLN A 1 369 ? -21.474 -3.813 34.972 1.00 93.75 369 GLN A C 1
ATOM 2876 O O . GLN A 1 369 ? -21.983 -4.825 34.474 1.00 93.75 369 GLN A O 1
ATOM 2881 N N . PRO A 1 370 ? -20.636 -3.873 36.023 1.00 88.56 370 PRO A N 1
ATOM 2882 C CA . PRO A 1 370 ? -20.408 -5.126 36.714 1.00 88.56 370 PRO A CA 1
ATOM 2883 C C . PRO A 1 370 ? -21.764 -5.676 37.175 1.00 88.56 370 PRO A C 1
ATOM 2885 O O . PRO A 1 370 ? -22.637 -4.895 37.573 1.00 88.56 370 PRO A O 1
ATOM 2888 N N . PRO A 1 371 ? -21.977 -7.003 37.120 1.00 82.81 371 PRO A N 1
ATOM 2889 C CA . PRO A 1 371 ? -23.200 -7.581 37.651 1.00 82.81 371 PRO A CA 1
ATOM 2890 C C . PRO A 1 371 ? -23.374 -7.084 39.087 1.00 82.81 371 PRO A C 1
ATOM 2892 O O . PRO A 1 371 ? -22.424 -7.165 39.870 1.00 82.81 371 PRO A O 1
ATOM 2895 N N . GLU A 1 372 ? -24.555 -6.535 39.414 1.00 83.31 372 GLU A N 1
ATOM 2896 C CA . GLU A 1 372 ? -24.863 -6.152 40.793 1.00 83.31 372 GLU A CA 1
ATOM 2897 C C . GLU A 1 372 ? -24.470 -7.332 41.679 1.00 83.31 372 GLU A C 1
ATOM 2899 O O . GLU A 1 372 ? -24.883 -8.462 41.398 1.00 83.31 372 GLU A O 1
ATOM 2904 N N . GLU A 1 373 ? -23.634 -7.093 42.697 1.00 74.75 373 GLU A N 1
ATOM 2905 C CA . GLU A 1 373 ? -23.310 -8.119 43.681 1.00 74.75 373 GLU A CA 1
ATOM 2906 C C . GLU A 1 373 ? -24.638 -8.596 44.273 1.00 74.75 373 GLU A C 1
ATOM 2908 O O . GLU A 1 373 ? -25.186 -7.966 45.185 1.00 74.75 373 GLU A O 1
ATOM 2913 N N . GLU A 1 374 ? -25.192 -9.695 43.742 1.00 72.44 374 GLU A N 1
ATOM 2914 C CA . GLU A 1 374 ? -26.329 -10.339 44.375 1.00 72.44 374 GLU A CA 1
ATOM 2915 C C . GLU A 1 374 ? -25.893 -10.562 45.817 1.00 72.44 374 GLU A C 1
ATOM 2917 O O . GLU A 1 374 ? -24.797 -11.101 46.014 1.00 72.44 374 GLU A O 1
ATOM 2922 N N . PRO A 1 375 ? -26.677 -10.102 46.815 1.00 69.25 375 PRO A N 1
ATOM 2923 C CA . PRO A 1 375 ? -26.255 -10.077 48.205 1.00 69.25 375 PRO A CA 1
ATOM 2924 C C . PRO A 1 375 ? -25.705 -11.452 48.526 1.00 69.25 375 PRO A C 1
ATOM 2926 O O . PRO A 1 375 ? -26.470 -12.421 48.546 1.00 69.25 375 PRO A O 1
ATOM 2929 N N . GLY A 1 376 ? -24.373 -11.521 48.661 1.00 63.94 376 GLY A N 1
ATOM 2930 C CA . GLY A 1 376 ? -23.660 -12.779 48.507 1.00 63.94 376 GLY A CA 1
ATOM 2931 C C . GLY A 1 376 ? -24.271 -13.834 49.410 1.00 63.94 376 GLY A C 1
ATOM 2932 O O . GLY A 1 376 ? -24.870 -13.512 50.439 1.00 63.94 376 GLY A O 1
ATOM 2933 N N . PHE A 1 377 ? -24.102 -15.113 49.086 1.00 62.69 377 PHE A N 1
ATOM 2934 C CA . PHE A 1 377 ? -24.525 -16.183 49.991 1.00 62.69 377 PHE A CA 1
ATOM 2935 C C . PHE A 1 377 ? -24.077 -15.927 51.447 1.00 62.69 377 PHE A C 1
ATOM 2937 O O . PHE A 1 377 ? -24.770 -16.351 52.353 1.00 62.69 377 PHE A O 1
ATOM 2944 N N . GLU A 1 378 ? -23.005 -15.164 51.687 1.00 65.81 378 GLU A N 1
ATOM 2945 C CA . GLU A 1 378 ? -22.623 -14.513 52.956 1.00 65.81 378 GLU A CA 1
ATOM 2946 C C . GLU A 1 378 ? -23.767 -13.780 53.694 1.00 65.81 378 GLU A C 1
ATOM 2948 O O . GLU A 1 378 ? -23.989 -14.028 54.878 1.00 65.81 378 GLU A O 1
ATOM 2953 N N . ALA A 1 379 ? -24.537 -12.909 53.035 1.00 66.75 379 ALA A N 1
ATOM 2954 C CA . ALA A 1 379 ? -25.708 -12.238 53.600 1.00 66.75 379 ALA A CA 1
ATOM 2955 C C . ALA A 1 379 ? -26.840 -13.237 53.888 1.00 66.75 379 ALA A C 1
ATOM 2957 O O . ALA A 1 379 ? -27.468 -13.178 54.949 1.00 66.75 379 ALA A O 1
ATOM 2958 N N . ILE A 1 380 ? -27.049 -14.217 53.002 1.00 73.56 380 ILE A N 1
ATOM 2959 C CA . ILE A 1 380 ? -28.013 -15.307 53.216 1.00 73.56 380 ILE A CA 1
ATOM 2960 C C . ILE A 1 380 ? -27.580 -16.190 54.398 1.00 73.56 380 ILE A C 1
ATOM 2962 O O . ILE A 1 380 ? -28.412 -16.531 55.234 1.00 73.56 380 ILE A O 1
ATOM 2966 N N . TYR A 1 381 ? -26.294 -16.513 54.534 1.00 76.62 381 TYR A N 1
ATOM 2967 C CA . TYR A 1 381 ? -25.712 -17.285 55.632 1.00 76.62 381 TYR A CA 1
ATOM 2968 C C . TYR A 1 381 ? -25.695 -16.485 56.932 1.00 76.62 381 TYR A C 1
ATOM 2970 O O . TYR A 1 381 ? -25.915 -17.059 57.995 1.00 76.62 381 TYR A O 1
ATOM 2978 N N . SER A 1 382 ? -25.517 -15.167 56.868 1.00 78.69 382 SER A N 1
ATOM 2979 C CA . SER A 1 382 ? -25.613 -14.265 58.017 1.00 78.69 382 SER A CA 1
ATOM 2980 C C . SER A 1 382 ? -27.048 -14.187 58.532 1.00 78.69 382 SER A C 1
ATOM 2982 O O . SER A 1 382 ? -27.282 -14.316 59.734 1.00 78.69 382 SER A O 1
ATOM 2984 N N . ILE A 1 383 ? -28.031 -14.062 57.633 1.00 83.75 383 ILE A N 1
ATOM 2985 C CA . ILE A 1 383 ? -29.459 -14.078 57.977 1.00 83.75 383 ILE A CA 1
ATOM 2986 C C . ILE A 1 383 ? -29.873 -15.469 58.471 1.00 83.75 383 ILE A C 1
ATOM 2988 O O . ILE A 1 383 ? -30.496 -15.582 59.526 1.00 83.75 383 ILE A O 1
ATOM 2992 N N . ALA A 1 384 ? -29.497 -16.540 57.770 1.00 85.69 384 ALA A N 1
ATOM 2993 C CA . ALA A 1 384 ? -29.781 -17.915 58.177 1.00 85.69 384 ALA A CA 1
ATOM 2994 C C . ALA A 1 384 ? -29.114 -18.255 59.519 1.00 85.69 384 ALA A C 1
ATOM 2996 O O . ALA A 1 384 ? -29.739 -18.872 60.382 1.00 85.69 384 ALA A O 1
ATOM 2997 N N . GLY A 1 385 ? -27.882 -17.792 59.736 1.00 89.25 385 GLY A N 1
ATOM 2998 C CA . GLY A 1 385 ? -27.146 -17.907 60.990 1.00 89.25 385 GLY A CA 1
ATOM 2999 C C . GLY A 1 385 ? -27.829 -17.153 62.129 1.00 89.25 385 GLY A C 1
ATOM 3000 O O . GLY A 1 385 ? -28.052 -17.727 63.197 1.00 89.25 385 GLY A O 1
ATOM 3001 N N . LEU A 1 386 ? -28.256 -15.907 61.900 1.00 91.38 386 LEU A N 1
ATOM 3002 C CA . LEU A 1 386 ? -29.033 -15.123 62.867 1.00 91.38 386 LEU A CA 1
ATOM 3003 C C . LEU A 1 386 ? -30.368 -15.794 63.209 1.00 91.38 386 LEU A C 1
ATOM 3005 O O . LEU A 1 386 ? -30.714 -15.898 64.388 1.00 91.38 386 LEU A O 1
ATOM 3009 N N . LEU A 1 387 ? -31.098 -16.300 62.211 1.00 92.06 387 LEU A N 1
ATOM 3010 C CA . LEU A 1 387 ? -32.353 -17.032 62.404 1.00 92.06 387 LEU A CA 1
ATOM 3011 C C . LEU A 1 387 ? -32.141 -18.329 63.198 1.00 92.06 387 LEU A C 1
ATOM 3013 O O . LEU A 1 387 ? -32.932 -18.636 64.095 1.00 92.06 387 LEU A O 1
ATOM 3017 N N . LEU A 1 388 ? -31.055 -19.061 62.930 1.00 93.31 388 LEU A N 1
ATOM 3018 C CA . LEU A 1 388 ? -30.672 -20.259 63.678 1.00 93.31 388 LEU A CA 1
ATOM 3019 C C . LEU A 1 388 ? -30.375 -19.922 65.148 1.00 93.31 388 LEU A C 1
ATOM 3021 O O . LEU A 1 388 ? -30.887 -20.590 66.050 1.00 93.31 388 LEU A O 1
ATOM 3025 N N . VAL A 1 389 ? -29.607 -18.859 65.408 1.00 93.69 389 VAL A N 1
ATOM 3026 C CA . VAL A 1 389 ? -29.322 -18.374 66.770 1.00 93.69 389 VAL A CA 1
ATOM 3027 C C . VAL A 1 389 ? -30.617 -17.988 67.487 1.00 93.69 389 VAL A C 1
ATOM 3029 O O . VAL A 1 389 ? -30.844 -18.426 68.618 1.00 93.69 389 VAL A O 1
ATOM 3032 N N . PHE A 1 390 ? -31.512 -17.246 66.830 1.00 93.38 390 PHE A N 1
ATOM 3033 C CA . PHE A 1 390 ? -32.804 -16.851 67.400 1.00 93.38 390 PHE A CA 1
ATOM 3034 C C . PHE A 1 390 ? -33.681 -18.062 67.748 1.00 93.38 390 PHE A C 1
ATOM 3036 O O . PHE A 1 390 ? -34.279 -18.119 68.828 1.00 93.38 390 PHE A O 1
ATOM 3043 N N . TYR A 1 391 ? -33.727 -19.061 66.862 1.00 93.38 391 TYR A N 1
ATOM 3044 C CA . TYR A 1 391 ? -34.444 -20.316 67.084 1.00 93.38 391 TYR A CA 1
ATOM 3045 C C . TYR A 1 391 ? -33.888 -21.087 68.294 1.00 93.38 391 TYR A C 1
ATOM 3047 O O . TYR A 1 391 ? -34.654 -21.534 69.156 1.00 93.38 391 TYR A O 1
ATOM 3055 N N . LEU A 1 392 ? -32.560 -21.195 68.407 1.00 91.94 392 LEU A N 1
ATOM 3056 C CA . LEU A 1 392 ? -31.892 -21.861 69.529 1.00 91.94 392 LEU A CA 1
ATOM 3057 C C . LEU A 1 392 ? -32.135 -21.138 70.863 1.00 91.94 392 LEU A C 1
ATOM 3059 O O . LEU A 1 392 ? -32.437 -21.791 71.867 1.00 91.94 392 LEU A O 1
ATOM 3063 N N . VAL A 1 393 ? -32.076 -19.802 70.879 1.00 92.88 393 VAL A N 1
ATOM 3064 C CA . VAL A 1 393 ? -32.385 -18.980 72.062 1.00 92.88 393 VAL A CA 1
ATOM 3065 C C . VAL A 1 393 ? -33.840 -19.179 72.487 1.00 92.88 393 VAL A C 1
ATOM 3067 O O . VAL A 1 393 ? -34.100 -19.531 73.639 1.00 92.88 393 VAL A O 1
ATOM 3070 N N . ARG A 1 394 ? -34.802 -19.054 71.565 1.00 92.81 394 ARG A N 1
ATOM 3071 C CA . ARG A 1 394 ? -36.232 -19.240 71.867 1.00 92.81 394 ARG A CA 1
ATOM 3072 C C . ARG A 1 394 ? -36.528 -20.629 72.442 1.00 92.81 394 ARG A C 1
ATOM 3074 O O . ARG A 1 394 ? -37.300 -20.746 73.395 1.00 92.81 394 ARG A O 1
ATOM 3081 N N . ARG A 1 395 ? -35.895 -21.679 71.906 1.00 92.12 395 ARG A N 1
ATOM 3082 C CA . ARG A 1 395 ? -36.043 -23.058 72.401 1.00 92.12 395 ARG A CA 1
ATOM 3083 C C . ARG A 1 395 ? -35.494 -23.239 73.821 1.00 92.12 395 ARG A C 1
ATOM 3085 O O . ARG A 1 395 ? -36.053 -24.033 74.573 1.00 92.12 395 ARG A O 1
ATOM 3092 N N . LYS A 1 396 ? -34.436 -22.512 74.199 1.00 90.44 396 LYS A N 1
ATOM 3093 C CA . LYS A 1 396 ? -33.851 -22.553 75.550 1.00 90.44 396 LYS A CA 1
ATOM 3094 C C . LYS A 1 396 ? -34.750 -21.902 76.608 1.00 90.44 396 LYS A C 1
ATOM 3096 O O . LYS A 1 396 ? -34.782 -22.398 77.725 1.00 90.44 396 LYS A O 1
ATOM 3101 N N . TYR A 1 397 ? -35.479 -20.841 76.255 1.00 87.44 397 TYR A N 1
ATOM 3102 C CA . TYR A 1 397 ? -36.366 -20.106 77.175 1.00 87.44 397 TYR A CA 1
ATOM 3103 C C . TYR A 1 397 ? -37.827 -20.595 77.192 1.00 87.44 397 TYR A C 1
ATOM 3105 O O . TYR A 1 397 ? -38.617 -20.109 77.991 1.00 87.44 397 TYR A O 1
ATOM 3113 N N . SER A 1 398 ? -38.204 -21.534 76.315 1.00 79.69 398 SER A N 1
ATOM 3114 C CA . SER A 1 398 ? -39.560 -22.124 76.276 1.00 79.69 398 SER A CA 1
ATOM 3115 C C . SER A 1 398 ? -39.682 -23.444 77.061 1.00 79.69 398 SER A C 1
ATOM 3117 O O . SER A 1 398 ? -40.680 -24.150 76.920 1.00 79.69 398 SER A O 1
ATOM 3119 N N . LYS A 1 399 ? -38.663 -23.801 77.846 1.00 61.66 399 LYS A N 1
ATOM 3120 C CA . LYS A 1 399 ? -38.683 -24.863 78.861 1.00 61.66 399 LYS A CA 1
ATOM 3121 C C . LYS A 1 399 ? -38.512 -24.217 80.223 1.00 61.66 399 LYS A C 1
ATOM 3123 O O . LYS A 1 399 ? -39.112 -24.754 81.177 1.00 61.66 399 LYS A O 1
#

Organism: Methanohalobium evestigatum (strain ATCC BAA-1072 / DSM 3721 / NBRC 107634 / OCM 161 / Z-7303) (NCBI:txid644295)

Solvent-accessible surface area (backbone atoms only — not comparable to full-atom values): 21601 Å² total; per-residue (Å²): 112,75,72,58,54,51,54,53,50,52,53,49,52,66,60,63,68,53,76,78,76,74,55,56,71,66,54,32,77,81,39,49,71,58,42,53,41,22,59,72,20,82,42,52,50,93,59,103,56,72,52,46,61,70,77,68,34,45,67,32,98,80,32,56,69,46,22,76,76,36,59,91,82,38,63,59,48,82,65,69,55,43,68,69,56,32,78,74,27,52,42,54,77,41,32,44,38,66,38,32,43,43,60,80,41,96,82,55,45,84,91,84,52,85,58,50,46,38,47,32,59,76,79,42,54,68,41,59,79,30,62,74,44,26,36,65,40,15,21,72,14,24,45,44,26,63,70,28,92,50,76,66,40,63,35,67,94,70,44,57,54,45,91,73,65,87,43,36,25,48,29,62,59,34,51,30,35,84,46,51,68,40,52,74,45,88,53,56,49,52,58,53,30,58,57,32,35,44,71,81,70,69,75,76,31,75,47,44,71,36,52,36,20,40,35,71,46,32,72,76,11,51,39,70,71,67,73,34,97,56,78,59,54,58,53,42,49,19,34,27,25,34,75,48,34,86,87,79,70,45,56,26,42,67,24,47,61,52,58,66,45,62,70,42,38,40,28,83,75,22,70,43,54,45,20,80,79,54,33,79,57,44,57,61,52,52,52,52,46,28,51,55,42,52,55,48,52,57,58,44,51,59,42,48,54,49,17,52,57,39,48,59,74,27,63,92,48,93,58,30,69,61,42,47,21,39,42,21,30,14,37,16,32,42,33,30,44,57,46,36,63,54,30,34,71,55,22,49,67,57,42,51,51,30,46,51,53,13,50,54,25,24,52,49,31,49,67,58,69,72,78,76,79,64,76,45,69,65,54,53,49,50,52,50,48,50,50,50,52,52,52,54,52,53,60,65,73,74,111

Radius of gyration: 31.97 Å; Cα contacts (8 Å, |Δi|>4): 564; chains: 1; bounding box: 101×51×111 Å